Protein AF-0000000066044861 (afdb_homodimer)

Radius of gyration: 22.0 Å; Cα contacts (8 Å, |Δi|>4): 1003; chains: 2; bounding box: 50×65×49 Å

Organism: Mycolicibacterium smegmatis (strain ATCC 700084 / mc(2)155) (NCBI:txid246196)

pLDDT: mean 96.24, std 3.88, range [65.44, 98.94]

InterPro domains:
  IPR003697 Nucleoside triphosphate pyrophosphatase Maf-like protein [MF_00528] (3-200)
  IPR003697 Nucleoside triphosphate pyrophosphatase Maf-like protein [PF02545] (3-197)
  IPR003697 Nucleoside triphosphate pyrophosphatase Maf-like protein [PIRSF006305] (2-200)
  IPR003697 Nucleoside triphosphate pyr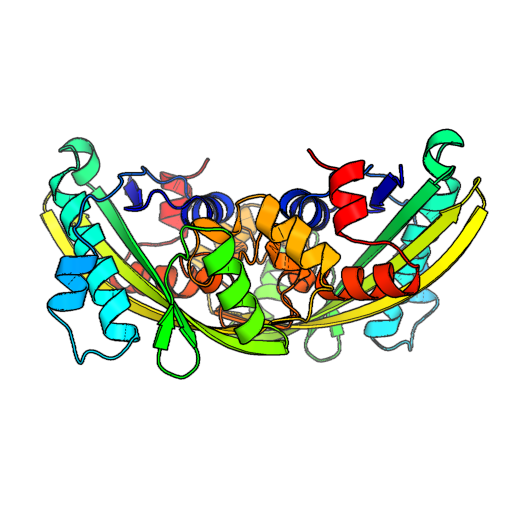ophosphatase Maf-like protein [PTHR43213] (3-198)
  IPR003697 Nucleoside triphosphate pyrophosphatase Maf-like protein [TIGR00172] (3-193)
  IPR003697 Nucleoside triphosphate pyrophosphatase Maf-like protein [cd00555] (4-194)
  IPR029001 Inosine triphosphate pyrophosphatase-like [G3DSA:3.90.950.10] (1-202)
  IPR029001 Inosine triphosphate pyrophosphatase-like [SSF52972] (2-196)

Secondary structure (DSSP, 8-state):
-PEEEE----HHHHHHHHHTT--PEE------HHHHHHT-TT--HHHHHHHHHHHHHHHHHTT--HHHHSEEEEEEEEEEEEETTEEE----SHHHHHHHHHHHTT-EEEEEEEEEEEEEETTEEEEEEEEEEEEEEEE----HHHHHHHHHTSGGGGSGGG--SSSGGGGGEEEEEE-HHHHHTS-HHHHHHHHHHTT--HHHHHHHH--/-PEEEE----HHHHHHHHHTT--PEE------HHHHHHT-TT--HHHHHHHHHHHHHHHHHTT--HHHHSEEEEEEEEEEEEETTEEE----SHHHHHHHHHHHTT-EEEEEEEEEEEEEETTEEEEEEEEEEEEEEEE----HHHHHHHHHTSGGGGSGGG--SSSGGGGGEEEEEE-HHHHHTS-HHHHHHHHHHTT--HHHHHHHH--

Structure (mmCIF, N/CA/C/O backbone):
data_AF-0000000066044861-model_v1
#
loop_
_entity.id
_entity.type
_entity.pdbx_description
1 polymer 'Nucleoside triphosphate pyrophosphatase'
#
loop_
_atom_site.group_PDB
_atom_site.id
_atom_site.type_symbol
_atom_site.label_atom_id
_atom_site.label_alt_id
_atom_site.label_comp_id
_atom_site.label_asym_id
_atom_site.label_entity_id
_atom_site.label_seq_id
_atom_site.pdbx_PDB_ins_code
_atom_site.Cartn_x
_atom_site.Cartn_y
_atom_site.Cartn_z
_atom_site.occupancy
_atom_site.B_iso_or_equiv
_atom_site.auth_seq_id
_atom_site.auth_comp_id
_atom_site.auth_asym_id
_atom_site.auth_atom_id
_atom_site.pdbx_PDB_model_num
ATOM 1 N N . MET A 1 1 ? 12.039 -11.648 -25.141 1 85.75 1 MET A N 1
ATOM 2 C CA . MET A 1 1 ? 11.891 -11.039 -23.828 1 85.75 1 MET A CA 1
ATOM 3 C C . MET A 1 1 ? 10.844 -11.773 -23 1 85.75 1 MET A C 1
ATOM 5 O O . MET A 1 1 ? 9.828 -12.219 -23.531 1 85.75 1 MET A O 1
ATOM 9 N N . THR A 1 2 ? 11.148 -12.047 -21.797 1 94.5 2 THR A N 1
ATOM 10 C CA . THR A 1 2 ? 10.289 -12.875 -20.938 1 94.5 2 THR A CA 1
ATOM 11 C C . THR A 1 2 ? 8.961 -12.172 -20.672 1 94.5 2 THR A C 1
ATOM 13 O O . THR A 1 2 ? 8.938 -11.062 -20.125 1 94.5 2 THR A O 1
ATOM 16 N N . ARG A 1 3 ? 7.875 -12.805 -21.047 1 95.75 3 ARG A N 1
ATOM 17 C CA . ARG A 1 3 ? 6.535 -12.266 -20.828 1 95.75 3 ARG A CA 1
ATOM 18 C C . ARG A 1 3 ? 6.027 -12.625 -19.438 1 95.75 3 ARG A C 1
ATOM 20 O O . ARG A 1 3 ? 6.18 -13.766 -18.984 1 95.75 3 ARG A O 1
ATOM 27 N N . VAL A 1 4 ? 5.543 -11.617 -18.75 1 98.19 4 VAL A N 1
ATOM 28 C CA . VAL A 1 4 ? 4.883 -11.883 -17.484 1 98.19 4 VAL A CA 1
ATOM 29 C C . VAL A 1 4 ? 3.379 -12.039 -17.703 1 98.19 4 VAL A C 1
ATOM 31 O O . VAL A 1 4 ? 2.742 -11.172 -18.312 1 98.19 4 VAL A O 1
ATOM 34 N N . VAL A 1 5 ? 2.824 -13.148 -17.281 1 98.62 5 VAL A N 1
ATOM 35 C CA . VAL A 1 5 ? 1.397 -13.43 -17.391 1 98.62 5 VAL A CA 1
ATOM 36 C C . VAL A 1 5 ? 0.778 -13.5 -15.992 1 98.62 5 VAL A C 1
ATOM 38 O O . VAL A 1 5 ? 1.268 -14.234 -15.133 1 98.62 5 VAL A O 1
ATOM 41 N N . LEU A 1 6 ? -0.212 -12.75 -15.75 1 98.75 6 LEU A N 1
ATOM 42 C CA . LEU A 1 6 ? -0.957 -12.773 -14.5 1 98.75 6 LEU A CA 1
ATOM 43 C C . LEU A 1 6 ? -2.26 -13.555 -14.656 1 98.75 6 LEU A C 1
ATOM 45 O O . LEU A 1 6 ? -3.137 -13.156 -15.422 1 98.75 6 LEU A O 1
ATOM 49 N N . GLY A 1 7 ? -2.418 -14.617 -13.945 1 98.25 7 GLY A N 1
ATOM 50 C CA . GLY A 1 7 ? -3.588 -15.477 -14.016 1 98.25 7 GLY A CA 1
ATOM 51 C C . GLY A 1 7 ? -4.723 -15.016 -13.117 1 98.25 7 GLY A C 1
ATOM 52 O O . GLY A 1 7 ? -5.297 -15.82 -12.375 1 98.25 7 GLY A O 1
ATOM 53 N N . SER A 1 8 ? -5.012 -13.773 -13.094 1 96.12 8 SER A N 1
ATOM 54 C CA . SER A 1 8 ? -6.004 -13.203 -12.188 1 96.12 8 SER A CA 1
ATOM 55 C C . SER A 1 8 ? -6.664 -11.969 -12.789 1 96.12 8 SER A C 1
ATOM 57 O O . SER A 1 8 ? -6.008 -11.18 -13.469 1 96.12 8 SER A O 1
ATOM 59 N N . ALA A 1 9 ? -7.938 -11.766 -12.508 1 93.12 9 ALA A N 1
ATOM 60 C CA . ALA A 1 9 ? -8.656 -10.547 -12.875 1 93.12 9 ALA A CA 1
ATOM 61 C C . ALA A 1 9 ? -8.609 -9.516 -11.75 1 93.12 9 ALA A C 1
ATOM 63 O O . ALA A 1 9 ? -9.188 -8.438 -11.867 1 93.12 9 ALA A O 1
ATOM 64 N N . SER A 1 10 ? -8 -9.891 -10.648 1 94.5 10 SER A N 1
ATOM 65 C CA . SER A 1 10 ? -7.969 -9.016 -9.484 1 94.5 10 SER A CA 1
ATOM 66 C C . SER A 1 10 ? -7.34 -7.668 -9.812 1 94.5 10 SER A C 1
ATOM 68 O O . SER A 1 10 ? -6.188 -7.605 -10.25 1 94.5 10 SER A O 1
ATOM 70 N N . SER A 1 11 ? -8.047 -6.594 -9.516 1 95.38 11 SER A N 1
ATOM 71 C CA . SER A 1 11 ? -7.516 -5.254 -9.734 1 95.38 11 SER A CA 1
ATOM 72 C C . SER A 1 11 ? -6.363 -4.957 -8.781 1 95.38 11 SER A C 1
ATOM 74 O O . SER A 1 11 ? -5.422 -4.246 -9.133 1 95.38 11 SER A O 1
ATOM 76 N N . GLY A 1 12 ? -6.426 -5.488 -7.582 1 96.69 12 GLY A N 1
ATOM 77 C CA . GLY A 1 12 ? -5.34 -5.32 -6.629 1 96.69 12 GLY A CA 1
ATOM 78 C C . GLY A 1 12 ? -4.035 -5.941 -7.09 1 96.69 12 GLY A C 1
ATOM 79 O O . GLY A 1 12 ? -2.984 -5.301 -7.039 1 96.69 12 GLY A O 1
ATOM 80 N N . ARG A 1 13 ? -4.109 -7.195 -7.562 1 98 13 ARG A N 1
ATOM 81 C CA . ARG A 1 13 ? -2.926 -7.887 -8.062 1 98 13 ARG A CA 1
ATOM 82 C C . ARG A 1 13 ? -2.318 -7.148 -9.25 1 98 13 ARG A C 1
ATOM 84 O O . ARG A 1 13 ? -1.101 -6.961 -9.312 1 98 13 ARG A O 1
ATOM 91 N N . LEU A 1 14 ? -3.172 -6.719 -10.109 1 97.81 14 LEU A N 1
ATOM 92 C CA . LEU A 1 14 ? -2.721 -5.98 -11.281 1 97.81 14 LEU A CA 1
ATOM 93 C C . LEU A 1 14 ? -2.055 -4.672 -10.883 1 97.81 14 LEU A C 1
ATOM 95 O O . LEU A 1 14 ? -0.977 -4.34 -11.383 1 97.81 14 LEU A O 1
ATOM 99 N N . SER A 1 15 ? -2.664 -3.891 -9.984 1 97.56 15 SER A N 1
ATOM 100 C CA . SER A 1 15 ? -2.137 -2.602 -9.555 1 97.56 15 SER A CA 1
ATOM 101 C C . SER A 1 15 ? -0.773 -2.758 -8.891 1 97.56 15 SER A C 1
ATOM 103 O O . SER A 1 15 ? 0.132 -1.954 -9.125 1 97.56 15 SER A O 1
ATOM 105 N N . VAL A 1 16 ? -0.612 -3.779 -8.07 1 98.31 16 VAL A N 1
ATOM 106 C CA . VAL A 1 16 ? 0.666 -4.027 -7.414 1 98.31 16 VAL A CA 1
ATOM 107 C C . VAL A 1 16 ? 1.756 -4.238 -8.461 1 98.31 16 VAL A C 1
ATOM 109 O O . VAL A 1 16 ? 2.812 -3.607 -8.398 1 98.31 16 VAL A O 1
ATOM 112 N N . LEU A 1 17 ? 1.523 -5.129 -9.445 1 98.5 17 LEU A N 1
ATOM 113 C CA . LEU A 1 17 ? 2.525 -5.449 -10.453 1 98.5 17 LEU A CA 1
ATOM 114 C C . LEU A 1 17 ? 2.844 -4.227 -11.312 1 98.5 17 LEU A C 1
ATOM 116 O O . LEU A 1 17 ? 4.012 -3.918 -11.547 1 98.5 17 LEU A O 1
ATOM 120 N N . ARG A 1 18 ? 1.817 -3.475 -11.703 1 97.81 18 ARG A N 1
ATOM 121 C CA . ARG A 1 18 ? 2.029 -2.297 -12.547 1 97.81 18 ARG A CA 1
ATOM 122 C C . ARG A 1 18 ? 2.822 -1.23 -11.797 1 97.81 18 ARG A C 1
ATOM 124 O O . ARG A 1 18 ? 3.777 -0.668 -12.336 1 97.81 18 ARG A O 1
ATOM 131 N N . ASN A 1 19 ? 2.424 -0.957 -10.586 1 97.19 19 ASN A N 1
ATOM 132 C CA . ASN A 1 19 ? 3.146 0.02 -9.781 1 97.19 19 ASN A CA 1
ATOM 133 C C . ASN A 1 19 ? 4.602 -0.394 -9.57 1 97.19 19 ASN A C 1
ATOM 135 O O . ASN A 1 19 ? 5.484 0.459 -9.461 1 97.19 19 ASN A O 1
ATOM 139 N N . ALA A 1 20 ? 4.773 -1.697 -9.586 1 97.81 20 ALA A N 1
ATOM 140 C CA . ALA A 1 20 ? 6.113 -2.225 -9.352 1 97.81 20 ALA A CA 1
ATOM 141 C C . ALA A 1 20 ? 6.879 -2.393 -10.656 1 97.81 20 ALA A C 1
ATOM 143 O O . ALA A 1 20 ? 7.926 -3.045 -10.695 1 97.81 20 ALA A O 1
ATOM 144 N N . GLY A 1 21 ? 6.312 -1.907 -11.773 1 97.5 21 GLY A N 1
ATOM 145 C CA . GLY A 1 21 ? 7.082 -1.763 -13 1 97.5 21 GLY A CA 1
ATOM 146 C C . GLY A 1 21 ? 6.852 -2.891 -13.984 1 97.5 21 GLY A C 1
ATOM 147 O O . GLY A 1 21 ? 7.605 -3.047 -14.945 1 97.5 21 GLY A O 1
ATOM 148 N N . ILE A 1 22 ? 5.852 -3.686 -13.727 1 97.56 22 ILE A N 1
ATOM 149 C CA . ILE A 1 22 ? 5.582 -4.82 -14.602 1 97.56 22 ILE A CA 1
ATOM 150 C C . ILE A 1 22 ? 4.184 -4.684 -15.203 1 97.56 22 ILE A C 1
ATOM 152 O O . ILE A 1 22 ? 3.193 -4.594 -14.477 1 97.56 22 ILE A O 1
ATOM 156 N N . GLU A 1 23 ? 4.082 -4.602 -16.453 1 97.75 23 GLU A N 1
ATOM 157 C CA . GLU A 1 23 ? 2.811 -4.719 -17.172 1 97.75 23 GLU A CA 1
ATOM 158 C C . GLU A 1 23 ? 2.555 -6.156 -17.609 1 97.75 23 GLU A C 1
ATOM 160 O O . GLU A 1 23 ? 3.102 -6.605 -18.625 1 97.75 23 GLU A O 1
ATOM 165 N N . PRO A 1 24 ? 1.688 -6.844 -16.969 1 98.06 24 PRO A N 1
ATOM 166 C CA . PRO A 1 24 ? 1.487 -8.25 -17.312 1 98.06 24 PRO A CA 1
ATOM 167 C C . PRO A 1 24 ? 0.411 -8.445 -18.375 1 98.06 24 PRO A C 1
ATOM 169 O O . PRO A 1 24 ? -0.425 -7.559 -18.594 1 98.06 24 PRO A O 1
ATOM 172 N N . LEU A 1 25 ? 0.537 -9.492 -19.141 1 97.88 25 LEU A N 1
ATOM 173 C CA . LEU A 1 25 ? -0.618 -10.023 -19.844 1 97.88 25 LEU A CA 1
ATOM 174 C C . LEU A 1 25 ? -1.602 -10.68 -18.875 1 97.88 25 LEU A C 1
ATOM 176 O O . LEU A 1 25 ? -1.244 -11.609 -18.156 1 97.88 25 LEU A O 1
ATOM 180 N N . VAL A 1 26 ? -2.801 -10.203 -18.812 1 98.31 26 VAL A N 1
ATOM 181 C CA . VAL A 1 26 ? -3.811 -10.758 -17.906 1 98.31 26 VAL A CA 1
ATOM 182 C C . VAL A 1 26 ? -4.586 -11.867 -18.609 1 98.31 26 VAL A C 1
ATOM 184 O O . VAL A 1 26 ? -5.148 -11.648 -19.688 1 98.31 26 VAL A O 1
ATOM 187 N N . VAL A 1 27 ? -4.551 -12.984 -18.094 1 98.25 27 VAL A N 1
ATOM 188 C CA . VAL A 1 27 ? -5.332 -14.133 -18.547 1 98.25 27 VAL A CA 1
ATOM 189 C C . VAL A 1 27 ? -6.102 -14.734 -17.375 1 98.25 27 VAL A C 1
ATOM 191 O O . VAL A 1 27 ? -5.512 -15.367 -16.5 1 98.25 27 VAL A O 1
ATOM 194 N N . VAL A 1 28 ? -7.371 -14.57 -17.328 1 96.69 28 VAL A N 1
ATOM 195 C CA . VAL A 1 28 ? -8.188 -14.977 -16.188 1 96.69 28 VAL A CA 1
ATOM 196 C C . VAL A 1 28 ? -8.438 -16.484 -16.234 1 96.69 28 VAL A C 1
ATOM 198 O O . VAL A 1 28 ? -8.875 -17.016 -17.266 1 96.69 28 VAL A O 1
ATOM 201 N N . SER A 1 29 ? -8.133 -17.109 -15.156 1 94.5 29 SER A N 1
ATOM 202 C CA . SER A 1 29 ? -8.32 -18.547 -15.023 1 94.5 29 SER A CA 1
ATOM 203 C C . SER A 1 29 ? -9.789 -18.891 -14.805 1 94.5 29 SER A C 1
ATOM 205 O O . SER A 1 29 ? -10.516 -18.141 -14.141 1 94.5 29 SER A O 1
ATOM 207 N N . ASP A 1 30 ? -10.211 -20.078 -15.266 1 91.19 30 ASP A N 1
ATOM 208 C CA . ASP A 1 30 ? -11.578 -20.562 -15.109 1 91.19 30 ASP A CA 1
ATOM 209 C C . ASP A 1 30 ? -11.625 -21.797 -14.227 1 91.19 30 ASP A C 1
ATOM 211 O O . ASP A 1 30 ? -12.422 -22.703 -14.461 1 91.19 30 ASP A O 1
ATOM 215 N N . VAL A 1 31 ? -10.836 -21.781 -13.281 1 94.31 31 VAL A N 1
ATOM 216 C CA . VAL A 1 31 ? -10.805 -22.969 -12.43 1 94.31 31 VAL A CA 1
ATOM 217 C C . VAL A 1 31 ? -12.016 -22.969 -11.5 1 94.31 31 VAL A C 1
ATOM 219 O O . VAL A 1 31 ? -12.539 -21.906 -11.148 1 94.31 31 VAL A O 1
ATOM 222 N N . ASP A 1 32 ? -12.516 -24.125 -11.133 1 94.62 32 ASP A N 1
ATOM 223 C CA . ASP A 1 32 ? -13.562 -24.281 -10.125 1 94.62 32 ASP A CA 1
ATOM 224 C C . ASP A 1 32 ? -12.977 -24.281 -8.719 1 94.62 32 ASP A C 1
ATOM 226 O O . ASP A 1 32 ? -12.602 -25.328 -8.195 1 94.62 32 ASP A O 1
ATOM 230 N N . GLU A 1 33 ? -12.992 -23.109 -8.117 1 91.75 33 GLU A N 1
ATOM 231 C CA . GLU A 1 33 ? -12.344 -22.938 -6.816 1 91.75 33 GLU A CA 1
ATOM 232 C C . GLU A 1 33 ? -12.984 -23.844 -5.758 1 91.75 33 GLU A C 1
ATOM 234 O O . GLU A 1 33 ? -12.289 -24.422 -4.926 1 91.75 33 GLU A O 1
ATOM 239 N N . ASP A 1 34 ? -14.258 -24.016 -5.828 1 90.81 34 ASP A N 1
ATOM 240 C CA . ASP A 1 34 ? -14.969 -24.828 -4.855 1 90.81 34 ASP A CA 1
ATOM 241 C C . ASP A 1 34 ? -14.547 -26.297 -4.957 1 90.81 34 ASP A C 1
ATOM 243 O O . ASP A 1 34 ? -14.367 -26.969 -3.941 1 90.81 34 ASP A O 1
ATOM 247 N N . ALA A 1 35 ? -14.438 -26.719 -6.152 1 94 35 ALA A N 1
ATOM 248 C CA . ALA A 1 35 ? -14.023 -28.094 -6.383 1 94 35 ALA A CA 1
ATOM 249 C C . ALA A 1 35 ? -12.617 -28.344 -5.844 1 94 35 ALA A C 1
ATOM 251 O O . ALA A 1 35 ? -12.344 -29.406 -5.277 1 94 35 ALA A O 1
ATOM 252 N N . ILE A 1 36 ? -11.742 -27.422 -6.012 1 92.56 36 ILE A N 1
ATOM 253 C CA . ILE A 1 36 ? -10.359 -27.547 -5.547 1 92.56 36 ILE A CA 1
ATOM 254 C C . ILE A 1 36 ? -10.336 -27.578 -4.02 1 92.56 36 ILE A C 1
ATOM 256 O O . ILE A 1 36 ? -9.648 -28.422 -3.426 1 92.56 36 ILE A O 1
ATOM 260 N N . ILE A 1 37 ? -11.086 -26.734 -3.395 1 89.88 37 ILE A N 1
ATOM 261 C CA . ILE A 1 37 ? -11.156 -26.672 -1.938 1 89.88 37 ILE A CA 1
ATOM 262 C C . ILE A 1 37 ? -11.727 -27.984 -1.399 1 89.88 37 ILE A C 1
ATOM 264 O O . ILE A 1 37 ? -11.195 -28.547 -0.438 1 89.88 37 ILE A O 1
ATOM 268 N N . ALA A 1 38 ? -12.742 -28.516 -2.041 1 91.5 38 ALA A N 1
ATOM 269 C CA . ALA A 1 38 ? -13.391 -29.766 -1.629 1 91.5 38 ALA A CA 1
ATOM 270 C C . ALA A 1 38 ? -12.422 -30.938 -1.713 1 91.5 38 ALA A C 1
ATOM 272 O O . ALA A 1 38 ? -12.539 -31.906 -0.95 1 91.5 38 ALA A O 1
ATOM 273 N N . ALA A 1 39 ? -11.508 -30.812 -2.547 1 91.06 39 ALA A N 1
ATOM 274 C CA . ALA A 1 39 ? -10.531 -31.875 -2.748 1 91.06 39 ALA A CA 1
ATOM 275 C C . ALA A 1 39 ? -9.477 -31.875 -1.642 1 91.06 39 ALA A C 1
ATOM 277 O O . ALA A 1 39 ? -8.727 -32.844 -1.485 1 91.06 39 ALA A O 1
ATOM 278 N N . HIS A 1 40 ? -9.391 -30.797 -0.827 1 87.94 40 HIS A N 1
ATOM 279 C CA . HIS A 1 40 ? -8.43 -30.656 0.26 1 87.94 40 HIS A CA 1
ATOM 280 C C . HIS A 1 40 ? -9.125 -30.312 1.57 1 87.94 40 HIS A C 1
ATOM 282 O O . HIS A 1 40 ? -8.805 -29.297 2.199 1 87.94 40 HIS A O 1
ATOM 288 N N . PRO A 1 41 ? -10.047 -31.141 2.115 1 83.62 41 PRO A N 1
ATOM 289 C CA . PRO A 1 41 ? -10.906 -30.781 3.252 1 83.62 41 PRO A CA 1
ATOM 290 C C . PRO A 1 41 ? -10.117 -30.562 4.539 1 83.62 41 PRO A C 1
ATOM 292 O O . PRO A 1 41 ? -10.523 -29.781 5.395 1 83.62 41 PRO A O 1
ATOM 295 N N . SER A 1 42 ? -8.977 -31.172 4.695 1 88.44 42 SER A N 1
ATOM 296 C CA . SER A 1 42 ? -8.242 -31.047 5.953 1 88.44 42 SER A CA 1
ATOM 297 C C . SER A 1 42 ? -6.934 -30.297 5.766 1 88.44 42 SER A C 1
ATOM 299 O O . SER A 1 42 ? -6.098 -30.25 6.668 1 88.44 42 SER A O 1
ATOM 301 N N . ALA A 1 43 ? -6.855 -29.641 4.656 1 91.94 43 ALA A N 1
ATOM 302 C CA . ALA A 1 43 ? -5.598 -28.953 4.375 1 91.94 43 ALA A CA 1
ATOM 303 C C . ALA A 1 43 ? -5.488 -27.656 5.18 1 91.94 43 ALA A C 1
ATOM 305 O O . ALA A 1 43 ? -6.473 -26.938 5.332 1 91.94 43 ALA A O 1
ATOM 306 N N . PRO A 1 44 ? -4.348 -27.438 5.766 1 94.81 44 PRO A N 1
ATOM 307 C CA . PRO A 1 44 ? -4.156 -26.141 6.41 1 94.81 44 PRO A CA 1
ATOM 308 C C . PRO A 1 44 ? -4.32 -24.969 5.438 1 94.81 44 PRO A C 1
ATOM 310 O O . PRO A 1 44 ? -4.203 -25.141 4.223 1 94.81 44 PRO A O 1
ATOM 313 N N . PRO A 1 45 ? -4.621 -23.781 5.941 1 93.62 45 PRO A N 1
ATOM 314 C CA . PRO A 1 45 ? -4.934 -22.594 5.129 1 93.62 45 PRO A CA 1
ATOM 315 C C . PRO A 1 45 ? -3.873 -22.312 4.07 1 93.62 45 PRO A C 1
ATOM 317 O O . PRO A 1 45 ? -4.207 -22 2.924 1 93.62 45 PRO A O 1
ATOM 320 N N . ASP A 1 46 ? -2.607 -22.391 4.402 1 95.69 46 ASP A N 1
ATOM 321 C CA . ASP A 1 46 ? -1.514 -22.109 3.479 1 95.69 46 ASP A CA 1
ATOM 322 C C . ASP A 1 46 ? -1.543 -23.062 2.285 1 95.69 46 ASP A C 1
ATOM 324 O O . ASP A 1 46 ? -1.262 -22.656 1.154 1 95.69 46 ASP A O 1
ATOM 328 N N . GLN A 1 47 ? -1.904 -24.312 2.488 1 96.25 47 GLN A N 1
ATOM 329 C CA . GLN A 1 47 ? -1.969 -25.297 1.413 1 96.25 47 GLN A CA 1
ATOM 330 C C . GLN A 1 47 ? -3.166 -25.031 0.502 1 96.25 47 GLN A C 1
ATOM 332 O O . GLN A 1 47 ? -3.084 -25.234 -0.711 1 96.25 47 GLN A O 1
ATOM 337 N N . VAL A 1 48 ? -4.258 -24.609 1.15 1 95.88 48 VAL A N 1
ATOM 338 C CA . VAL A 1 48 ? -5.465 -24.344 0.38 1 95.88 48 VAL A CA 1
ATOM 339 C C . VAL A 1 48 ? -5.195 -23.234 -0.628 1 95.88 48 VAL A C 1
ATOM 341 O O . VAL A 1 48 ? -5.426 -23.391 -1.827 1 95.88 48 VAL A O 1
ATOM 344 N N . VAL A 1 49 ? -4.648 -22.109 -0.173 1 97 49 VAL A N 1
ATOM 345 C CA . VAL A 1 49 ? -4.438 -20.969 -1.06 1 97 49 VAL A CA 1
ATOM 346 C C . VAL A 1 49 ? -3.361 -21.297 -2.09 1 97 49 VAL A C 1
ATOM 348 O O . VAL A 1 49 ? -3.434 -20.859 -3.238 1 97 49 VAL A O 1
ATOM 351 N N . THR A 1 50 ? -2.369 -22.094 -1.714 1 97.88 50 THR A N 1
ATOM 352 C CA . THR A 1 50 ? -1.313 -22.484 -2.641 1 97.88 50 THR A CA 1
ATOM 353 C C . THR A 1 50 ? -1.858 -23.422 -3.719 1 97.88 50 THR A C 1
ATOM 355 O O . THR A 1 50 ? -1.49 -23.312 -4.891 1 97.88 50 THR A O 1
ATOM 358 N N . ALA A 1 51 ? -2.701 -24.344 -3.283 1 97.5 51 ALA A N 1
ATOM 359 C CA . ALA A 1 51 ? -3.336 -25.234 -4.25 1 97.5 51 ALA A CA 1
ATOM 360 C C . ALA A 1 51 ? -4.168 -24.453 -5.258 1 97.5 51 ALA A C 1
ATOM 362 O O . ALA A 1 51 ? -4.125 -24.734 -6.457 1 97.5 51 ALA A O 1
ATOM 363 N N . LEU A 1 52 ? -4.902 -23.516 -4.777 1 97.12 52 LEU A N 1
ATOM 364 C CA . LEU A 1 52 ? -5.715 -22.672 -5.648 1 97.12 52 LEU A CA 1
ATOM 365 C C . LEU A 1 52 ? -4.836 -21.875 -6.605 1 97.12 52 LEU A C 1
ATOM 367 O O . LEU A 1 52 ? -5.113 -21.812 -7.805 1 97.12 52 LEU A O 1
ATOM 371 N N . ALA A 1 53 ? -3.764 -21.281 -6.125 1 98.44 53 ALA A N 1
ATOM 372 C CA . ALA A 1 53 ? -2.826 -20.531 -6.953 1 98.44 53 ALA A CA 1
ATOM 373 C C . ALA A 1 53 ? -2.24 -21.406 -8.055 1 98.44 53 ALA A C 1
ATOM 375 O O . ALA A 1 53 ? -2.164 -20.984 -9.211 1 98.44 53 ALA A O 1
ATOM 376 N N . SER A 1 54 ? -1.839 -22.594 -7.668 1 98.5 54 SER A N 1
ATOM 377 C CA . SER A 1 54 ? -1.25 -23.547 -8.609 1 98.5 54 SER A CA 1
ATOM 378 C C . SER A 1 54 ? -2.24 -23.922 -9.703 1 98.5 54 SER A C 1
ATOM 380 O O . SER A 1 54 ? -1.887 -23.969 -10.883 1 98.5 54 SER A O 1
ATOM 382 N N . ALA A 1 55 ? -3.453 -24.219 -9.258 1 98.25 55 ALA A N 1
ATOM 383 C CA . ALA A 1 55 ? -4.484 -24.594 -10.219 1 98.25 55 ALA A CA 1
ATOM 384 C C . ALA A 1 55 ? -4.734 -23.469 -11.227 1 98.25 55 ALA A C 1
ATOM 386 O O . ALA A 1 55 ? -4.859 -23.719 -12.422 1 98.25 55 ALA A O 1
ATOM 387 N N . LYS A 1 56 ? -4.789 -22.266 -10.758 1 98.31 56 LYS A N 1
ATOM 388 C CA . LYS A 1 56 ? -5.023 -21.109 -11.617 1 98.31 56 LYS A CA 1
ATOM 389 C C . LYS A 1 56 ? -3.879 -20.922 -12.609 1 98.31 56 LYS A C 1
ATOM 391 O O . LYS A 1 56 ? -4.113 -20.75 -13.805 1 98.31 56 LYS A O 1
ATOM 396 N N . ALA A 1 57 ? -2.648 -20.953 -12.148 1 98.69 57 ALA A N 1
ATOM 397 C CA . ALA A 1 57 ? -1.489 -20.812 -13.023 1 98.69 57 ALA A CA 1
ATOM 398 C C . ALA A 1 57 ? -1.461 -21.922 -14.078 1 98.69 57 ALA A C 1
ATOM 400 O O . ALA A 1 57 ? -1.222 -21.641 -15.258 1 98.69 57 ALA A O 1
ATOM 401 N N . GLY A 1 58 ? -1.683 -23.125 -13.609 1 98.38 58 GLY A N 1
ATOM 402 C CA . GLY A 1 58 ? -1.69 -24.25 -14.531 1 98.38 58 GLY A CA 1
ATOM 403 C C . GLY A 1 58 ? -2.713 -24.109 -15.641 1 98.38 58 GLY A C 1
ATOM 404 O O . GLY A 1 58 ? -2.412 -24.359 -16.812 1 98.38 58 GLY A O 1
ATOM 405 N N . GLU A 1 59 ? -3.92 -23.75 -15.211 1 98.31 59 GLU A N 1
ATOM 406 C CA . GLU A 1 59 ? -4.98 -23.562 -16.203 1 98.31 59 GLU A CA 1
ATOM 407 C C . GLU A 1 59 ? -4.617 -22.469 -17.203 1 98.31 59 GLU A C 1
ATOM 409 O O . GLU A 1 59 ? -4.863 -22.594 -18.391 1 98.31 59 GLU A O 1
ATOM 414 N N . VAL A 1 60 ? -4.062 -21.359 -16.797 1 98.44 60 VAL A N 1
ATOM 415 C CA . VAL A 1 60 ? -3.676 -20.234 -17.641 1 98.44 60 VAL A CA 1
ATOM 416 C C . VAL A 1 60 ? -2.65 -20.688 -18.672 1 98.44 60 VAL A C 1
ATOM 418 O O . VAL A 1 60 ? -2.709 -20.281 -19.828 1 98.44 60 VAL A O 1
ATOM 421 N N . VAL A 1 61 ? -1.673 -21.547 -18.266 1 98.31 61 VAL A N 1
ATOM 422 C CA . VAL A 1 61 ? -0.644 -22.047 -19.172 1 98.31 61 VAL A CA 1
ATOM 423 C C . VAL A 1 61 ? -1.297 -22.703 -20.391 1 98.31 61 VAL A C 1
ATOM 425 O O . VAL A 1 61 ? -0.841 -22.516 -21.516 1 98.31 61 VAL A O 1
ATOM 428 N N . THR A 1 62 ? -2.406 -23.422 -20.188 1 97.44 62 THR A N 1
ATOM 429 C CA . THR A 1 62 ? -3.07 -24.172 -21.25 1 97.44 62 THR A CA 1
ATOM 430 C C . THR A 1 62 ? -3.764 -23.219 -22.219 1 97.44 62 THR A C 1
ATOM 432 O O . THR A 1 62 ? -4.148 -23.609 -23.328 1 97.44 62 THR A O 1
ATOM 435 N N . ARG A 1 63 ? -3.852 -21.938 -21.875 1 97.19 63 ARG A N 1
ATOM 436 C CA . ARG A 1 63 ? -4.613 -20.969 -22.672 1 97.19 63 ARG A CA 1
ATOM 437 C C . ARG A 1 63 ? -3.682 -20.031 -23.422 1 97.19 63 ARG A C 1
ATOM 439 O O . ARG A 1 63 ? -4.133 -19.219 -24.234 1 97.19 63 ARG A O 1
ATOM 446 N N . LEU A 1 64 ? -2.441 -20.094 -23.156 1 97.5 64 LEU A N 1
ATOM 447 C CA . LEU A 1 64 ? -1.495 -19.156 -23.766 1 97.5 64 LEU A CA 1
ATOM 448 C C . LEU A 1 64 ? -1.281 -19.484 -25.234 1 97.5 64 LEU A C 1
ATOM 450 O O . LEU A 1 64 ? -1.216 -20.656 -25.609 1 97.5 64 LEU A O 1
ATOM 454 N N . SER A 1 65 ? -1.239 -18.469 -26.109 1 97.25 65 SER A N 1
ATOM 455 C CA . SER A 1 65 ? -0.795 -18.672 -27.5 1 97.25 65 SER A CA 1
ATOM 456 C C . SER A 1 65 ? 0.646 -19.172 -27.547 1 97.25 65 SER A C 1
ATOM 458 O O . SER A 1 65 ? 1.395 -19.016 -26.578 1 97.25 65 SER A O 1
ATOM 460 N N . HIS A 1 66 ? 1 -19.719 -28.672 1 95.69 66 HIS A N 1
ATOM 461 C CA . HIS A 1 66 ? 2.367 -20.188 -28.844 1 95.69 66 HIS A CA 1
ATOM 462 C C . HIS A 1 66 ? 3.369 -19.047 -28.672 1 95.69 66 HIS A C 1
ATOM 464 O O . HIS A 1 66 ? 4.434 -19.234 -28.078 1 95.69 66 HIS A O 1
ATOM 470 N N . SER A 1 67 ? 3.055 -17.922 -29.172 1 96.12 67 SER A N 1
ATOM 471 C CA . SER A 1 67 ? 3.936 -16.766 -29.078 1 96.12 67 SER A CA 1
ATOM 472 C C . SER A 1 67 ? 4.105 -16.312 -27.625 1 96.12 67 SER A C 1
ATOM 474 O O . SER A 1 67 ? 5.219 -16.016 -27.188 1 96.12 67 SER A O 1
ATOM 476 N N . ASP A 1 68 ? 2.99 -16.297 -26.859 1 95.75 68 ASP A N 1
ATOM 477 C CA . ASP A 1 68 ? 3.037 -15.859 -25.469 1 95.75 68 ASP A CA 1
ATOM 478 C C . ASP A 1 68 ? 3.775 -16.875 -24.609 1 95.75 68 ASP A C 1
ATOM 480 O O . ASP A 1 68 ? 4.398 -16.516 -23.609 1 95.75 68 ASP A O 1
ATOM 484 N N . ALA A 1 69 ? 3.77 -18.125 -25 1 96.69 69 ALA A N 1
ATOM 485 C CA . ALA A 1 69 ? 4.348 -19.203 -24.219 1 96.69 69 ALA A CA 1
ATOM 486 C C . ALA A 1 69 ? 5.82 -19.406 -24.547 1 96.69 69 ALA A C 1
ATOM 488 O O . ALA A 1 69 ? 6.516 -20.188 -23.891 1 96.69 69 ALA A O 1
ATOM 489 N N . ALA A 1 70 ? 6.324 -18.812 -25.578 1 97.06 70 ALA A N 1
ATOM 490 C CA . ALA A 1 70 ? 7.688 -19.016 -26.047 1 97.06 70 ALA A CA 1
ATOM 491 C C . ALA A 1 70 ? 8.703 -18.734 -24.953 1 97.06 70 ALA A C 1
ATOM 493 O O . ALA A 1 70 ? 9.672 -19.484 -24.781 1 97.06 70 ALA A O 1
ATOM 494 N N . ASP A 1 71 ? 8.602 -17.688 -24.203 1 97.31 71 ASP A N 1
ATOM 495 C CA . ASP A 1 71 ? 9.391 -17.281 -23.047 1 97.31 71 ASP A CA 1
ATOM 496 C C . ASP A 1 71 ? 8.555 -16.469 -22.062 1 97.31 71 ASP A C 1
ATOM 498 O O . ASP A 1 71 ? 8.367 -15.266 -22.25 1 97.31 71 ASP A O 1
ATOM 502 N N . ALA A 1 72 ? 8.094 -17.219 -20.969 1 97.94 72 ALA A N 1
ATOM 503 C CA . ALA A 1 72 ? 7.125 -16.547 -20.094 1 97.94 72 ALA A CA 1
ATOM 504 C C . ALA A 1 72 ? 7.258 -17.016 -18.656 1 97.94 72 ALA A C 1
ATOM 506 O O . ALA A 1 72 ? 7.832 -18.078 -18.391 1 97.94 72 ALA A O 1
ATOM 507 N N . VAL A 1 73 ? 6.84 -16.172 -17.781 1 98.38 73 VAL A N 1
ATOM 508 C CA . VAL A 1 73 ? 6.504 -16.562 -16.422 1 98.38 73 VAL A CA 1
ATOM 509 C C . VAL A 1 73 ? 5.016 -16.328 -16.172 1 98.38 73 VAL A C 1
ATOM 511 O O . VAL A 1 73 ? 4.48 -15.266 -16.484 1 98.38 73 VAL A O 1
ATOM 514 N N . VAL A 1 74 ? 4.328 -17.344 -15.703 1 98.81 74 VAL A N 1
ATOM 515 C CA . VAL A 1 74 ? 2.904 -17.297 -15.383 1 98.81 74 VAL A CA 1
ATOM 516 C C . VAL A 1 74 ? 2.715 -17.25 -13.867 1 98.81 74 VAL A C 1
ATOM 518 O O . VAL A 1 74 ? 3.227 -18.094 -13.141 1 98.81 74 VAL A O 1
ATOM 521 N N . ILE A 1 75 ? 1.974 -16.25 -13.414 1 98.88 75 ILE A N 1
ATOM 522 C CA . ILE A 1 75 ? 1.76 -16.047 -11.984 1 98.88 75 ILE A CA 1
ATOM 523 C C . ILE A 1 75 ? 0.31 -16.359 -11.625 1 98.88 75 ILE A C 1
ATOM 525 O O . ILE A 1 75 ? -0.618 -15.781 -12.195 1 98.88 75 ILE A O 1
ATOM 529 N N . GLY A 1 76 ? 0.11 -17.281 -10.773 1 98.81 76 GLY A N 1
ATOM 530 C CA . GLY A 1 76 ? -1.162 -17.531 -10.117 1 98.81 76 GLY A CA 1
ATOM 531 C C . GLY A 1 76 ? -1.146 -17.188 -8.633 1 98.81 76 GLY A C 1
ATOM 532 O O . GLY A 1 76 ? -0.17 -17.469 -7.938 1 98.81 76 GLY A O 1
ATOM 533 N N . CYS A 1 77 ? -2.195 -16.578 -8.148 1 98.31 77 CYS A N 1
ATOM 534 C CA . CYS A 1 77 ? -2.332 -16.234 -6.738 1 98.31 77 CYS A CA 1
ATOM 535 C C . CYS A 1 77 ? -3.75 -16.484 -6.242 1 98.31 77 CYS A C 1
ATOM 537 O O . CYS A 1 77 ? -4.691 -16.516 -7.035 1 98.31 77 CYS A O 1
ATOM 539 N N . ASP A 1 78 ? -3.857 -16.672 -5.004 1 97.5 78 ASP A N 1
ATOM 540 C CA . ASP A 1 78 ? -5.145 -16.75 -4.316 1 97.5 78 ASP A CA 1
ATOM 541 C C . ASP A 1 78 ? -5.012 -16.297 -2.861 1 97.5 78 ASP A C 1
ATOM 543 O O . ASP A 1 78 ? -4.031 -16.625 -2.191 1 97.5 78 ASP A O 1
ATOM 547 N N . SER A 1 79 ? -5.965 -15.539 -2.387 1 97.38 79 SER A N 1
ATOM 548 C CA . SER A 1 79 ? -5.91 -14.984 -1.039 1 97.38 79 SER A CA 1
ATOM 549 C C . SER A 1 79 ? -7.164 -15.336 -0.245 1 97.38 79 SER A C 1
ATOM 551 O O . SER A 1 79 ? -8.266 -15.367 -0.795 1 97.38 79 SER A O 1
ATOM 553 N N . MET A 1 80 ? -6.957 -15.57 1.034 1 96.62 80 MET A N 1
ATOM 554 C CA . MET A 1 80 ? -8.047 -15.742 1.989 1 96.62 80 MET A CA 1
ATOM 555 C C . MET A 1 80 ? -7.688 -15.133 3.34 1 96.62 80 MET A C 1
ATOM 557 O O . MET A 1 80 ? -6.512 -15.055 3.697 1 96.62 80 MET A O 1
ATOM 561 N N . LEU A 1 81 ? -8.68 -14.688 4.059 1 97.88 81 LEU A N 1
ATOM 562 C CA . LEU A 1 81 ? -8.484 -14.203 5.422 1 97.88 81 LEU A CA 1
ATOM 563 C C . LEU A 1 81 ? -8.711 -15.32 6.434 1 97.88 81 LEU A C 1
ATOM 565 O O . LEU A 1 81 ? -9.734 -16 6.387 1 97.88 81 LEU A O 1
ATOM 569 N N . LEU A 1 82 ? -7.723 -15.578 7.195 1 97.56 82 LEU A N 1
ATOM 570 C CA . LEU A 1 82 ? -7.832 -16.547 8.281 1 97.56 82 LEU A CA 1
ATOM 571 C C . LEU A 1 82 ? -8.234 -15.852 9.586 1 97.56 82 LEU A C 1
ATOM 573 O O . LEU A 1 82 ? -7.449 -15.102 10.164 1 97.56 82 LEU A O 1
ATOM 577 N N . LEU A 1 83 ? -9.438 -16.031 10.039 1 95.56 83 LEU A N 1
ATOM 578 C CA . LEU A 1 83 ? -10 -15.445 11.258 1 95.56 83 LEU A CA 1
ATOM 579 C C . LEU A 1 83 ? -10.539 -16.531 12.18 1 95.56 83 LEU A C 1
ATOM 581 O O . LEU A 1 83 ? -11.438 -17.297 11.797 1 95.56 83 LEU A O 1
ATOM 585 N N . ASP A 1 84 ? -9.961 -16.641 13.344 1 92.88 84 ASP A N 1
ATOM 586 C CA . ASP A 1 84 ? -10.375 -17.641 14.328 1 92.88 84 ASP A CA 1
ATOM 587 C C . ASP A 1 84 ? -10.336 -19.047 13.727 1 92.88 84 ASP A C 1
ATOM 589 O O . ASP A 1 84 ? -11.289 -19.812 13.867 1 92.88 84 ASP A O 1
ATOM 593 N N . GLY A 1 85 ? -9.32 -19.266 12.984 1 90.94 85 GLY A N 1
ATOM 594 C CA . GLY A 1 85 ? -9.102 -20.594 12.438 1 90.94 85 GLY A CA 1
ATOM 595 C C . GLY A 1 85 ? -9.945 -20.875 11.203 1 90.94 85 GLY A C 1
ATOM 596 O O . GLY A 1 85 ? -9.867 -21.953 10.633 1 90.94 85 GLY A O 1
ATOM 597 N N . LYS A 1 86 ? -10.719 -19.953 10.812 1 90.88 86 LYS A N 1
ATOM 598 C CA . LYS A 1 86 ? -11.586 -20.125 9.648 1 90.88 86 LYS A CA 1
ATOM 599 C C . LYS A 1 86 ? -11.141 -19.25 8.492 1 90.88 86 LYS A C 1
ATOM 601 O O . LYS A 1 86 ? -10.766 -18.094 8.695 1 90.88 86 LYS A O 1
ATOM 606 N N . LEU A 1 87 ? -11.18 -19.828 7.25 1 91.88 87 LEU A N 1
ATOM 607 C CA . LEU A 1 87 ? -10.852 -19.062 6.051 1 91.88 87 LEU A CA 1
ATOM 608 C C . LEU A 1 87 ? -12.07 -18.312 5.531 1 91.88 87 LEU A C 1
ATOM 610 O O . LEU A 1 87 ? -13.133 -18.891 5.336 1 91.88 87 LEU A O 1
ATOM 614 N N . CYS A 1 88 ? -11.922 -17.031 5.402 1 91.81 88 CYS A N 1
ATOM 615 C CA . CYS A 1 88 ? -12.961 -16.156 4.887 1 91.81 88 CYS A CA 1
ATOM 616 C C . CYS A 1 88 ? -12.609 -15.648 3.498 1 91.81 88 CYS A C 1
ATOM 618 O O . CYS A 1 88 ? -11.586 -14.984 3.316 1 91.81 88 CYS A O 1
ATOM 620 N N . GLY A 1 89 ? -13.445 -15.945 2.508 1 91.38 89 GLY A N 1
ATOM 621 C CA . GLY A 1 89 ? -13.281 -15.445 1.151 1 91.38 89 GLY A CA 1
ATOM 622 C C . GLY A 1 89 ? -14.031 -14.156 0.894 1 91.38 89 GLY A C 1
ATOM 623 O O . GLY A 1 89 ? -14 -13.242 1.72 1 91.38 89 GLY A O 1
ATOM 624 N N . LYS A 1 90 ? -14.578 -14.039 -0.221 1 93.75 90 LYS A N 1
ATOM 625 C CA . LYS A 1 90 ? -15.344 -12.867 -0.639 1 93.75 90 LYS A CA 1
ATOM 626 C C . LYS A 1 90 ? -16.781 -12.938 -0.139 1 93.75 90 LYS A C 1
ATOM 628 O O . LYS A 1 90 ? -17.469 -13.938 -0.352 1 93.75 90 LYS A O 1
ATOM 633 N N . PRO A 1 91 ? -17.266 -11.875 0.464 1 96.25 91 PRO A N 1
ATOM 634 C CA . PRO A 1 91 ? -18.609 -11.969 1.052 1 96.25 91 PRO A CA 1
ATOM 635 C C . PRO A 1 91 ? -19.703 -12.047 -0.001 1 96.25 91 PRO A C 1
ATOM 637 O O . PRO A 1 91 ? -20.703 -12.75 0.194 1 96.25 91 PRO A O 1
ATOM 640 N N . GLY A 1 92 ? -19.609 -11.273 -1.108 1 95.38 92 GLY A N 1
ATOM 641 C CA . GLY A 1 92 ? -20.531 -11.352 -2.23 1 95.38 92 GLY A CA 1
ATOM 642 C C . GLY A 1 92 ? -21.797 -10.555 -2.014 1 95.38 92 GLY A C 1
ATOM 643 O O . GLY A 1 92 ? -22.625 -10.445 -2.914 1 95.38 92 GLY A O 1
ATOM 644 N N . SER A 1 93 ? -22.016 -10.039 -0.756 1 97.38 93 SER A N 1
ATOM 645 C CA . SER A 1 93 ? -23.172 -9.203 -0.462 1 97.38 93 SER A CA 1
ATOM 646 C C . SER A 1 93 ? -22.875 -8.211 0.66 1 97.38 93 SER A C 1
ATOM 648 O O . SER A 1 93 ? -21.953 -8.43 1.452 1 97.38 93 SER A O 1
ATOM 650 N N . VAL A 1 94 ? -23.656 -7.203 0.641 1 97.81 94 VAL A N 1
ATOM 651 C CA . VAL A 1 94 ? -23.484 -6.164 1.65 1 97.81 94 VAL A CA 1
ATOM 652 C C . VAL A 1 94 ? -23.734 -6.742 3.039 1 97.81 94 VAL A C 1
ATOM 654 O O . VAL A 1 94 ? -22.984 -6.477 3.98 1 97.81 94 VAL A O 1
ATOM 657 N N . ASP A 1 95 ? -24.781 -7.559 3.205 1 97.56 95 ASP A N 1
ATOM 658 C CA . ASP A 1 95 ? -25.125 -8.156 4.492 1 97.56 95 ASP A CA 1
ATOM 659 C C . ASP A 1 95 ? -24 -9.055 5 1 97.56 95 ASP A C 1
ATOM 661 O O . ASP A 1 95 ? -23.641 -9.008 6.18 1 97.56 95 ASP A O 1
ATOM 665 N N . ALA A 1 96 ? -23.531 -9.875 4.121 1 97.06 96 ALA A N 1
ATOM 666 C CA . ALA A 1 96 ? -22.422 -10.758 4.492 1 97.06 96 ALA A CA 1
ATOM 667 C C . ALA A 1 96 ? -21.188 -9.953 4.895 1 97.06 96 ALA A C 1
ATOM 669 O O . ALA A 1 96 ? -20.516 -10.297 5.867 1 97.06 96 ALA A O 1
ATOM 670 N N . ALA A 1 97 ? -20.906 -8.906 4.152 1 97.94 97 ALA A N 1
ATOM 671 C CA . ALA A 1 97 ? -19.766 -8.039 4.465 1 97.94 97 ALA A CA 1
ATOM 672 C C . ALA A 1 97 ? -19.953 -7.367 5.824 1 97.94 97 ALA A C 1
ATOM 674 O O . ALA A 1 97 ? -19 -7.23 6.59 1 97.94 97 ALA A O 1
ATOM 675 N N . HIS A 1 98 ? -21.156 -6.957 6.113 1 97.75 98 HIS A N 1
ATOM 676 C CA . HIS A 1 98 ? -21.453 -6.328 7.391 1 97.75 98 HIS A CA 1
ATOM 677 C C . HIS A 1 98 ? -21.203 -7.285 8.555 1 97.75 98 HIS A C 1
ATOM 679 O O . HIS A 1 98 ? -20.578 -6.902 9.547 1 97.75 98 HIS A O 1
ATOM 685 N N . ARG A 1 99 ? -21.719 -8.5 8.398 1 96.5 99 ARG A N 1
ATOM 686 C CA . ARG A 1 99 ? -21.5 -9.508 9.43 1 96.5 99 ARG A CA 1
ATOM 687 C C . ARG A 1 99 ? -20 -9.773 9.617 1 96.5 99 ARG A C 1
ATOM 689 O O . ARG A 1 99 ? -19.531 -9.906 10.75 1 96.5 99 ARG A O 1
ATOM 696 N N . GLN A 1 100 ? -19.281 -9.836 8.547 1 96.62 100 GLN A N 1
ATOM 697 C CA . GLN A 1 100 ? -17.828 -10.031 8.617 1 96.62 100 GLN A CA 1
ATOM 698 C C . GLN A 1 100 ? -17.156 -8.906 9.398 1 96.62 100 GLN A C 1
ATOM 700 O O . GLN A 1 100 ? -16.328 -9.156 10.273 1 96.62 100 GLN A O 1
ATOM 705 N N . TRP A 1 101 ? -17.5 -7.641 9.117 1 97.44 101 TRP A N 1
ATOM 706 C CA . TRP A 1 101 ? -16.891 -6.488 9.773 1 97.44 101 TRP A CA 1
ATOM 707 C C . TRP A 1 101 ? -17.266 -6.434 11.25 1 97.44 101 TRP A C 1
ATOM 709 O O . TRP A 1 101 ? -16.469 -5.984 12.078 1 97.44 101 TRP A O 1
ATOM 719 N N . GLN A 1 102 ? -18.391 -6.895 11.609 1 95.69 102 GLN A N 1
ATOM 720 C CA . GLN A 1 102 ? -18.781 -6.973 13.016 1 95.69 102 GLN A CA 1
ATOM 721 C C . GLN A 1 102 ? -17.828 -7.898 13.789 1 95.69 102 GLN A C 1
ATOM 723 O O . GLN A 1 102 ? -17.516 -7.637 14.953 1 95.69 102 GLN A O 1
ATOM 728 N N . THR A 1 103 ? -17.438 -8.859 13.109 1 95.62 103 THR A N 1
ATOM 729 C CA . THR A 1 103 ? -16.531 -9.828 13.734 1 95.62 103 THR A CA 1
ATOM 730 C C . THR A 1 103 ? -15.102 -9.297 13.766 1 95.62 103 THR A C 1
ATOM 732 O O . THR A 1 103 ? -14.383 -9.5 14.742 1 95.62 103 THR A O 1
ATOM 735 N N . MET A 1 104 ? -14.68 -8.547 12.82 1 96.56 104 MET A N 1
ATOM 736 C CA . MET A 1 104 ? -13.289 -8.172 12.594 1 96.56 104 MET A CA 1
ATOM 737 C C . MET A 1 104 ? -12.945 -6.879 13.32 1 96.56 104 MET A C 1
ATOM 739 O O . MET A 1 104 ? -11.797 -6.664 13.703 1 96.56 104 MET A O 1
ATOM 743 N N . SER A 1 105 ? -13.945 -6.062 13.508 1 96.94 105 SER A N 1
ATOM 744 C CA . SER A 1 105 ? -13.688 -4.723 14.031 1 96.94 105 SER A CA 1
ATOM 745 C C . SER A 1 105 ? -12.969 -4.789 15.375 1 96.94 105 SER A C 1
ATOM 747 O O . SER A 1 105 ? -13.422 -5.465 16.297 1 96.94 105 SER A O 1
ATOM 749 N N . GLY A 1 106 ? -11.82 -4.059 15.438 1 97.88 106 GLY A N 1
ATOM 750 C CA . GLY A 1 106 ? -11.062 -3.992 16.672 1 97.88 106 GLY A CA 1
ATOM 751 C C . GLY A 1 106 ? -10.242 -5.238 16.938 1 97.88 106 GLY A C 1
ATOM 752 O O . GLY A 1 106 ? -9.609 -5.363 17.984 1 97.88 106 GLY A O 1
ATOM 753 N N . ARG A 1 107 ? -10.195 -6.125 16.016 1 98.25 107 ARG A N 1
ATOM 754 C CA . ARG A 1 107 ? -9.477 -7.383 16.156 1 98.25 107 ARG A CA 1
ATOM 755 C C . ARG A 1 107 ? -8.375 -7.508 15.109 1 98.25 107 ARG A C 1
ATOM 757 O O . ARG A 1 107 ? -8.039 -6.527 14.438 1 98.25 107 ARG A O 1
ATOM 764 N N . SER A 1 108 ? -7.691 -8.609 15.109 1 98.62 108 SER A N 1
ATOM 765 C CA . SER A 1 108 ? -6.691 -8.898 14.086 1 98.62 108 SER A CA 1
ATOM 766 C C . SER A 1 108 ? -6.949 -10.25 13.43 1 98.62 108 SER A C 1
ATOM 768 O O . SER A 1 108 ? -7.617 -11.109 14.008 1 98.62 108 SER A O 1
ATOM 770 N N . ALA A 1 109 ? -6.508 -10.406 12.273 1 98.5 109 ALA A N 1
ATOM 771 C CA . ALA A 1 109 ? -6.598 -11.641 11.5 1 98.5 109 ALA A CA 1
ATOM 772 C C . ALA A 1 109 ? -5.457 -11.742 10.5 1 98.5 109 ALA A C 1
ATOM 774 O O . ALA A 1 109 ? -4.758 -10.758 10.234 1 98.5 109 ALA A O 1
ATOM 775 N N . ASP A 1 110 ? -5.262 -12.914 9.945 1 98.5 110 ASP A N 1
ATOM 776 C CA . ASP A 1 110 ? -4.168 -13.117 9.008 1 98.5 110 ASP A CA 1
ATOM 777 C C . ASP A 1 110 ? -4.684 -13.242 7.578 1 98.5 110 ASP A C 1
ATOM 779 O O . ASP A 1 110 ? -5.527 -14.094 7.285 1 98.5 110 ASP A O 1
ATOM 783 N N . LEU A 1 111 ? -4.289 -12.359 6.719 1 98.69 111 LEU A N 1
ATOM 784 C CA . LEU A 1 111 ? -4.512 -12.562 5.293 1 98.69 111 LEU A CA 1
ATOM 785 C C . LEU A 1 111 ? -3.439 -13.469 4.699 1 98.69 111 LEU A C 1
ATOM 787 O O . LEU A 1 111 ? -2.25 -13.148 4.754 1 98.69 111 LEU A O 1
ATOM 791 N N . VAL A 1 112 ? -3.812 -14.594 4.184 1 98.38 112 VAL A N 1
ATOM 792 C CA . VAL A 1 112 ? -2.898 -15.578 3.615 1 98.38 112 VAL A CA 1
ATOM 793 C C . VAL A 1 112 ? -3.045 -15.609 2.096 1 98.38 112 VAL A C 1
ATOM 795 O O . VAL A 1 112 ? -4.156 -15.719 1.575 1 98.38 112 VAL A O 1
ATOM 798 N N . THR A 1 113 ? -1.963 -15.477 1.445 1 98.5 113 THR A N 1
ATOM 799 C CA . THR A 1 113 ? -1.958 -15.5 -0.013 1 98.5 113 THR A CA 1
ATOM 800 C C . THR A 1 113 ? -1.023 -16.594 -0.531 1 98.5 113 THR A C 1
ATOM 802 O O . THR A 1 113 ? 0.127 -16.688 -0.099 1 98.5 113 THR A O 1
ATOM 805 N N . GLY A 1 114 ? -1.565 -17.438 -1.372 1 98.62 114 GLY A N 1
ATOM 806 C CA . GLY A 1 114 ? -0.75 -18.406 -2.09 1 98.62 114 GLY A CA 1
ATOM 807 C C . GLY A 1 114 ? -0.242 -17.891 -3.422 1 98.62 114 GLY A C 1
ATOM 808 O O . GLY A 1 114 ? -0.925 -17.109 -4.09 1 98.62 114 GLY A O 1
ATOM 809 N N . HIS A 1 115 ? 0.937 -18.312 -3.787 1 98.88 115 HIS A N 1
ATOM 810 C CA . HIS A 1 115 ? 1.573 -17.938 -5.043 1 98.88 115 HIS A CA 1
ATOM 811 C C . HIS A 1 115 ? 2.082 -19.172 -5.793 1 98.88 115 HIS A C 1
ATOM 813 O O . HIS A 1 115 ? 2.609 -20.094 -5.18 1 98.88 115 HIS A O 1
ATOM 819 N N . CYS A 1 116 ? 1.926 -19.094 -7.043 1 98.94 116 CYS A N 1
ATOM 820 C CA . CYS A 1 116 ? 2.533 -20.062 -7.953 1 98.94 116 CYS A CA 1
ATOM 821 C C . CYS A 1 116 ? 3.145 -19.359 -9.164 1 98.94 116 CYS A C 1
ATOM 823 O O . CYS A 1 116 ? 2.516 -18.484 -9.766 1 98.94 116 CYS A O 1
ATOM 825 N N . VAL A 1 117 ? 4.387 -19.656 -9.469 1 98.94 117 VAL A N 1
ATOM 826 C CA . VAL A 1 117 ? 5.031 -19.156 -10.672 1 98.94 117 VAL A CA 1
ATOM 827 C C . VAL A 1 117 ? 5.465 -20.328 -11.555 1 98.94 117 VAL A C 1
ATOM 829 O O . VAL A 1 117 ? 6.168 -21.234 -11.094 1 98.94 117 VAL A O 1
ATOM 832 N N . ILE A 1 118 ? 5.043 -20.328 -12.766 1 98.88 118 ILE A N 1
ATOM 833 C CA . ILE A 1 118 ? 5.438 -21.328 -13.758 1 98.88 118 ILE A CA 1
ATOM 834 C C . ILE A 1 118 ? 6.312 -20.672 -14.828 1 98.88 118 ILE A C 1
ATOM 836 O O . ILE A 1 118 ? 5.93 -19.656 -15.414 1 98.88 118 ILE A O 1
ATOM 840 N N . ARG A 1 119 ? 7.453 -21.203 -15 1 98.75 119 ARG A N 1
ATOM 841 C CA . ARG 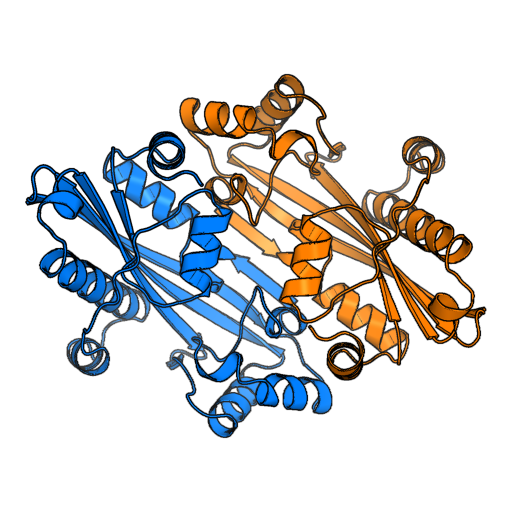A 1 119 ? 8.406 -20.719 -15.992 1 98.75 119 ARG A CA 1
ATOM 842 C C . ARG A 1 119 ? 8.297 -21.516 -17.297 1 98.75 119 ARG A C 1
ATOM 844 O O . ARG A 1 119 ? 8.32 -22.75 -17.281 1 98.75 119 ARG A O 1
ATOM 851 N N . LEU A 1 120 ? 8.086 -20.844 -18.391 1 98.5 120 LEU A N 1
ATOM 852 C CA . LEU A 1 120 ? 7.992 -21.469 -19.719 1 98.5 120 LEU A CA 1
ATOM 853 C C . LEU A 1 120 ? 9.164 -21.047 -20.594 1 98.5 120 LEU A C 1
ATOM 855 O O . LEU A 1 120 ? 9.531 -19.875 -20.625 1 98.5 120 LEU A O 1
ATOM 859 N N . HIS A 1 121 ? 9.75 -22 -21.203 1 97.31 121 HIS A N 1
ATOM 860 C CA . HIS A 1 121 ? 10.727 -21.828 -22.281 1 97.31 121 HIS A CA 1
ATOM 861 C C . HIS A 1 121 ? 10.391 -22.688 -23.484 1 97.31 121 HIS A C 1
ATOM 863 O O . HIS A 1 121 ? 10.156 -23.891 -23.344 1 97.31 121 HIS A O 1
ATOM 869 N N . ASP A 1 122 ? 10.305 -22.062 -24.688 1 95.88 122 ASP A N 1
ATOM 870 C CA . ASP A 1 122 ? 9.977 -22.734 -25.938 1 95.88 122 ASP A CA 1
ATOM 871 C C . ASP A 1 122 ? 8.672 -23.516 -25.828 1 95.88 122 ASP A C 1
ATOM 873 O O . ASP A 1 122 ? 8.594 -24.672 -26.266 1 95.88 122 ASP A O 1
ATOM 877 N N . GLY A 1 123 ? 7.781 -22.891 -25.062 1 94.25 123 GLY A N 1
ATOM 878 C CA . GLY A 1 123 ? 6.441 -23.453 -24.953 1 94.25 123 GLY A CA 1
ATOM 879 C C . GLY A 1 123 ? 6.344 -24.578 -23.953 1 94.25 123 GLY A C 1
ATOM 880 O O . GLY A 1 123 ? 5.273 -25.156 -23.75 1 94.25 123 GLY A O 1
ATOM 881 N N . GLU A 1 124 ? 7.453 -24.844 -23.281 1 97.38 124 GLU A N 1
ATOM 882 C CA . GLU A 1 124 ? 7.484 -25.938 -22.312 1 97.38 124 GLU A CA 1
ATOM 883 C C . GLU A 1 124 ? 7.691 -25.406 -20.906 1 97.38 124 GLU A C 1
ATOM 885 O O . GLU A 1 124 ? 8.414 -24.438 -20.688 1 97.38 124 GLU A O 1
ATOM 890 N N . ILE A 1 125 ? 7.082 -26.109 -19.969 1 98.44 125 ILE A N 1
ATOM 891 C CA . ILE A 1 125 ? 7.289 -25.766 -18.562 1 98.44 125 ILE A CA 1
ATOM 892 C C . ILE A 1 125 ? 8.68 -26.219 -18.125 1 98.44 125 ILE A C 1
ATOM 894 O O . ILE A 1 125 ? 9 -27.406 -18.172 1 98.44 125 ILE A O 1
ATOM 898 N N . VAL A 1 126 ? 9.523 -25.328 -17.672 1 98.44 126 VAL A N 1
ATOM 899 C CA . VAL A 1 126 ? 10.875 -25.672 -17.25 1 98.44 126 VAL A CA 1
ATOM 900 C C . VAL A 1 126 ? 11.031 -25.438 -15.758 1 98.44 126 VAL A C 1
ATOM 902 O O . VAL A 1 126 ? 12.078 -25.75 -15.172 1 98.44 126 VAL A O 1
ATOM 905 N N . GLY A 1 127 ? 10.016 -24.859 -15.094 1 98.56 127 GLY A N 1
ATOM 906 C CA . GLY A 1 127 ? 10 -24.609 -13.664 1 98.56 127 GLY A CA 1
ATOM 907 C C . GLY A 1 127 ? 8.602 -24.344 -13.125 1 98.56 127 GLY A C 1
ATOM 908 O O . GLY A 1 127 ? 7.766 -23.766 -13.82 1 98.56 127 GLY A O 1
ATOM 909 N N . ASN A 1 128 ? 8.305 -24.734 -11.977 1 98.75 128 ASN A N 1
ATOM 910 C CA . ASN A 1 128 ? 7.051 -24.562 -11.25 1 98.75 128 ASN A CA 1
ATOM 911 C C . ASN A 1 128 ? 7.285 -24.5 -9.742 1 98.75 128 ASN A C 1
ATOM 913 O O . ASN A 1 128 ? 7.621 -25.516 -9.125 1 98.75 128 ASN A O 1
ATOM 917 N N . VAL A 1 129 ? 7.133 -23.328 -9.156 1 98.81 129 VAL A N 1
ATOM 918 C CA . VAL A 1 129 ? 7.434 -23.125 -7.742 1 98.81 129 VAL A CA 1
ATOM 919 C C . VAL A 1 129 ? 6.254 -22.453 -7.055 1 98.81 129 VAL A C 1
ATOM 921 O O . VAL A 1 129 ? 5.504 -21.703 -7.688 1 98.81 129 VAL A O 1
ATOM 924 N N . THR A 1 130 ? 6.059 -22.766 -5.777 1 98.75 130 THR A N 1
ATOM 925 C CA . THR A 1 130 ? 4.953 -22.219 -4.992 1 98.75 130 THR A CA 1
ATOM 926 C C . THR A 1 130 ? 5.445 -21.75 -3.631 1 98.75 130 THR A C 1
ATOM 928 O O . THR A 1 130 ? 6.484 -22.203 -3.143 1 98.75 130 THR A O 1
ATOM 931 N N . GLU A 1 131 ? 4.812 -20.797 -3.104 1 98.69 131 GLU A N 1
ATOM 932 C CA . GLU A 1 131 ? 5.035 -20.297 -1.751 1 98.69 131 GLU A CA 1
ATOM 933 C C . GLU A 1 131 ? 3.822 -19.516 -1.243 1 98.69 131 GLU A C 1
ATOM 935 O O . GLU A 1 131 ? 3.107 -18.891 -2.029 1 98.69 131 GLU A O 1
ATOM 940 N N . SER A 1 132 ? 3.484 -19.625 -0.023 1 98.5 132 SER A N 1
ATOM 941 C CA . SER A 1 132 ? 2.449 -18.797 0.589 1 98.5 132 SER A CA 1
ATOM 942 C C . SER A 1 132 ? 3.051 -17.781 1.558 1 98.5 132 SER A C 1
ATOM 944 O O . SER A 1 132 ? 4.211 -17.906 1.957 1 98.5 132 SER A O 1
ATOM 946 N N . SER A 1 133 ? 2.371 -16.75 1.801 1 98.38 133 SER A N 1
ATOM 947 C CA . SER A 1 133 ? 2.752 -15.727 2.775 1 98.38 133 SER A CA 1
ATOM 948 C C . SER A 1 133 ? 1.547 -15.25 3.58 1 98.38 133 SER A C 1
ATOM 950 O O . SER A 1 133 ? 0.434 -15.172 3.053 1 98.38 133 SER A O 1
ATOM 952 N N . GLY A 1 134 ? 1.792 -14.992 4.82 1 98.5 134 GLY A N 1
ATOM 953 C CA . GLY A 1 134 ? 0.774 -14.453 5.707 1 98.5 134 GLY A CA 1
ATOM 954 C C . GLY A 1 134 ? 1.124 -13.078 6.246 1 98.5 134 GLY A C 1
ATOM 955 O O . GLY A 1 134 ? 2.289 -12.797 6.539 1 98.5 134 GLY A O 1
ATOM 956 N N . THR A 1 135 ? 0.163 -12.219 6.352 1 98.81 135 THR A N 1
ATOM 957 C CA . THR A 1 135 ? 0.293 -10.906 6.961 1 98.81 135 THR A CA 1
ATOM 958 C C . THR A 1 135 ? -0.804 -10.672 7.996 1 98.81 135 THR A C 1
ATOM 960 O O . THR A 1 135 ? -1.985 -10.883 7.715 1 98.81 135 THR A O 1
ATOM 963 N N . THR A 1 136 ? -0.457 -10.312 9.188 1 98.88 136 THR A N 1
ATOM 964 C CA . THR A 1 136 ? -1.442 -9.977 10.211 1 98.88 136 THR A CA 1
ATOM 965 C C . THR A 1 136 ? -1.999 -8.578 9.984 1 98.88 136 THR A C 1
ATOM 967 O O . THR A 1 136 ? -1.238 -7.613 9.852 1 98.88 136 THR A O 1
ATOM 970 N N . VAL A 1 137 ? -3.285 -8.484 9.93 1 98.88 137 VAL A N 1
ATOM 971 C CA . VAL A 1 137 ? -3.979 -7.215 9.742 1 98.88 137 VAL A CA 1
ATOM 972 C C . VAL A 1 137 ? -4.703 -6.828 11.031 1 98.88 137 VAL A C 1
ATOM 974 O O . VAL A 1 137 ? -5.434 -7.637 11.609 1 98.88 137 VAL A O 1
ATOM 977 N N . HIS A 1 138 ? -4.445 -5.676 11.5 1 98.88 138 HIS A N 1
ATOM 978 C CA . HIS A 1 138 ? -5.156 -5.125 12.648 1 98.88 138 HIS A CA 1
ATOM 979 C C . HIS A 1 138 ? -6.223 -4.129 12.211 1 98.88 138 HIS A C 1
ATOM 981 O O . HIS A 1 138 ? -5.902 -3.047 11.719 1 98.88 138 HIS A O 1
ATOM 987 N N . PHE A 1 139 ? -7.434 -4.527 12.43 1 98.75 139 PHE A N 1
ATOM 988 C CA . PHE A 1 139 ? -8.57 -3.742 11.969 1 98.75 139 PHE A CA 1
ATOM 989 C C . PHE A 1 139 ? -8.938 -2.668 12.984 1 98.75 139 PHE A C 1
ATOM 991 O O . PHE A 1 139 ? -8.906 -2.914 14.188 1 98.75 139 PHE A O 1
ATOM 998 N N . GLY A 1 140 ? -9.219 -1.499 12.477 1 98.06 140 GLY A N 1
ATOM 999 C CA . GLY A 1 140 ? -9.781 -0.461 13.328 1 98.06 140 GLY A CA 1
ATOM 1000 C C . GLY A 1 140 ? -11.242 -0.69 13.656 1 98.06 140 GLY A C 1
ATOM 1001 O O . GLY A 1 140 ? -11.781 -1.774 13.414 1 98.06 140 GLY A O 1
ATOM 1002 N N . THR A 1 141 ? -11.805 0.32 14.328 1 96.88 141 THR A N 1
ATOM 1003 C CA . THR A 1 141 ? -13.219 0.304 14.688 1 96.88 141 THR A CA 1
ATOM 1004 C C . THR A 1 141 ? -13.961 1.467 14.031 1 96.88 141 THR A C 1
ATOM 1006 O O . THR A 1 141 ? -14.172 2.506 14.656 1 96.88 141 THR A O 1
ATOM 1009 N N . PRO A 1 142 ? -14.344 1.246 12.75 1 95.31 142 PRO A N 1
ATOM 1010 C CA . PRO A 1 142 ? -15.086 2.332 12.109 1 95.31 142 PRO A CA 1
ATOM 1011 C C . PRO A 1 142 ? -16.391 2.666 12.828 1 95.31 142 PRO A C 1
ATOM 1013 O O . PRO A 1 142 ? -17.016 1.782 13.422 1 95.31 142 PRO A O 1
ATOM 1016 N N . SER A 1 143 ? -16.766 3.93 12.812 1 94.56 143 SER A N 1
ATOM 1017 C CA . SER A 1 143 ? -18.125 4.266 13.258 1 94.56 143 SER A CA 1
ATOM 1018 C C . SER A 1 143 ? -19.172 3.559 12.422 1 94.56 143 SER A C 1
ATOM 1020 O O . SER A 1 143 ? -18.922 3.18 11.273 1 94.56 143 SER A O 1
ATOM 1022 N N . PRO A 1 144 ? -20.359 3.385 12.961 1 94.12 144 PRO A N 1
ATOM 1023 C CA . PRO A 1 144 ? -21.422 2.756 12.18 1 94.12 144 PRO A CA 1
ATOM 1024 C C . PRO A 1 144 ? -21.703 3.479 10.867 1 94.12 144 PRO A C 1
ATOM 1026 O O . PRO A 1 144 ? -21.906 2.834 9.836 1 94.12 144 PRO A O 1
ATOM 1029 N N . ASP A 1 145 ? -21.625 4.785 10.867 1 94.56 145 ASP A N 1
ATOM 1030 C CA . ASP A 1 145 ? -21.875 5.566 9.664 1 94.56 145 ASP A CA 1
ATOM 1031 C C . ASP A 1 145 ? -20.781 5.352 8.625 1 94.56 145 ASP A C 1
ATOM 1033 O O . ASP A 1 145 ? -21.078 5.164 7.441 1 94.56 145 ASP A O 1
ATOM 1037 N N . ASP A 1 146 ? -19.562 5.41 9.055 1 95.56 146 ASP A N 1
ATOM 1038 C CA . ASP A 1 146 ? -18.453 5.199 8.141 1 95.56 146 ASP A CA 1
ATOM 1039 C C . ASP A 1 146 ? -18.484 3.793 7.547 1 95.56 146 ASP A C 1
ATOM 1041 O O . ASP A 1 146 ? -18.25 3.613 6.348 1 95.56 146 ASP A O 1
ATOM 1045 N N . LEU A 1 147 ? -18.781 2.828 8.414 1 96.38 147 LEU A N 1
ATOM 1046 C CA . LEU A 1 147 ? -18.844 1.449 7.941 1 96.38 147 LEU A CA 1
ATOM 1047 C C . LEU A 1 147 ? -19.969 1.263 6.941 1 96.38 147 LEU A C 1
ATOM 1049 O O . LEU A 1 147 ? -19.797 0.63 5.898 1 96.38 147 LEU A O 1
ATOM 1053 N N . SER A 1 148 ? -21.125 1.847 7.285 1 96.5 148 SER A N 1
ATOM 1054 C CA . SER A 1 148 ? -22.266 1.758 6.375 1 96.5 148 SER A CA 1
ATOM 1055 C C . SER A 1 148 ? -21.938 2.373 5.02 1 96.5 148 SER A C 1
ATOM 1057 O O . SER A 1 148 ? -22.266 1.802 3.977 1 96.5 148 SER A O 1
ATOM 1059 N N . ALA A 1 149 ? -21.312 3.508 5.008 1 96.44 149 ALA A N 1
ATOM 1060 C CA . ALA A 1 149 ? -20.922 4.172 3.768 1 96.44 149 ALA A CA 1
ATOM 1061 C C . ALA A 1 149 ? -19.938 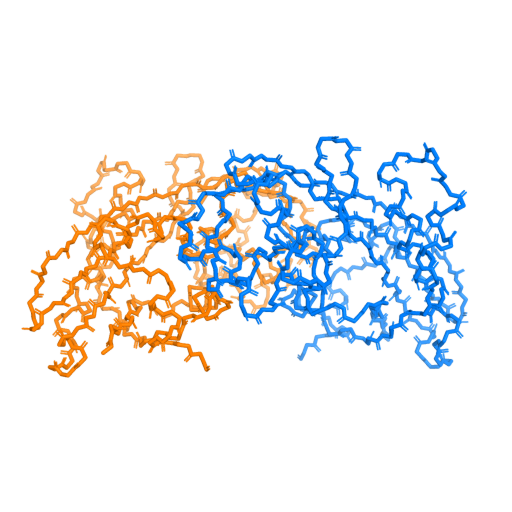3.312 2.979 1 96.44 149 ALA A C 1
ATOM 1063 O O . ALA A 1 149 ? -20.062 3.189 1.757 1 96.44 149 ALA A O 1
ATOM 1064 N N . TYR A 1 150 ? -19.016 2.721 3.693 1 97.5 150 TYR A N 1
ATOM 1065 C CA . TYR A 1 150 ? -18.016 1.857 3.072 1 97.5 150 TYR A CA 1
ATOM 1066 C C . TYR A 1 150 ? -18.672 0.648 2.416 1 97.5 150 TYR A C 1
ATOM 1068 O O . TYR A 1 150 ? -18.422 0.355 1.246 1 97.5 150 TYR A O 1
ATOM 1076 N N . LEU A 1 151 ? -19.531 -0.007 3.1 1 97.69 151 LEU A N 1
ATOM 1077 C CA . LEU A 1 151 ? -20.203 -1.201 2.596 1 97.69 151 LEU A CA 1
ATOM 1078 C C . LEU A 1 151 ? -21.078 -0.867 1.387 1 97.69 151 LEU A C 1
ATOM 1080 O O . LEU A 1 151 ? -21.156 -1.655 0.443 1 97.69 151 LEU A O 1
ATOM 1084 N N . ALA A 1 152 ? -21.609 0.299 1.396 1 96.44 152 ALA A N 1
ATOM 1085 C CA . ALA A 1 152 ? -22.5 0.74 0.331 1 96.44 152 ALA A CA 1
ATOM 1086 C C . ALA A 1 152 ? -21.75 0.956 -0.974 1 96.44 152 ALA A C 1
ATOM 1088 O O . ALA A 1 152 ? -22.328 0.942 -2.055 1 96.44 152 ALA A O 1
ATOM 1089 N N . THR A 1 153 ? -20.453 1.156 -0.932 1 96.19 153 THR A N 1
ATOM 1090 C CA . THR A 1 153 ? -19.656 1.396 -2.129 1 96.19 153 THR A CA 1
ATOM 1091 C C . THR A 1 153 ? -19.547 0.125 -2.967 1 96.19 153 THR A C 1
ATOM 1093 O O . THR A 1 153 ? -19.203 0.185 -4.152 1 96.19 153 THR A O 1
ATOM 1096 N N . GLY A 1 154 ? -19.656 -1.049 -2.332 1 97.12 154 GLY A N 1
ATOM 1097 C CA . GLY A 1 154 ? -19.5 -2.324 -3.014 1 97.12 154 GLY A CA 1
ATOM 1098 C C . GLY A 1 154 ? -18.062 -2.812 -3.037 1 97.12 154 GLY A C 1
ATOM 1099 O O . GLY A 1 154 ? -17.797 -3.971 -3.363 1 97.12 154 GLY A O 1
ATOM 1100 N N . GLU A 1 155 ? -17.109 -2.025 -2.684 1 96.12 155 GLU A N 1
ATOM 1101 C CA . GLU A 1 155 ? -15.695 -2.365 -2.727 1 96.12 155 GLU A CA 1
ATOM 1102 C C . GLU A 1 155 ? -15.406 -3.617 -1.904 1 96.12 155 GLU A C 1
ATOM 1104 O O . GLU A 1 155 ? -14.703 -4.52 -2.367 1 96.12 155 GLU A O 1
ATOM 1109 N N . PRO A 1 156 ? -15.992 -3.797 -0.75 1 96.88 156 PRO A N 1
ATOM 1110 C CA . PRO A 1 156 ? -15.625 -4.934 0.094 1 96.88 156 PRO A CA 1
ATOM 1111 C C . PRO A 1 156 ? -16.25 -6.246 -0.379 1 96.88 156 PRO A C 1
ATOM 1113 O O . PRO A 1 156 ? -15.867 -7.32 0.096 1 96.88 156 PRO A O 1
ATOM 1116 N N . LEU A 1 157 ? -17.141 -6.219 -1.356 1 96.19 157 LEU A N 1
ATOM 1117 C CA . LEU A 1 157 ? -17.969 -7.383 -1.668 1 96.19 157 LEU A CA 1
ATOM 1118 C C . LEU A 1 157 ? -17.172 -8.422 -2.453 1 96.19 157 LEU A C 1
ATOM 1120 O O . LEU A 1 157 ? -17.484 -9.609 -2.418 1 96.19 157 LEU A O 1
ATOM 1124 N N . TRP A 1 158 ? -16.062 -7.973 -3.145 1 92 158 TRP A N 1
ATOM 1125 C CA . TRP A 1 158 ? -15.422 -8.859 -4.105 1 92 158 TRP A CA 1
ATOM 1126 C C . TRP A 1 158 ? -13.938 -9.008 -3.809 1 92 158 TRP A C 1
ATOM 1128 O O . TRP A 1 158 ? -13.133 -9.258 -4.715 1 92 158 TRP A O 1
ATOM 1138 N N . VAL A 1 159 ? -13.633 -8.797 -2.502 1 95 159 VAL A N 1
ATOM 1139 C CA . VAL A 1 159 ? -12.266 -8.992 -2.041 1 95 159 VAL A CA 1
ATOM 1140 C C . VAL A 1 159 ? -12.25 -9.906 -0.816 1 95 159 VAL A C 1
ATOM 1142 O O . VAL A 1 159 ? -13.203 -9.906 -0.03 1 95 159 VAL A O 1
ATOM 1145 N N . ALA A 1 160 ? -11.18 -10.672 -0.678 1 94 160 ALA A N 1
ATOM 1146 C CA . ALA A 1 160 ? -11.016 -11.562 0.465 1 94 160 ALA A CA 1
ATOM 1147 C C . ALA A 1 160 ? -11.086 -10.797 1.78 1 94 160 ALA A C 1
ATOM 1149 O O . ALA A 1 160 ? -10.453 -9.75 1.925 1 94 160 ALA A O 1
ATOM 1150 N N . GLY A 1 161 ? -11.883 -11.219 2.697 1 95.94 161 GLY A N 1
ATOM 1151 C CA . GLY A 1 161 ? -11.945 -10.648 4.035 1 95.94 161 GLY A CA 1
ATOM 1152 C C . GLY A 1 161 ? -12.781 -9.383 4.105 1 95.94 161 GLY A C 1
ATOM 1153 O O . GLY A 1 161 ? -12.859 -8.742 5.156 1 95.94 161 GLY A O 1
ATOM 1154 N N . ALA A 1 162 ? -13.32 -8.891 2.955 1 97.44 162 ALA A N 1
ATOM 1155 C CA . ALA A 1 162 ? -14.242 -7.762 2.883 1 97.44 162 ALA A CA 1
ATOM 1156 C C . ALA A 1 162 ? -13.531 -6.445 3.174 1 97.44 162 ALA A C 1
ATOM 1158 O O . ALA A 1 162 ? -14.109 -5.539 3.781 1 97.44 162 ALA A O 1
ATOM 1159 N N . PHE A 1 163 ? -12.328 -6.332 2.773 1 97.94 163 PHE A N 1
ATOM 1160 C CA . PHE A 1 163 ? -11.625 -5.066 2.949 1 97.94 163 PHE A CA 1
ATOM 1161 C C . PHE A 1 163 ? -10.523 -4.91 1.901 1 97.94 163 PHE A C 1
ATOM 1163 O O . PHE A 1 163 ? -10.047 -5.898 1.34 1 97.94 163 PHE A O 1
ATOM 1170 N N . THR A 1 164 ? -10.18 -3.697 1.617 1 97.62 164 THR A N 1
ATOM 1171 C CA . THR A 1 164 ? -8.984 -3.357 0.844 1 97.62 164 THR A CA 1
ATOM 1172 C C . THR A 1 164 ? -7.988 -2.58 1.698 1 97.62 164 THR A C 1
ATOM 1174 O O . THR A 1 164 ? -8.383 -1.789 2.559 1 97.62 164 THR A O 1
ATOM 1177 N N . LEU A 1 165 ? -6.762 -2.863 1.471 1 98.19 165 LEU A N 1
ATOM 1178 C CA . LEU A 1 165 ? -5.711 -2.121 2.16 1 98.19 165 LEU A CA 1
ATOM 1179 C C . LEU A 1 165 ? -5.355 -0.85 1.396 1 98.19 165 LEU A C 1
ATOM 1181 O O . LEU A 1 165 ? -5.035 0.175 2.004 1 98.19 165 LEU A O 1
ATOM 1185 N N . ASP A 1 166 ? -5.402 -0.925 0.077 1 96.88 166 ASP A N 1
ATOM 1186 C CA . ASP A 1 166 ? -4.941 0.149 -0.797 1 96.88 166 ASP A CA 1
ATOM 1187 C C . ASP A 1 166 ? -6.117 0.923 -1.386 1 96.88 166 ASP A C 1
ATOM 1189 O O . ASP A 1 166 ? -5.992 1.538 -2.447 1 96.88 166 ASP A O 1
ATOM 1193 N N . GLY A 1 167 ? -7.289 0.832 -0.864 1 97.25 167 GLY A N 1
ATOM 1194 C CA . GLY A 1 167 ? -8.492 1.521 -1.292 1 97.25 167 GLY A CA 1
ATOM 1195 C C . GLY A 1 167 ? -9.234 2.197 -0.152 1 97.25 167 GLY A C 1
ATOM 1196 O O . GLY A 1 167 ? -8.609 2.75 0.756 1 97.25 167 GLY A O 1
ATOM 1197 N N . LEU A 1 168 ? -10.609 2.186 -0.231 1 97.62 168 LEU A N 1
ATOM 1198 C CA . LEU A 1 168 ? -11.438 2.83 0.785 1 97.62 168 LEU A CA 1
ATOM 1199 C C . LEU A 1 168 ? -11.266 2.143 2.137 1 97.62 168 LEU A C 1
ATOM 1201 O O . LEU A 1 168 ? -11.305 2.801 3.18 1 97.62 168 LEU A O 1
ATOM 1205 N N . GLY A 1 169 ? -11.078 0.857 2.072 1 97.81 169 GLY A N 1
ATOM 1206 C CA . GLY A 1 169 ? -10.93 0.099 3.303 1 97.81 169 GLY A CA 1
ATOM 1207 C C . GLY A 1 169 ? -9.711 0.505 4.109 1 97.81 169 GLY A C 1
ATOM 1208 O O . GLY A 1 169 ? -9.633 0.233 5.309 1 97.81 169 GLY A O 1
ATOM 1209 N N . GLY A 1 170 ? -8.703 1.087 3.4 1 98.44 170 GLY A N 1
ATOM 1210 C CA . GLY A 1 170 ? -7.484 1.502 4.066 1 98.44 170 GLY A CA 1
ATOM 1211 C C . GLY A 1 170 ? -7.73 2.416 5.254 1 98.44 170 GLY A C 1
ATOM 1212 O O . GLY A 1 170 ? -6.934 2.455 6.191 1 98.44 170 GLY A O 1
ATOM 1213 N N . TRP A 1 171 ? -8.852 3.16 5.301 1 98.44 171 TRP A N 1
ATOM 1214 C CA . TRP A 1 171 ? -9.211 4.062 6.387 1 98.44 171 TRP A CA 1
ATOM 1215 C C . TRP A 1 171 ? -9.422 3.295 7.688 1 98.44 171 TRP A C 1
ATOM 1217 O O . TRP A 1 171 ? -9.336 3.867 8.773 1 98.44 171 TRP A O 1
ATOM 1227 N N . PHE A 1 172 ? -9.711 1.998 7.531 1 98.38 172 PHE A N 1
ATOM 1228 C CA . PHE A 1 172 ? -10.195 1.264 8.695 1 98.38 172 PHE A CA 1
ATOM 1229 C C . PHE A 1 172 ? -9.219 0.161 9.086 1 98.38 172 PHE A C 1
ATOM 1231 O O . PHE A 1 172 ? -9.586 -0.787 9.781 1 98.38 172 PHE A O 1
ATOM 1238 N N . ILE A 1 173 ? -8.008 0.229 8.578 1 98.75 173 ILE A N 1
ATOM 1239 C CA . ILE A 1 173 ? -6.918 -0.655 8.977 1 98.75 173 ILE A CA 1
ATOM 1240 C C . ILE A 1 173 ? -5.922 0.11 9.844 1 98.75 173 ILE A C 1
ATOM 1242 O O . ILE A 1 173 ? -5.371 1.128 9.422 1 98.75 173 ILE A O 1
ATOM 1246 N N . ASP A 1 174 ? -5.664 -0.337 11.016 1 98.62 174 ASP A N 1
ATOM 1247 C CA . ASP A 1 174 ? -4.785 0.366 11.938 1 98.62 174 ASP A CA 1
ATOM 1248 C C . ASP A 1 174 ? -3.316 0.106 11.609 1 98.62 174 ASP A C 1
ATOM 1250 O O . ASP A 1 174 ? -2.5 1.03 11.617 1 98.62 174 ASP A O 1
ATOM 1254 N N . ARG A 1 175 ? -3.025 -1.075 11.328 1 98.69 175 ARG A N 1
ATOM 1255 C CA . ARG A 1 175 ? -1.654 -1.46 11.016 1 98.69 175 ARG A CA 1
ATOM 1256 C C . ARG A 1 175 ? -1.591 -2.896 10.508 1 98.69 175 ARG A C 1
ATOM 1258 O O . ARG A 1 175 ? -2.57 -3.637 10.602 1 98.69 175 ARG A O 1
ATOM 1265 N N . ILE A 1 176 ? -0.455 -3.23 9.977 1 98.88 176 ILE A N 1
ATOM 1266 C CA . ILE A 1 176 ? -0.202 -4.617 9.602 1 98.88 176 ILE A CA 1
ATOM 1267 C C . ILE A 1 176 ? 1.159 -5.055 10.141 1 98.88 176 ILE A C 1
ATOM 1269 O O . ILE A 1 176 ? 1.976 -4.219 10.531 1 98.88 176 ILE A O 1
ATOM 1273 N N . GLU A 1 177 ? 1.381 -6.305 10.258 1 98.88 177 GLU A N 1
ATOM 1274 C CA . GLU A 1 177 ? 2.664 -6.969 10.461 1 98.88 177 GLU A CA 1
ATOM 1275 C C . GLU A 1 177 ? 2.947 -7.969 9.344 1 98.88 177 GLU A C 1
ATOM 1277 O O . GLU A 1 177 ? 2.422 -9.086 9.359 1 98.88 177 GLU A O 1
ATOM 1282 N N . GLY A 1 178 ? 3.758 -7.621 8.438 1 98.81 178 GLY A N 1
ATOM 1283 C CA . GLY A 1 178 ? 4.035 -8.414 7.258 1 98.81 178 GLY A CA 1
ATOM 1284 C C . GLY A 1 178 ? 4.168 -7.586 5.996 1 98.81 178 GLY A C 1
ATOM 1285 O O . GLY A 1 178 ? 4.711 -6.477 6.031 1 98.81 178 GLY A O 1
ATOM 1286 N N . ASP A 1 179 ? 3.762 -8.156 4.938 1 98.62 179 ASP A N 1
ATOM 1287 C CA . ASP A 1 179 ? 3.959 -7.586 3.607 1 98.62 179 ASP A CA 1
ATOM 1288 C C . ASP A 1 179 ? 2.662 -6.98 3.072 1 98.62 179 ASP A C 1
ATOM 1290 O O . ASP A 1 179 ? 1.7 -7.703 2.803 1 98.62 179 ASP A O 1
ATOM 1294 N N . PRO A 1 180 ? 2.66 -5.656 2.834 1 98.81 180 PRO A N 1
ATOM 1295 C CA . PRO A 1 180 ? 1.417 -5.035 2.367 1 98.81 180 PRO A CA 1
ATOM 1296 C C . PRO A 1 180 ? 0.985 -5.543 0.992 1 98.81 180 PRO A C 1
ATOM 1298 O O . PRO A 1 180 ? -0.213 -5.656 0.721 1 98.81 180 PRO A O 1
ATOM 1301 N N . SER A 1 181 ? 1.938 -5.816 0.089 1 98.75 181 SER A N 1
ATOM 1302 C CA . SER A 1 181 ? 1.55 -6.316 -1.227 1 98.75 181 SER A CA 1
ATOM 1303 C C . SER A 1 181 ? 0.878 -7.68 -1.123 1 98.75 181 SER A C 1
ATOM 1305 O O . SER A 1 181 ? -0.001 -8.008 -1.924 1 98.75 181 SER A O 1
ATOM 1307 N N . ASN A 1 182 ? 1.244 -8.469 -0.118 1 98.69 182 ASN A N 1
ATOM 1308 C CA . ASN A 1 182 ? 0.553 -9.719 0.167 1 98.69 182 ASN A CA 1
ATOM 1309 C C . ASN A 1 182 ? -0.918 -9.484 0.498 1 98.69 182 ASN A C 1
ATOM 1311 O O . ASN A 1 182 ? -1.787 -10.234 0.05 1 98.69 182 ASN A O 1
ATOM 1315 N N . VAL A 1 183 ? -1.19 -8.477 1.281 1 98.69 183 VAL A N 1
ATOM 1316 C CA . VAL A 1 183 ? -2.553 -8.148 1.691 1 98.69 183 VAL A CA 1
ATOM 1317 C C . VAL A 1 183 ? -3.359 -7.684 0.482 1 98.69 183 VAL A C 1
ATOM 1319 O O . VAL A 1 183 ? -4.535 -8.023 0.346 1 98.69 183 VAL A O 1
ATOM 1322 N N . ILE A 1 184 ? -2.701 -6.926 -0.381 1 98.25 184 ILE A N 1
ATOM 1323 C CA . ILE A 1 184 ? -3.391 -6.418 -1.562 1 98.25 184 ILE A CA 1
ATOM 1324 C C . ILE A 1 184 ? -3.689 -7.57 -2.52 1 98.25 184 ILE A C 1
ATOM 1326 O O . ILE A 1 184 ? -4.746 -7.605 -3.152 1 98.25 184 ILE A O 1
ATOM 1330 N N . GLY A 1 185 ? -2.686 -8.586 -2.592 1 97.56 185 GLY A N 1
ATOM 1331 C CA . GLY A 1 185 ? -3.123 -9.75 -3.34 1 97.56 185 GLY A CA 1
ATOM 1332 C C . GLY A 1 185 ? -1.978 -10.516 -3.982 1 97.56 185 GLY A C 1
ATOM 1333 O O . GLY A 1 185 ? -2.166 -11.625 -4.48 1 97.56 185 GLY A O 1
ATOM 1334 N N . VAL A 1 186 ? -0.825 -9.945 -4.098 1 98.69 186 VAL A N 1
ATOM 1335 C CA . VAL A 1 186 ? 0.358 -10.609 -4.641 1 98.69 186 VAL A CA 1
ATOM 1336 C C . VAL A 1 186 ? 1.611 -10.062 -3.959 1 98.69 186 VAL A C 1
ATOM 1338 O O . VAL A 1 186 ? 1.932 -8.883 -4.086 1 98.69 186 VAL A O 1
ATOM 1341 N N . SER A 1 187 ? 2.301 -10.906 -3.244 1 98.81 187 SER A N 1
ATOM 1342 C CA . SER A 1 187 ? 3.459 -10.508 -2.455 1 98.81 187 SER A CA 1
ATOM 1343 C C . SER A 1 187 ? 4.68 -10.273 -3.342 1 98.81 187 SER A C 1
ATOM 1345 O O . SER A 1 187 ? 5.191 -11.211 -3.957 1 98.81 187 SER A O 1
ATOM 1347 N N . LEU A 1 188 ? 5.203 -9.086 -3.338 1 98.75 188 LEU A N 1
ATOM 1348 C CA . LEU A 1 188 ? 6.383 -8.766 -4.137 1 98.75 188 LEU A CA 1
ATOM 1349 C C . LEU A 1 188 ? 7.617 -9.477 -3.592 1 98.75 188 LEU A C 1
ATOM 1351 O O . LEU A 1 188 ? 8.383 -10.078 -4.355 1 98.75 188 LEU A O 1
ATOM 1355 N N . PRO A 1 189 ? 7.82 -9.492 -2.275 1 98.44 189 PRO A N 1
ATOM 1356 C CA . PRO A 1 189 ? 9 -10.219 -1.791 1 98.44 189 PRO A CA 1
ATOM 1357 C C . PRO A 1 189 ? 8.922 -11.719 -2.064 1 98.44 189 PRO A C 1
ATOM 1359 O O . PRO A 1 189 ? 9.945 -12.352 -2.348 1 98.44 189 PRO A O 1
ATOM 1362 N N . VAL A 1 190 ? 7.727 -12.312 -1.965 1 98.69 190 VAL A N 1
ATOM 1363 C CA . VAL A 1 190 ? 7.586 -13.734 -2.279 1 98.69 190 VAL A CA 1
ATOM 1364 C C . VAL A 1 190 ? 7.863 -13.961 -3.764 1 98.69 190 VAL A C 1
ATOM 1366 O O . VAL A 1 190 ? 8.609 -14.875 -4.129 1 98.69 190 VAL A O 1
ATOM 1369 N N . LEU A 1 191 ? 7.277 -13.141 -4.637 1 98.62 191 LEU A N 1
ATOM 1370 C CA . LEU A 1 191 ? 7.512 -13.273 -6.07 1 98.62 191 LEU A CA 1
ATOM 1371 C C . LEU A 1 191 ? 8.992 -13.125 -6.395 1 98.62 191 LEU A C 1
ATOM 1373 O O . LEU A 1 191 ? 9.523 -13.859 -7.23 1 98.62 191 LEU A O 1
ATOM 1377 N N . ARG A 1 192 ? 9.633 -12.125 -5.785 1 97.94 192 ARG A N 1
ATOM 1378 C CA . ARG A 1 192 ? 11.062 -11.938 -6.012 1 97.94 192 ARG A CA 1
ATOM 1379 C C . ARG A 1 192 ? 11.836 -13.211 -5.691 1 97.94 192 ARG A C 1
ATOM 1381 O O . ARG A 1 192 ? 12.703 -13.625 -6.465 1 97.94 192 ARG A O 1
ATOM 1388 N N . ALA A 1 193 ? 11.523 -13.812 -4.555 1 98 193 ALA A N 1
ATOM 1389 C CA . ALA A 1 193 ? 12.188 -15.055 -4.16 1 98 193 ALA A CA 1
ATOM 1390 C C . ALA A 1 193 ? 11.914 -16.172 -5.164 1 98 193 ALA A C 1
ATOM 1392 O O . ALA A 1 193 ? 12.82 -16.922 -5.535 1 98 193 ALA A O 1
ATOM 1393 N N . LEU A 1 194 ? 10.641 -16.297 -5.586 1 98.5 194 LEU A N 1
ATOM 1394 C CA . LEU A 1 194 ? 10.266 -17.328 -6.547 1 98.5 194 LEU A CA 1
ATOM 1395 C C . LEU A 1 194 ? 10.945 -17.094 -7.891 1 98.5 194 LEU A C 1
ATOM 1397 O O . LEU A 1 194 ? 11.414 -18.031 -8.531 1 98.5 194 LEU A O 1
ATOM 1401 N N . PHE A 1 195 ? 11 -15.812 -8.352 1 97.56 195 PHE A N 1
ATOM 1402 C CA . PHE A 1 195 ? 11.703 -15.461 -9.578 1 97.56 195 PHE A CA 1
ATOM 1403 C C . PHE A 1 195 ? 13.172 -15.859 -9.492 1 97.56 195 PHE A C 1
ATOM 1405 O O . PHE A 1 195 ? 13.727 -16.406 -10.445 1 97.56 195 PHE A O 1
ATOM 1412 N N . GLU A 1 196 ? 13.789 -15.586 -8.391 1 96.19 196 GLU A N 1
ATOM 1413 C CA . GLU A 1 196 ? 15.188 -15.945 -8.195 1 96.19 196 GLU A CA 1
ATOM 1414 C C . GLU A 1 196 ? 15.398 -17.453 -8.344 1 96.19 196 GLU A C 1
ATOM 1416 O O . GLU A 1 196 ? 16.359 -17.891 -8.977 1 96.19 196 GLU A O 1
ATOM 1421 N N . ARG A 1 197 ? 14.508 -18.266 -7.773 1 97.5 197 ARG A N 1
ATOM 1422 C CA . ARG A 1 197 ? 14.586 -19.719 -7.867 1 97.5 197 ARG A CA 1
ATOM 1423 C C . ARG A 1 197 ? 14.484 -20.172 -9.32 1 97.5 197 ARG A C 1
ATOM 1425 O O . ARG A 1 197 ? 15.023 -21.219 -9.68 1 97.5 197 ARG A O 1
ATOM 1432 N N . LEU A 1 198 ? 13.812 -19.391 -10.117 1 97.56 198 LEU A N 1
ATOM 1433 C CA . LEU A 1 198 ? 13.602 -19.734 -11.523 1 97.56 198 LEU A CA 1
ATOM 1434 C C . LEU A 1 198 ? 14.578 -18.984 -12.422 1 97.56 198 LEU A C 1
ATOM 1436 O O . LEU A 1 198 ? 14.43 -18.984 -13.641 1 97.56 198 LEU A O 1
ATOM 1440 N N . GLU A 1 199 ? 15.516 -18.25 -11.789 1 95.06 199 GLU A N 1
ATOM 1441 C CA . GLU A 1 199 ? 16.578 -17.531 -12.469 1 95.06 199 GLU A CA 1
ATOM 1442 C C . GLU A 1 199 ? 16.031 -16.406 -13.344 1 95.06 199 GLU A C 1
ATOM 1444 O O . GLU A 1 199 ? 16.453 -16.234 -14.492 1 95.06 199 GLU A O 1
ATOM 1449 N N . VAL A 1 200 ? 15.047 -15.773 -12.883 1 94.44 200 VAL A N 1
ATOM 1450 C CA . VAL A 1 200 ? 14.461 -14.586 -13.5 1 94.44 200 VAL A CA 1
ATOM 1451 C C . VAL A 1 200 ? 14.789 -13.352 -12.664 1 94.44 200 VAL A C 1
ATOM 1453 O O . VAL A 1 200 ? 14.586 -13.344 -11.445 1 94.44 200 VAL A O 1
ATOM 1456 N N . SER A 1 201 ? 15.359 -12.344 -13.266 1 93.06 201 SER A N 1
ATOM 1457 C CA . SER A 1 201 ? 15.719 -11.117 -12.562 1 93.06 201 SER A CA 1
ATOM 1458 C C . SER A 1 201 ? 14.617 -10.07 -12.68 1 93.06 201 SER A C 1
ATOM 1460 O O . SER A 1 201 ? 14.016 -9.914 -13.75 1 93.06 201 SER A O 1
ATOM 1462 N N . VAL A 1 202 ? 14.367 -9.383 -11.562 1 95 202 VAL A N 1
ATOM 1463 C CA . VAL A 1 202 ? 13.383 -8.312 -11.578 1 95 202 VAL A CA 1
ATOM 1464 C C . VAL A 1 202 ? 13.805 -7.23 -12.57 1 95 202 VAL A C 1
ATOM 1466 O O . VAL A 1 202 ? 12.977 -6.73 -13.344 1 95 202 VAL A O 1
ATOM 1469 N N . ALA A 1 203 ? 15.055 -6.922 -12.648 1 94.25 203 ALA A N 1
ATOM 1470 C CA . ALA A 1 203 ? 15.594 -5.93 -13.578 1 94.25 203 ALA A CA 1
ATOM 1471 C C . ALA A 1 203 ? 15.32 -6.332 -15.031 1 94.25 203 ALA A C 1
ATOM 1473 O O . ALA A 1 203 ? 14.969 -5.488 -15.859 1 94.25 203 ALA A O 1
ATOM 1474 N N . ASP A 1 204 ? 15.516 -7.617 -15.281 1 93.38 204 ASP A N 1
ATOM 1475 C CA . ASP A 1 204 ? 15.234 -8.109 -16.625 1 93.38 204 ASP A CA 1
ATOM 1476 C C . ASP A 1 204 ? 13.758 -7.961 -16.969 1 93.38 204 ASP A C 1
ATOM 1478 O O . ASP A 1 204 ? 13.414 -7.641 -18.109 1 93.38 204 ASP A O 1
ATOM 1482 N N . LEU A 1 205 ? 12.914 -8.188 -15.969 1 94.88 205 LEU A N 1
ATOM 1483 C CA . LEU A 1 205 ? 11.477 -8.07 -16.203 1 94.88 205 LEU A CA 1
ATOM 1484 C C . LEU A 1 205 ? 11.078 -6.621 -16.453 1 94.88 205 LEU A C 1
ATOM 1486 O O . LEU A 1 205 ? 10.164 -6.348 -17.234 1 94.88 205 LEU A O 1
ATOM 1490 N N . TRP A 1 206 ? 11.727 -5.609 -15.727 1 93.25 206 TRP A N 1
ATOM 1491 C CA . TRP A 1 206 ? 11.477 -4.195 -15.984 1 93.25 206 TRP A CA 1
ATOM 1492 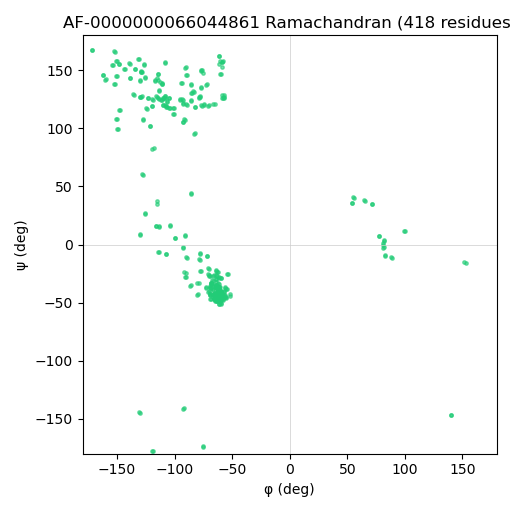C C . TRP A 1 206 ? 11.758 -3.846 -17.438 1 93.25 206 TRP A C 1
ATOM 1494 O O . TRP A 1 206 ? 10.977 -3.137 -18.078 1 93.25 206 TRP A O 1
ATOM 1504 N N . SER A 1 207 ? 12.828 -4.352 -17.938 1 88.25 207 SER A N 1
ATOM 1505 C CA . SER A 1 207 ? 13.242 -4.066 -19.312 1 88.25 207 SER A CA 1
ATOM 1506 C C . SER A 1 207 ? 12.281 -4.699 -20.312 1 88.25 207 SER A C 1
ATOM 1508 O O . SER A 1 207 ? 11.992 -4.113 -21.359 1 88.25 207 SER A O 1
ATOM 1510 N N . ALA A 1 208 ? 11.773 -5.793 -19.953 1 84.56 208 ALA A N 1
ATOM 1511 C CA . ALA A 1 208 ? 10.984 -6.582 -20.906 1 84.56 208 ALA A CA 1
ATOM 1512 C C . ALA A 1 208 ? 9.5 -6.215 -20.812 1 84.56 208 ALA A C 1
ATOM 1514 O O . ALA A 1 208 ? 8.75 -6.418 -21.781 1 84.56 208 ALA A O 1
ATOM 1515 N N . ASN A 1 209 ? 9.117 -5.695 -19.672 1 83.69 209 ASN A N 1
ATOM 1516 C CA . ASN A 1 209 ? 7.695 -5.527 -19.422 1 83.69 209 ASN A CA 1
ATOM 1517 C C . ASN A 1 209 ? 7.371 -4.113 -18.953 1 83.69 209 ASN A C 1
ATOM 1519 O O . ASN A 1 209 ? 6.301 -3.871 -18.391 1 83.69 209 ASN A O 1
ATOM 1523 N N . GLY A 1 210 ? 8.352 -3.242 -19 1 72 210 GLY A N 1
ATOM 1524 C CA . GLY A 1 210 ? 8.133 -1.873 -18.562 1 72 210 GLY A CA 1
ATOM 1525 C C . GLY A 1 210 ? 7.031 -1.168 -19.328 1 72 210 GLY A C 1
ATOM 1526 O O . GLY A 1 210 ? 6.688 -1.564 -20.438 1 72 210 GLY A O 1
ATOM 1527 N N . ARG A 1 211 ? 6.445 -0.196 -18.578 1 65.44 211 ARG A N 1
ATOM 1528 C CA . ARG A 1 211 ? 5.438 0.61 -19.266 1 65.44 211 ARG A CA 1
ATOM 1529 C C . ARG A 1 211 ? 6.086 1.593 -20.234 1 65.44 211 ARG A C 1
ATOM 1531 O O . ARG A 1 211 ? 7.227 2.014 -20.031 1 65.44 211 ARG A O 1
ATOM 1538 N N . MET B 1 1 ? -19.75 22.016 1.105 1 86.06 1 MET B N 1
ATOM 1539 C CA . MET B 1 1 ? -19.078 20.734 1.279 1 86.06 1 MET B CA 1
ATOM 1540 C C . MET B 1 1 ? -17.625 20.922 1.664 1 86.06 1 MET B C 1
ATOM 1542 O O . MET B 1 1 ? -16.969 21.844 1.19 1 86.06 1 MET B O 1
ATOM 1546 N N . THR B 1 2 ? -17.172 20.203 2.621 1 94.62 2 THR B N 1
ATOM 1547 C CA . THR B 1 2 ? -15.828 20.391 3.176 1 94.62 2 THR B CA 1
ATOM 1548 C C . THR B 1 2 ? -14.758 20.031 2.146 1 94.62 2 THR B C 1
ATOM 1550 O O . THR B 1 2 ? -14.727 18.906 1.647 1 94.62 2 THR B O 1
ATOM 1553 N N . ARG B 1 3 ? -13.914 20.984 1.82 1 95.94 3 ARG B N 1
ATOM 1554 C CA . ARG B 1 3 ? -12.828 20.781 0.871 1 95.94 3 ARG B CA 1
ATOM 1555 C C . ARG B 1 3 ? -11.602 20.188 1.563 1 95.94 3 ARG B C 1
ATOM 1557 O O . ARG B 1 3 ? -11.227 20.625 2.654 1 95.94 3 ARG B O 1
ATOM 1564 N N . VAL B 1 4 ? -11.086 19.141 0.96 1 98.25 4 VAL B N 1
ATOM 1565 C CA . VAL B 1 4 ? -9.82 18.609 1.447 1 98.25 4 VAL B CA 1
ATOM 1566 C C . VAL B 1 4 ? -8.664 19.219 0.656 1 98.25 4 VAL B C 1
ATOM 1568 O O . VAL B 1 4 ? -8.664 19.188 -0.577 1 98.25 4 VAL B O 1
ATOM 1571 N N . VAL B 1 5 ? -7.723 19.812 1.344 1 98.62 5 VAL B N 1
ATOM 1572 C CA . VAL B 1 5 ? -6.539 20.422 0.739 1 98.62 5 VAL B CA 1
ATOM 1573 C C . VAL B 1 5 ? -5.289 19.656 1.18 1 98.62 5 VAL B C 1
ATOM 1575 O O . VAL B 1 5 ? -5.074 19.453 2.375 1 98.62 5 VAL B O 1
ATOM 1578 N N . LEU B 1 6 ? -4.527 19.219 0.274 1 98.75 6 LEU B N 1
ATOM 1579 C CA . LEU B 1 6 ? -3.258 18.547 0.544 1 98.75 6 LEU B CA 1
ATOM 1580 C C . LEU B 1 6 ? -2.086 19.5 0.321 1 98.75 6 LEU B C 1
ATOM 1582 O O . LEU B 1 6 ? -1.863 19.969 -0.799 1 98.75 6 LEU B O 1
ATOM 1586 N N . GLY B 1 7 ? -1.332 19.781 1.338 1 98.25 7 GLY B N 1
ATOM 1587 C CA . GLY B 1 7 ? -0.205 20.703 1.286 1 98.25 7 GLY B CA 1
ATOM 1588 C C . GLY B 1 7 ? 1.084 20.031 0.837 1 98.25 7 GLY B C 1
ATOM 1589 O O . GLY B 1 7 ? 2.133 20.219 1.456 1 98.25 7 GLY B O 1
ATOM 1590 N N . SER B 1 8 ? 1.028 19.219 -0.152 1 96.06 8 SER B N 1
ATOM 1591 C CA . SER B 1 8 ? 2.182 18.438 -0.594 1 96.06 8 SER B CA 1
ATOM 1592 C C . SER B 1 8 ? 2.121 18.156 -2.092 1 96.06 8 SER B C 1
ATOM 1594 O O . SER B 1 8 ? 1.043 17.922 -2.641 1 96.06 8 SER B O 1
ATOM 1596 N N . ALA B 1 9 ? 3.275 18.125 -2.75 1 93 9 ALA B N 1
ATOM 1597 C CA . ALA B 1 9 ? 3.387 17.719 -4.148 1 93 9 ALA B CA 1
ATOM 1598 C C . ALA B 1 9 ? 3.693 16.219 -4.258 1 93 9 ALA B C 1
ATOM 1600 O O . ALA B 1 9 ? 3.846 15.695 -5.363 1 93 9 ALA B O 1
ATOM 1601 N N . SER B 1 10 ? 3.838 15.578 -3.135 1 94.38 10 SER B N 1
ATOM 1602 C CA . SER B 1 10 ? 4.219 14.172 -3.123 1 94.38 10 SER B CA 1
ATOM 1603 C C . SER B 1 10 ? 3.209 13.32 -3.893 1 94.38 10 SER B C 1
ATOM 1605 O O . SER B 1 10 ? 2.023 13.305 -3.557 1 94.38 10 SER B O 1
ATOM 1607 N N . SER B 1 11 ? 3.703 12.555 -4.855 1 95.38 11 SER B N 1
ATOM 1608 C CA . SER B 1 11 ? 2.838 11.648 -5.609 1 95.38 11 SER B CA 1
ATOM 1609 C C . SER B 1 11 ? 2.314 10.523 -4.727 1 95.38 11 SER B C 1
ATOM 1611 O O . SER B 1 11 ? 1.189 10.055 -4.91 1 95.38 11 SER B O 1
ATOM 1613 N N . GLY B 1 12 ? 3.102 10.07 -3.779 1 96.75 12 GLY B N 1
ATOM 1614 C CA . GLY B 1 12 ? 2.666 9.047 -2.846 1 96.75 12 GLY B CA 1
ATOM 1615 C C . GLY B 1 12 ? 1.501 9.484 -1.979 1 96.75 12 GLY B C 1
ATOM 1616 O O . GLY B 1 12 ? 0.512 8.758 -1.847 1 96.75 12 GLY B O 1
ATOM 1617 N N . ARG B 1 13 ? 1.619 10.688 -1.391 1 98.06 13 ARG B N 1
ATOM 1618 C CA . ARG B 1 13 ? 0.551 11.227 -0.554 1 98.06 13 ARG B CA 1
ATOM 1619 C C . ARG B 1 13 ? -0.74 11.391 -1.351 1 98.06 13 ARG B C 1
ATOM 1621 O O . ARG B 1 13 ? -1.816 11.016 -0.881 1 98.06 13 ARG B O 1
ATOM 1628 N N . LEU B 1 14 ? -0.58 11.891 -2.535 1 97.81 14 LEU B N 1
ATOM 1629 C CA . LEU B 1 14 ? -1.735 12.086 -3.404 1 97.81 14 LEU B CA 1
ATOM 1630 C C . LEU B 1 14 ? -2.385 10.75 -3.756 1 97.81 14 LEU B C 1
ATOM 1632 O O . LEU B 1 14 ? -3.607 10.609 -3.678 1 97.81 14 LEU B O 1
ATOM 1636 N N . SER B 1 15 ? -1.603 9.742 -4.145 1 97.56 15 SER B N 1
ATOM 1637 C CA . SER B 1 15 ? -2.117 8.438 -4.535 1 97.56 15 SER B CA 1
ATOM 1638 C C . SER B 1 15 ? -2.855 7.766 -3.383 1 97.56 15 SER B C 1
ATOM 1640 O O . SER B 1 15 ? -3.91 7.16 -3.584 1 97.56 15 SER B O 1
ATOM 1642 N N . VAL B 1 16 ? -2.328 7.867 -2.182 1 98.31 16 VAL B N 1
ATOM 1643 C CA . VAL B 1 16 ? -2.979 7.285 -1.012 1 98.31 16 VAL B CA 1
ATOM 1644 C C . VAL B 1 16 ? -4.367 7.895 -0.837 1 98.31 16 VAL B C 1
ATOM 1646 O O . VAL B 1 16 ? -5.355 7.172 -0.699 1 98.31 16 VAL B O 1
ATOM 1649 N N . LEU B 1 17 ? -4.473 9.242 -0.845 1 98.5 17 LEU B N 1
ATOM 1650 C CA . LEU B 1 17 ? -5.746 9.914 -0.622 1 98.5 17 LEU B CA 1
ATOM 1651 C C . LEU B 1 17 ? -6.738 9.586 -1.733 1 98.5 17 LEU B C 1
ATOM 1653 O O . LEU B 1 17 ? -7.895 9.258 -1.463 1 98.5 17 LEU B O 1
ATOM 1657 N N . ARG B 1 18 ? -6.277 9.578 -2.984 1 97.88 18 ARG B N 1
ATOM 1658 C CA . ARG B 1 18 ? -7.16 9.289 -4.109 1 97.88 18 ARG B CA 1
ATOM 1659 C C . ARG B 1 18 ? -7.676 7.859 -4.051 1 97.88 18 ARG B C 1
ATOM 1661 O O . ARG B 1 18 ? -8.875 7.617 -4.219 1 97.88 18 ARG B O 1
ATOM 1668 N N . ASN B 1 19 ? -6.785 6.934 -3.828 1 97.25 19 ASN B N 1
ATOM 1669 C CA . ASN B 1 19 ? -7.191 5.535 -3.711 1 97.25 19 ASN B CA 1
ATOM 1670 C C . ASN B 1 19 ? -8.18 5.336 -2.566 1 97.25 19 ASN B C 1
ATOM 1672 O O . ASN B 1 19 ? -9.055 4.473 -2.643 1 97.25 19 ASN B O 1
ATOM 1676 N N . ALA B 1 20 ? -8.023 6.207 -1.59 1 97.81 20 ALA B N 1
ATOM 1677 C CA . ALA B 1 20 ? -8.875 6.09 -0.412 1 97.81 20 ALA B CA 1
ATOM 1678 C C . ALA B 1 20 ? -10.141 6.926 -0.569 1 97.81 20 ALA B C 1
ATOM 1680 O O . ALA B 1 20 ? -10.867 7.16 0.403 1 97.81 20 ALA B O 1
ATOM 1681 N N . GLY B 1 21 ? -10.375 7.484 -1.759 1 97.56 21 GLY B N 1
ATOM 1682 C CA . GLY B 1 21 ? -11.68 8.047 -2.084 1 97.56 21 GLY B CA 1
ATOM 1683 C C . GLY B 1 21 ? -11.734 9.555 -1.937 1 97.56 21 GLY B C 1
ATOM 1684 O O . GLY B 1 21 ? -12.812 10.141 -1.937 1 97.56 21 GLY B O 1
ATOM 1685 N N . ILE B 1 22 ? -10.586 10.156 -1.781 1 97.56 22 ILE B N 1
ATOM 1686 C CA . ILE B 1 22 ? -10.555 11.602 -1.587 1 97.56 22 ILE B CA 1
ATOM 1687 C C . ILE B 1 22 ? -9.75 12.25 -2.707 1 97.56 22 ILE B C 1
ATOM 1689 O O . ILE B 1 22 ? -8.578 11.93 -2.908 1 97.56 22 ILE B O 1
ATOM 1693 N N . GLU B 1 23 ? -10.336 13.078 -3.463 1 97.81 23 GLU B N 1
ATOM 1694 C CA . GLU B 1 23 ? -9.633 13.945 -4.402 1 97.81 23 GLU B CA 1
ATOM 1695 C C . GLU B 1 23 ? -9.312 15.297 -3.771 1 97.81 23 GLU B C 1
ATOM 1697 O O . GLU B 1 23 ? -10.18 16.172 -3.689 1 97.81 23 GLU B O 1
ATOM 1702 N N . PRO B 1 24 ? -8.102 15.531 -3.416 1 98.12 24 PRO B N 1
ATOM 1703 C CA . PRO B 1 24 ? -7.789 16.797 -2.732 1 98.12 24 PRO B CA 1
ATOM 1704 C C . PRO B 1 24 ? -7.414 17.906 -3.701 1 98.12 24 PRO B C 1
ATOM 1706 O O . PRO B 1 24 ? -7.039 17.641 -4.844 1 98.12 24 PRO B O 1
ATOM 1709 N N . LEU B 1 25 ? -7.66 19.109 -3.297 1 97.94 25 LEU B N 1
ATOM 1710 C CA . LEU B 1 25 ? -6.957 20.25 -3.893 1 97.94 25 LEU B CA 1
ATOM 1711 C C . LEU B 1 25 ? -5.496 20.266 -3.463 1 97.94 25 LEU B C 1
ATOM 1713 O O . LEU B 1 25 ? -5.195 20.328 -2.27 1 97.94 25 LEU B O 1
ATOM 1717 N N . VAL B 1 26 ? -4.594 20.172 -4.367 1 98.31 26 VAL B N 1
ATOM 1718 C CA . VAL B 1 26 ? -3.168 20.172 -4.059 1 98.31 26 VAL B CA 1
ATOM 1719 C C . VAL B 1 26 ? -2.639 21.594 -4.059 1 98.31 26 VAL B C 1
ATOM 1721 O O . VAL B 1 26 ? -2.779 22.328 -5.047 1 98.31 26 VAL B O 1
ATOM 1724 N N . VAL B 1 27 ? -2.127 22.016 -3.002 1 98.25 27 VAL B N 1
ATOM 1725 C CA . VAL B 1 27 ? -1.454 23.297 -2.854 1 98.25 27 VAL B CA 1
ATOM 1726 C C . VAL B 1 27 ? -0.072 23.094 -2.24 1 98.25 27 VAL B C 1
ATOM 1728 O O . VAL B 1 27 ? 0.047 22.797 -1.05 1 98.25 27 VAL B O 1
ATOM 1731 N N . VAL B 1 28 ? 0.954 23.234 -2.99 1 96.69 28 VAL B N 1
ATOM 1732 C CA . VAL B 1 28 ? 2.309 22.922 -2.555 1 96.69 28 VAL B CA 1
ATOM 1733 C C . VAL B 1 28 ? 2.846 24.047 -1.673 1 96.69 28 VAL B C 1
ATOM 1735 O O . VAL B 1 28 ? 2.803 25.219 -2.055 1 96.69 28 VAL B O 1
ATOM 1738 N N . SER B 1 29 ? 3.312 23.656 -0.536 1 94.44 29 SER B N 1
ATOM 1739 C CA . SER B 1 29 ? 3.877 24.609 0.422 1 94.44 29 SER B CA 1
ATOM 1740 C C . SER B 1 29 ? 5.277 25.047 0.009 1 94.44 29 SER B C 1
ATOM 1742 O O . SER B 1 29 ? 6.043 24.25 -0.541 1 94.44 29 SER B O 1
ATOM 1744 N N . ASP B 1 30 ? 5.668 26.266 0.367 1 91.25 30 ASP B N 1
ATOM 1745 C CA . ASP B 1 30 ? 6.984 26.828 0.06 1 91.25 30 ASP B CA 1
ATOM 1746 C C . ASP B 1 30 ? 7.785 27.078 1.336 1 91.25 30 ASP B C 1
ATOM 1748 O O . ASP B 1 30 ? 8.547 28.031 1.414 1 91.25 30 ASP B O 1
ATOM 1752 N N . VAL B 1 31 ? 7.605 26.25 2.223 1 94.44 31 VAL B N 1
ATOM 1753 C CA . VAL B 1 31 ? 8.305 26.453 3.484 1 94.44 31 VAL B CA 1
ATOM 1754 C C . VAL B 1 31 ? 9.781 26.094 3.326 1 94.44 31 VAL B C 1
ATOM 1756 O O . VAL B 1 31 ? 10.133 25.234 2.516 1 94.44 31 VAL B O 1
ATOM 1759 N N . ASP B 1 32 ? 10.648 26.766 4.035 1 94.75 32 ASP B N 1
ATOM 1760 C CA . ASP B 1 32 ? 12.062 26.422 4.109 1 94.75 32 ASP B CA 1
ATOM 1761 C C . ASP B 1 32 ? 12.312 25.312 5.133 1 94.75 32 ASP B C 1
ATOM 1763 O O . ASP B 1 32 ? 12.531 25.594 6.312 1 94.75 32 ASP B O 1
ATOM 1767 N N . GLU B 1 33 ? 12.367 24.109 4.637 1 91.88 33 GLU B N 1
ATOM 1768 C CA . GLU B 1 33 ? 12.477 22.938 5.516 1 91.88 33 GLU B CA 1
ATOM 1769 C C . GLU B 1 33 ? 13.766 22.984 6.336 1 91.88 33 GLU B C 1
ATOM 1771 O O . GLU B 1 33 ? 13.766 22.641 7.52 1 91.88 33 GLU B O 1
A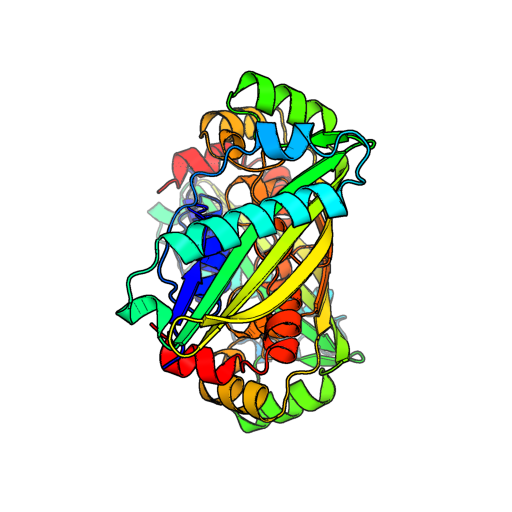TOM 1776 N N . ASP B 1 34 ? 14.812 23.453 5.766 1 90.94 34 ASP B N 1
ATOM 1777 C CA . ASP B 1 34 ? 16.094 23.516 6.453 1 90.94 34 ASP B CA 1
ATOM 1778 C C . ASP B 1 34 ? 16.047 24.484 7.629 1 90.94 34 ASP B C 1
ATOM 1780 O O . ASP B 1 34 ? 16.594 24.203 8.695 1 90.94 34 ASP B O 1
ATOM 1784 N N . ALA B 1 35 ? 15.438 25.578 7.371 1 94.12 35 ALA B N 1
ATOM 1785 C CA . ALA B 1 35 ? 15.305 26.578 8.422 1 94.12 35 ALA B CA 1
ATOM 1786 C C . ALA B 1 35 ? 14.492 26.047 9.594 1 94.12 35 ALA B C 1
ATOM 1788 O O . ALA B 1 35 ? 14.805 26.312 10.758 1 94.12 35 ALA B O 1
ATOM 1789 N N . ILE B 1 36 ? 13.469 25.312 9.32 1 92.75 36 ILE B N 1
ATOM 1790 C CA . ILE B 1 36 ? 12.609 24.75 10.359 1 92.75 36 ILE B CA 1
ATOM 1791 C C . ILE B 1 36 ? 13.391 23.719 11.172 1 92.75 36 ILE B C 1
ATOM 1793 O O . ILE B 1 36 ? 13.344 23.719 12.398 1 92.75 36 ILE B O 1
ATOM 1797 N N . ILE B 1 37 ? 14.117 22.875 10.508 1 90 37 ILE B N 1
ATOM 1798 C CA . ILE B 1 37 ? 14.922 21.859 11.172 1 90 37 ILE B CA 1
ATOM 1799 C C . ILE B 1 37 ? 15.977 22.516 12.055 1 90 37 ILE B C 1
ATOM 1801 O O . ILE B 1 37 ? 16.172 22.125 13.203 1 90 37 ILE B O 1
ATOM 1805 N N . ALA B 1 38 ? 16.609 23.578 11.578 1 91.62 38 ALA B N 1
ATOM 1806 C CA . ALA B 1 38 ? 17.656 24.297 12.305 1 91.62 38 ALA B CA 1
ATOM 1807 C C . ALA B 1 38 ? 17.094 24.938 13.578 1 91.62 38 ALA B C 1
ATOM 1809 O O . ALA B 1 38 ? 17.812 25.094 14.57 1 91.62 38 ALA B O 1
ATOM 1810 N N . ALA B 1 39 ? 15.859 25.203 13.539 1 91.25 39 ALA B N 1
ATOM 1811 C CA . ALA B 1 39 ? 15.203 25.828 14.68 1 91.25 39 ALA B CA 1
ATOM 1812 C C . ALA B 1 39 ? 14.906 24.812 15.773 1 91.25 39 ALA B C 1
ATOM 1814 O O . ALA B 1 39 ? 14.594 25.188 16.906 1 91.25 39 ALA B O 1
ATOM 1815 N N . HIS B 1 40 ? 15.023 23.516 15.484 1 88.31 40 HIS B N 1
ATOM 1816 C CA . HIS B 1 40 ? 14.758 22.438 16.438 1 88.31 40 HIS B CA 1
ATOM 1817 C C . HIS B 1 40 ? 15.938 21.469 16.5 1 88.31 40 HIS B C 1
ATOM 1819 O O . HIS B 1 40 ? 15.766 20.25 16.328 1 88.31 40 HIS B O 1
ATOM 1825 N N . PRO B 1 41 ? 17.156 21.875 16.875 1 83.62 41 PRO B N 1
ATOM 1826 C CA . PRO B 1 41 ? 18.375 21.062 16.766 1 83.62 41 PRO B CA 1
ATOM 1827 C C . PRO B 1 41 ? 18.344 19.844 17.688 1 83.62 41 PRO B C 1
ATOM 1829 O O . PRO B 1 41 ? 18.938 18.812 17.375 1 83.62 41 PRO B O 1
ATOM 1832 N N . SER B 1 42 ? 17.641 19.891 18.781 1 88.44 42 SER B N 1
ATOM 1833 C CA . SER B 1 42 ? 17.672 18.781 19.719 1 88.44 42 SER B CA 1
ATOM 1834 C C . SER B 1 42 ? 16.312 18.078 19.797 1 88.44 42 SER B C 1
ATOM 1836 O O . SER B 1 42 ? 16.078 17.25 20.688 1 88.44 42 SER B O 1
ATOM 1838 N N . ALA B 1 43 ? 15.508 18.375 18.828 1 92 43 ALA B N 1
ATOM 1839 C CA . ALA B 1 43 ? 14.172 17.797 18.875 1 92 43 ALA B CA 1
ATOM 1840 C C . ALA B 1 43 ? 14.188 16.328 18.453 1 92 43 ALA B C 1
ATOM 1842 O O . ALA B 1 43 ? 14.906 15.953 17.516 1 92 43 ALA B O 1
ATOM 1843 N N . PRO B 1 44 ? 13.492 15.5 19.188 1 94.75 44 PRO B N 1
ATOM 1844 C CA . PRO B 1 44 ? 13.359 14.117 18.7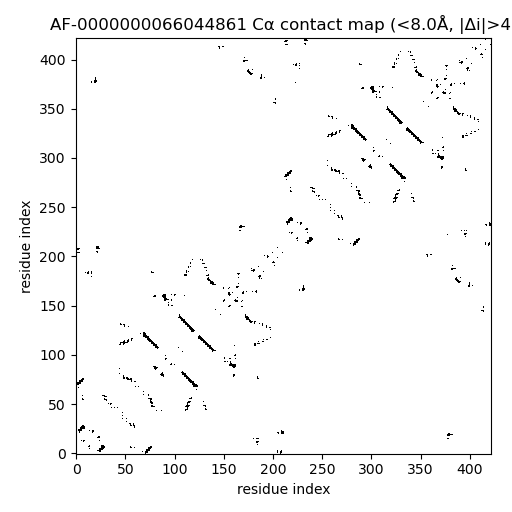19 1 94.75 44 PRO B CA 1
ATOM 1845 C C . PRO B 1 44 ? 12.719 14.023 17.344 1 94.75 44 PRO B C 1
ATOM 1847 O O . PRO B 1 44 ? 12.039 14.953 16.906 1 94.75 44 PRO B O 1
ATOM 1850 N N . PRO B 1 45 ? 12.953 12.938 16.609 1 93.69 45 PRO B N 1
ATOM 1851 C CA . PRO B 1 45 ? 12.516 12.766 15.227 1 93.69 45 PRO B CA 1
ATOM 1852 C C . PRO B 1 45 ? 11.023 13.039 15.039 1 93.69 45 PRO B C 1
ATOM 1854 O O . PRO B 1 45 ? 10.633 13.695 14.07 1 93.69 45 PRO B O 1
ATOM 1857 N N . ASP B 1 46 ? 10.172 12.57 15.93 1 95.75 46 ASP B N 1
ATOM 1858 C CA . ASP B 1 46 ? 8.727 12.75 15.836 1 95.75 46 ASP B CA 1
ATOM 1859 C C . ASP B 1 46 ? 8.359 14.234 15.859 1 95.75 46 ASP B C 1
ATOM 1861 O O . ASP B 1 46 ? 7.445 14.664 15.156 1 95.75 46 ASP B O 1
ATOM 1865 N N . GLN B 1 47 ? 9.055 15.039 16.641 1 96.31 47 GLN B N 1
ATOM 1866 C CA . GLN B 1 47 ? 8.781 16.469 16.734 1 96.31 47 GLN B CA 1
ATOM 1867 C C . GLN B 1 47 ? 9.227 17.203 15.469 1 96.31 47 GLN B C 1
ATOM 1869 O O . GLN B 1 47 ? 8.578 18.156 15.031 1 96.31 47 GLN B O 1
ATOM 1874 N N . VAL B 1 48 ? 10.359 16.719 14.93 1 96 48 VAL B N 1
ATOM 1875 C CA . VAL B 1 48 ? 10.891 17.344 13.727 1 96 48 VAL B CA 1
ATOM 1876 C C . VAL B 1 48 ? 9.883 17.219 12.586 1 96 48 VAL B C 1
ATOM 1878 O O . VAL B 1 48 ? 9.492 18.203 11.977 1 96 48 VAL B O 1
ATOM 1881 N N . VAL B 1 49 ? 9.406 15.992 12.336 1 97.06 49 VAL B N 1
ATOM 1882 C CA . VAL B 1 49 ? 8.5 15.773 11.211 1 97.06 49 VAL B CA 1
ATOM 1883 C C . VAL B 1 49 ? 7.164 16.453 11.477 1 97.06 49 VAL B C 1
ATOM 1885 O O . VAL B 1 49 ? 6.52 16.953 10.547 1 97.06 49 VAL B O 1
ATOM 1888 N N . THR B 1 50 ? 6.73 16.516 12.719 1 97.88 50 THR B N 1
ATOM 1889 C CA . THR B 1 50 ? 5.473 17.172 13.07 1 97.88 50 THR B CA 1
ATOM 1890 C C . THR B 1 50 ? 5.582 18.672 12.875 1 97.88 50 THR B C 1
ATOM 1892 O O . THR B 1 50 ? 4.645 19.312 12.391 1 97.88 50 THR B O 1
ATOM 1895 N N . ALA B 1 51 ? 6.715 19.219 13.289 1 97.56 51 ALA B N 1
ATOM 1896 C CA . ALA B 1 51 ? 6.949 20.641 13.086 1 97.56 51 ALA B CA 1
ATOM 1897 C C . ALA B 1 51 ? 6.926 20.984 11.602 1 97.56 51 ALA B C 1
ATOM 1899 O O . ALA B 1 51 ? 6.332 22 11.203 1 97.56 51 ALA B O 1
ATOM 1900 N N . LEU B 1 52 ? 7.559 20.188 10.828 1 97.19 52 LEU B N 1
ATOM 1901 C CA . LEU B 1 52 ? 7.578 20.406 9.383 1 97.19 52 LEU B CA 1
ATOM 1902 C C . LEU B 1 52 ? 6.172 20.297 8.805 1 97.19 52 LEU B C 1
ATOM 1904 O O . LEU B 1 52 ? 5.766 21.141 8 1 97.19 52 LEU B O 1
ATOM 1908 N N . ALA B 1 53 ? 5.395 19.297 9.195 1 98.44 53 ALA B N 1
ATOM 1909 C CA . ALA B 1 53 ? 4.016 19.141 8.742 1 98.44 53 ALA B CA 1
ATOM 1910 C C . ALA B 1 53 ? 3.174 20.359 9.086 1 98.44 53 ALA B C 1
ATOM 1912 O O . ALA B 1 53 ? 2.414 20.859 8.25 1 98.44 53 ALA B O 1
ATOM 1913 N N . SER B 1 54 ? 3.322 20.828 10.305 1 98.56 54 SER B N 1
ATOM 1914 C CA . SER B 1 54 ? 2.576 21.984 10.789 1 98.56 54 SER B CA 1
ATOM 1915 C C . SER B 1 54 ? 2.916 23.234 9.977 1 98.56 54 SER B C 1
ATOM 1917 O O . SER B 1 54 ? 2.021 23.984 9.586 1 98.56 54 SER B O 1
ATOM 1919 N N . ALA B 1 55 ? 4.211 23.406 9.766 1 98.25 55 ALA B N 1
ATOM 1920 C CA . ALA B 1 55 ? 4.648 24.562 9 1 98.25 55 ALA B CA 1
ATOM 1921 C C . ALA B 1 55 ? 4.07 24.547 7.586 1 98.25 55 ALA B C 1
ATOM 1923 O O . ALA B 1 55 ? 3.605 25.562 7.082 1 98.25 55 ALA B O 1
ATOM 1924 N N . LYS B 1 56 ? 4.07 23.406 6.973 1 98.31 56 LYS B N 1
ATOM 1925 C CA . LYS B 1 56 ? 3.545 23.25 5.617 1 98.31 56 LYS B CA 1
ATOM 1926 C C . LYS B 1 56 ? 2.045 23.531 5.578 1 98.31 56 LYS B C 1
ATOM 1928 O O . LYS B 1 56 ? 1.575 24.297 4.734 1 98.31 56 LYS B O 1
ATOM 1933 N N . ALA B 1 57 ? 1.282 22.953 6.48 1 98.69 57 ALA B N 1
ATOM 1934 C CA . ALA B 1 57 ? -0.159 23.188 6.539 1 98.69 57 ALA B CA 1
ATOM 1935 C C . ALA B 1 57 ? -0.469 24.656 6.773 1 98.69 57 ALA B C 1
ATOM 1937 O O . ALA B 1 57 ? -1.344 25.234 6.113 1 98.69 57 ALA B O 1
ATOM 1938 N N . GLY B 1 58 ? 0.239 25.234 7.727 1 98.44 58 GLY B N 1
ATOM 1939 C CA . GLY B 1 58 ? 0.032 26.641 8.023 1 98.44 58 GLY B CA 1
ATOM 1940 C C . GLY B 1 58 ? 0.262 27.547 6.828 1 98.44 58 GLY B C 1
ATOM 1941 O O . GLY B 1 58 ? -0.528 28.453 6.57 1 98.44 58 GLY B O 1
ATOM 1942 N N . GLU B 1 59 ? 1.387 27.281 6.172 1 98.31 59 GLU B N 1
ATOM 1943 C CA . GLU B 1 59 ? 1.702 28.078 4.988 1 98.31 59 GLU B CA 1
ATOM 1944 C C . GLU B 1 59 ? 0.628 27.922 3.914 1 98.31 59 GLU B C 1
ATOM 1946 O O . GLU B 1 59 ? 0.24 28.906 3.271 1 98.31 59 GLU B O 1
ATOM 1951 N N . VAL B 1 60 ? 0.124 26.766 3.664 1 98.44 60 VAL B N 1
ATOM 1952 C CA . VAL B 1 60 ? -0.896 26.469 2.662 1 98.44 60 VAL B CA 1
ATOM 1953 C C . VAL B 1 60 ? -2.168 27.25 2.979 1 98.44 60 VAL B C 1
ATOM 1955 O O . VAL B 1 60 ? -2.818 27.781 2.074 1 98.44 60 VAL B O 1
ATOM 1958 N N . VAL B 1 61 ? -2.557 27.328 4.277 1 98.31 61 VAL B N 1
ATOM 1959 C CA . VAL B 1 61 ? -3.756 28.062 4.688 1 98.31 61 VAL B CA 1
ATOM 1960 C C . VAL B 1 61 ? -3.693 29.5 4.18 1 98.31 61 VAL B C 1
ATOM 1962 O O . VAL B 1 61 ? -4.699 30.047 3.719 1 98.31 61 VAL B O 1
ATOM 1965 N N . THR B 1 62 ? -2.508 30.125 4.203 1 97.44 62 THR B N 1
ATOM 1966 C CA . THR B 1 62 ? -2.344 31.516 3.822 1 97.44 62 THR B CA 1
ATOM 1967 C C . THR B 1 62 ? -2.5 31.688 2.314 1 97.44 62 THR B C 1
ATOM 1969 O O . THR B 1 62 ? -2.658 32.812 1.824 1 97.44 62 THR B O 1
ATOM 1972 N N . ARG B 1 63 ? -2.549 30.594 1.565 1 97.19 63 ARG B N 1
ATOM 1973 C CA . ARG B 1 63 ? -2.561 30.656 0.108 1 97.19 63 ARG B CA 1
ATOM 1974 C C . ARG B 1 63 ? -3.938 30.297 -0.444 1 97.19 63 ARG B C 1
ATOM 1976 O O . ARG B 1 63 ? -4.18 30.406 -1.646 1 97.19 63 ARG B O 1
ATOM 1983 N N . LEU B 1 64 ? -4.805 29.859 0.373 1 97.5 64 LEU B N 1
ATOM 1984 C CA . LEU B 1 64 ? -6.113 29.422 -0.085 1 97.5 64 LEU B CA 1
ATOM 1985 C C . LEU B 1 64 ? -6.977 30.609 -0.503 1 97.5 64 LEU B C 1
ATOM 1987 O O . LEU B 1 64 ? -6.949 31.656 0.14 1 97.5 64 LEU B O 1
ATOM 1991 N N . SER B 1 65 ? -7.711 30.5 -1.614 1 97.25 65 SER B N 1
ATOM 1992 C CA . SER B 1 65 ? -8.742 31.469 -1.951 1 97.25 65 SER B CA 1
ATOM 1993 C C . SER B 1 65 ? -9.836 31.5 -0.886 1 97.25 65 SER B C 1
ATOM 1995 O O . SER B 1 65 ? -9.977 30.562 -0.104 1 97.25 65 SER B O 1
ATOM 1997 N N . HIS B 1 66 ? -10.578 32.562 -0.914 1 95.75 66 HIS B N 1
ATOM 1998 C CA . HIS B 1 66 ? -11.688 32.688 0.027 1 95.75 66 HIS B CA 1
ATOM 1999 C C . HIS B 1 66 ? -12.688 31.547 -0.133 1 95.75 66 HIS B C 1
ATOM 2001 O O . HIS B 1 66 ? -13.203 31.031 0.857 1 95.75 66 HIS B O 1
ATOM 2007 N N . SER B 1 67 ? -12.945 31.203 -1.314 1 96.25 67 SER B N 1
ATOM 2008 C CA . SER B 1 67 ? -13.891 30.125 -1.598 1 96.25 67 SER B CA 1
ATOM 2009 C C . SER B 1 67 ? -13.383 28.781 -1.076 1 96.25 67 SER B C 1
ATOM 2011 O O . SER B 1 67 ? -14.141 28.016 -0.473 1 96.25 67 SER B O 1
ATOM 2013 N N . ASP B 1 68 ? -12.094 28.516 -1.289 1 95.88 68 ASP B N 1
ATOM 2014 C CA . ASP B 1 68 ? -11.508 27.25 -0.85 1 95.88 68 ASP B CA 1
ATOM 2015 C C . ASP B 1 68 ? -11.422 27.188 0.674 1 95.88 68 ASP B C 1
ATOM 2017 O O . ASP B 1 68 ? -11.492 26.094 1.259 1 95.88 68 ASP B O 1
ATOM 2021 N N . ALA B 1 69 ? -11.328 28.312 1.32 1 96.75 69 ALA B N 1
ATOM 2022 C CA . ALA B 1 69 ? -11.133 28.375 2.766 1 96.75 69 ALA B CA 1
ATOM 2023 C C . ALA B 1 69 ? -12.469 28.406 3.5 1 96.75 69 ALA B C 1
ATOM 2025 O O . ALA B 1 69 ? -12.516 28.312 4.73 1 96.75 69 ALA B O 1
ATOM 2026 N N . ALA B 1 70 ? -13.555 28.578 2.83 1 97.06 70 ALA B N 1
ATOM 2027 C CA . ALA B 1 70 ? -14.875 28.734 3.445 1 97.06 70 ALA B CA 1
ATOM 2028 C C . ALA B 1 70 ? -15.203 27.531 4.34 1 97.06 70 ALA B C 1
ATOM 2030 O O . ALA B 1 70 ? -15.727 27.703 5.441 1 97.06 70 ALA B O 1
ATOM 2031 N N . ASP B 1 71 ? -14.984 26.328 3.939 1 97.31 71 ASP B N 1
ATOM 2032 C CA . ASP B 1 71 ? -15.133 25.062 4.664 1 97.31 71 ASP B CA 1
ATOM 2033 C C . ASP B 1 71 ? -14.125 24.031 4.176 1 97.31 71 ASP B C 1
ATOM 2035 O O . ASP B 1 71 ? -14.352 23.375 3.158 1 97.31 71 ASP B O 1
ATOM 2039 N N . ALA B 1 72 ? -12.992 23.906 5.008 1 98 72 ALA B N 1
ATOM 2040 C CA . ALA B 1 72 ? -11.914 23.078 4.48 1 98 72 ALA B CA 1
ATOM 2041 C C . ALA B 1 72 ? -11.156 22.375 5.609 1 98 72 ALA B C 1
ATOM 2043 O O . ALA B 1 72 ? -11.234 22.781 6.766 1 98 72 ALA B O 1
ATOM 2044 N N . VAL B 1 73 ? -10.562 21.297 5.262 1 98.44 73 VAL B N 1
ATOM 2045 C CA . VAL B 1 73 ? -9.484 20.703 6.047 1 98.44 73 VAL B CA 1
ATOM 2046 C C . VAL B 1 73 ? -8.188 20.734 5.242 1 98.44 73 VAL B C 1
ATOM 2048 O O . VAL B 1 73 ? -8.172 20.344 4.074 1 98.44 73 VAL B O 1
ATOM 2051 N N . VAL B 1 74 ? -7.141 21.281 5.82 1 98.81 74 VAL B N 1
ATOM 2052 C CA . VAL B 1 74 ? -5.82 21.359 5.203 1 98.81 74 VAL B CA 1
ATOM 2053 C C . VAL B 1 74 ? -4.891 20.328 5.844 1 98.81 74 VAL B C 1
ATOM 2055 O O . VAL B 1 74 ? -4.73 20.297 7.066 1 98.81 74 VAL B O 1
ATOM 2058 N N . ILE B 1 75 ? -4.285 19.5 5.008 1 98.88 75 ILE B N 1
ATOM 2059 C CA . ILE B 1 75 ? -3.42 18.422 5.477 1 98.88 75 ILE B CA 1
ATOM 2060 C C . ILE B 1 75 ? -1.968 18.734 5.125 1 98.88 75 ILE B C 1
ATOM 2062 O O . ILE B 1 75 ? -1.638 18.938 3.953 1 98.88 75 ILE B O 1
ATOM 2066 N N . GLY B 1 76 ? -1.146 18.828 6.086 1 98.81 76 GLY B N 1
ATOM 2067 C CA . GLY B 1 76 ? 0.3 18.859 5.93 1 98.81 76 GLY B CA 1
ATOM 2068 C C . GLY B 1 76 ? 0.974 17.609 6.461 1 98.81 76 GLY B C 1
ATOM 2069 O O . GLY B 1 76 ? 0.599 17.094 7.516 1 98.81 76 GLY B O 1
ATOM 2070 N N . CYS B 1 77 ? 1.952 17.094 5.746 1 98.38 77 CYS B N 1
ATOM 2071 C CA . CYS B 1 77 ? 2.713 15.914 6.148 1 98.38 77 CYS B CA 1
ATOM 2072 C C . CYS B 1 77 ? 4.195 16.094 5.844 1 98.38 77 CYS B C 1
ATOM 2074 O O . CYS B 1 77 ? 4.562 16.875 4.969 1 98.38 77 CYS B O 1
ATOM 2076 N N . ASP B 1 78 ? 4.973 15.398 6.547 1 97.56 78 ASP B N 1
ATOM 2077 C CA . ASP B 1 78 ? 6.402 15.281 6.281 1 97.56 78 ASP B CA 1
ATOM 2078 C C . ASP B 1 78 ? 6.949 13.945 6.785 1 97.56 78 ASP B C 1
ATOM 2080 O O . ASP B 1 78 ? 6.566 13.484 7.859 1 97.56 78 ASP B O 1
ATOM 2084 N N . SER B 1 79 ? 7.797 13.312 6.012 1 97.44 79 SER B N 1
ATOM 2085 C CA . SER B 1 79 ? 8.32 11.992 6.344 1 97.44 79 SER B CA 1
ATOM 2086 C C . SER B 1 79 ? 9.844 11.984 6.336 1 97.44 79 SER B C 1
ATOM 2088 O O . SER B 1 79 ? 10.469 12.648 5.504 1 97.44 79 SER B O 1
ATOM 2090 N N . MET B 1 80 ? 10.391 11.234 7.258 1 96.69 80 MET B N 1
ATOM 2091 C CA . MET B 1 80 ? 11.828 10.945 7.293 1 96.69 80 MET B CA 1
ATOM 2092 C C . MET B 1 80 ? 12.086 9.516 7.75 1 96.69 80 MET B C 1
ATOM 2094 O O . MET B 1 80 ? 11.281 8.938 8.484 1 96.69 80 MET B O 1
ATOM 2098 N N . LEU B 1 81 ? 13.172 8.938 7.301 1 97.88 81 LEU B N 1
ATOM 2099 C CA . LEU B 1 81 ? 13.602 7.625 7.762 1 97.88 81 LEU B CA 1
ATOM 2100 C C . LEU B 1 81 ? 14.578 7.75 8.93 1 97.88 81 LEU B C 1
ATOM 2102 O O . LEU B 1 81 ? 15.555 8.492 8.844 1 97.88 81 LEU B O 1
ATOM 2106 N N . LEU B 1 82 ? 14.219 7.18 10.008 1 97.62 82 LEU B N 1
ATOM 2107 C CA . LEU B 1 82 ? 15.102 7.121 11.172 1 97.62 82 LEU B CA 1
ATOM 2108 C C . LEU B 1 82 ? 15.945 5.852 11.148 1 97.62 82 LEU B C 1
ATOM 2110 O O . LEU B 1 82 ? 15.43 4.75 11.336 1 97.62 82 LEU B O 1
ATOM 2114 N N . LEU B 1 83 ? 17.203 5.949 10.875 1 95.56 83 LEU B N 1
ATOM 2115 C CA . LEU B 1 83 ? 18.172 4.852 10.805 1 95.56 83 LEU B CA 1
ATOM 2116 C C . LEU B 1 83 ? 19.344 5.094 11.734 1 95.56 83 LEU B C 1
ATOM 2118 O O . LEU B 1 83 ? 20.062 6.09 11.602 1 95.56 83 LEU B O 1
ATOM 2122 N N . ASP B 1 84 ? 19.5 4.234 12.711 1 92.94 84 ASP B N 1
ATOM 2123 C CA . ASP B 1 84 ? 20.594 4.344 13.68 1 92.94 84 ASP B CA 1
ATOM 2124 C C . ASP B 1 84 ? 20.578 5.711 14.367 1 92.94 84 ASP B C 1
ATOM 2126 O O . ASP B 1 84 ? 21.625 6.371 14.461 1 92.94 84 ASP B O 1
ATOM 2130 N N . GLY B 1 85 ? 19.422 6.117 14.648 1 91 85 GLY B N 1
ATOM 2131 C CA . GLY B 1 85 ? 19.266 7.352 15.406 1 91 85 GLY B CA 1
ATOM 2132 C C . GLY B 1 85 ? 19.391 8.594 14.539 1 91 85 GLY B C 1
ATOM 2133 O O . GLY B 1 85 ? 19.281 9.719 15.039 1 91 85 GLY B O 1
ATOM 2134 N N . LYS B 1 86 ? 19.578 8.43 13.305 1 90.94 86 LYS B N 1
ATOM 2135 C CA . LYS B 1 86 ? 19.734 9.555 12.391 1 90.94 86 LYS B CA 1
ATOM 2136 C C . LYS B 1 86 ? 18.547 9.633 11.422 1 90.94 86 LYS B C 1
ATOM 2138 O O . LYS B 1 86 ? 18.078 8.602 10.93 1 90.94 86 LYS B O 1
ATOM 2143 N N . LEU B 1 87 ? 18.078 10.883 11.156 1 92 87 LEU B N 1
ATOM 2144 C CA . LEU B 1 87 ? 17.016 11.109 10.195 1 92 87 LEU B CA 1
ATOM 2145 C C . LEU B 1 87 ? 17.562 11.234 8.781 1 92 87 LEU B C 1
ATOM 2147 O O . LEU B 1 87 ? 18.469 12.023 8.531 1 92 87 LEU B O 1
ATOM 2151 N N . CYS B 1 88 ? 17.078 10.406 7.93 1 91.88 88 CYS B N 1
ATOM 2152 C CA . CYS B 1 88 ? 17.453 10.398 6.523 1 91.88 88 CYS B CA 1
ATOM 2153 C C . CYS B 1 88 ? 16.328 10.922 5.648 1 91.88 88 CYS B C 1
ATOM 2155 O O . CYS B 1 88 ? 15.234 10.344 5.629 1 91.88 88 CYS B O 1
ATOM 2157 N N . GLY B 1 89 ? 16.562 12.008 4.914 1 91.5 89 GLY B N 1
ATOM 2158 C CA . GLY B 1 89 ? 15.609 12.555 3.967 1 91.5 89 GLY B CA 1
ATOM 2159 C C . GLY B 1 89 ? 15.781 12.016 2.559 1 91.5 89 GLY B C 1
ATOM 2160 O O . GLY B 1 89 ? 15.977 10.812 2.367 1 91.5 89 GLY B O 1
ATOM 2161 N N . LYS B 1 90 ? 15.633 12.836 1.626 1 93.88 90 LYS B N 1
ATOM 2162 C CA . LYS B 1 90 ? 15.758 12.492 0.212 1 93.88 90 LYS B CA 1
ATOM 2163 C C . LYS B 1 90 ? 17.219 12.539 -0.232 1 93.88 90 LYS B C 1
ATOM 2165 O O . LYS B 1 90 ? 17.906 13.539 -0.011 1 93.88 90 LYS B O 1
ATOM 2170 N N . PRO B 1 91 ? 17.672 11.516 -0.914 1 96.31 91 PRO B N 1
ATOM 2171 C CA . PRO B 1 91 ? 19.094 11.492 -1.245 1 96.31 91 PRO B CA 1
ATOM 2172 C C . PRO B 1 91 ? 19.469 12.539 -2.297 1 96.31 91 PRO B C 1
ATOM 2174 O O . PRO B 1 91 ? 20.562 13.125 -2.232 1 96.31 91 PRO B O 1
ATOM 2177 N N . GLY B 1 92 ? 18.641 12.742 -3.334 1 95.5 92 GLY B N 1
ATOM 2178 C CA . GLY B 1 92 ? 18.828 13.781 -4.328 1 95.5 92 GLY B CA 1
ATOM 2179 C C . GLY B 1 92 ? 19.812 13.383 -5.426 1 95.5 92 GLY B C 1
ATOM 2180 O O . GLY B 1 92 ? 20 14.133 -6.391 1 95.5 92 GLY B O 1
ATOM 2181 N N . SER B 1 93 ? 20.531 12.211 -5.25 1 97.38 93 SER B N 1
ATOM 2182 C CA . SER B 1 93 ? 21.438 11.711 -6.277 1 97.38 93 SER B CA 1
ATOM 2183 C C . SER B 1 93 ? 21.531 10.188 -6.227 1 97.38 93 SER B C 1
ATOM 2185 O O . SER B 1 93 ? 21.234 9.578 -5.199 1 97.38 93 SER B O 1
ATOM 2187 N N . VAL B 1 94 ? 21.922 9.695 -7.336 1 97.88 94 VAL B N 1
ATOM 2188 C CA . VAL B 1 94 ? 22.062 8.25 -7.445 1 97.88 94 VAL B CA 1
ATOM 2189 C C . VAL B 1 94 ? 23.125 7.754 -6.473 1 97.88 94 VAL B C 1
ATOM 2191 O O . VAL B 1 94 ? 22.938 6.746 -5.789 1 97.88 94 VAL B O 1
ATOM 2194 N N . ASP B 1 95 ? 24.266 8.453 -6.363 1 97.62 95 ASP B N 1
ATOM 2195 C CA . ASP B 1 95 ? 25.359 8.062 -5.477 1 97.62 95 ASP B CA 1
ATOM 2196 C C . ASP B 1 95 ? 24.906 8.07 -4.02 1 97.62 95 ASP B C 1
ATOM 2198 O O . ASP B 1 95 ? 25.219 7.141 -3.266 1 97.62 95 ASP B O 1
ATOM 2202 N N . ALA B 1 96 ? 24.25 9.125 -3.658 1 97.12 96 ALA B N 1
ATOM 2203 C CA . ALA B 1 96 ? 23.734 9.211 -2.293 1 97.12 96 ALA B CA 1
ATOM 2204 C C . ALA B 1 96 ? 22.75 8.094 -2 1 97.12 96 ALA B C 1
ATOM 2206 O O . ALA B 1 96 ? 22.766 7.496 -0.922 1 97.12 96 ALA B O 1
ATOM 2207 N N . ALA B 1 97 ? 21.875 7.809 -2.945 1 97.94 97 ALA B N 1
ATOM 2208 C CA . ALA B 1 97 ? 20.906 6.727 -2.795 1 97.94 97 ALA B CA 1
ATOM 2209 C C . ALA B 1 97 ? 21.609 5.379 -2.66 1 97.94 97 ALA B C 1
ATOM 2211 O O . ALA B 1 97 ? 21.188 4.531 -1.868 1 97.94 97 ALA B O 1
ATOM 2212 N N . HIS B 1 98 ? 22.641 5.184 -3.424 1 97.75 98 HIS B N 1
ATOM 2213 C CA . HIS B 1 98 ? 23.422 3.947 -3.365 1 97.75 98 HIS B CA 1
ATOM 2214 C C . HIS B 1 98 ? 24.031 3.746 -1.983 1 97.75 98 HIS B C 1
ATOM 2216 O O . HIS B 1 98 ? 23.938 2.656 -1.415 1 97.75 98 HIS B O 1
ATOM 2222 N N . ARG B 1 99 ? 24.656 4.805 -1.489 1 96.5 99 ARG B N 1
ATOM 2223 C CA . ARG B 1 99 ? 25.25 4.738 -0.156 1 96.5 99 ARG B CA 1
ATOM 2224 C C . ARG B 1 99 ? 24.188 4.441 0.897 1 96.5 99 ARG B C 1
ATOM 2226 O O . ARG B 1 99 ? 24.422 3.643 1.809 1 96.5 99 ARG B O 1
ATOM 2233 N N . GLN B 1 100 ? 23.047 5.047 0.769 1 96.69 100 GLN B N 1
ATOM 2234 C CA . GLN B 1 100 ? 21.938 4.789 1.686 1 96.69 100 GLN B CA 1
ATOM 2235 C C . GLN B 1 100 ? 21.531 3.32 1.654 1 96.69 100 GLN B C 1
ATOM 2237 O O . GLN B 1 100 ? 21.359 2.693 2.703 1 96.69 100 GLN B O 1
ATOM 2242 N N . TRP B 1 101 ? 21.359 2.729 0.476 1 97.5 101 TRP B N 1
ATOM 2243 C CA . TRP B 1 101 ? 20.938 1.342 0.332 1 97.5 101 TRP B CA 1
ATOM 2244 C C . TRP B 1 101 ? 22 0.381 0.847 1 97.5 101 TRP B C 1
ATOM 2246 O O . TRP B 1 101 ? 21.672 -0.689 1.369 1 97.5 101 TRP B O 1
ATOM 2256 N N . GLN B 1 102 ? 23.219 0.714 0.759 1 95.75 102 GLN B N 1
ATOM 2257 C CA . GLN B 1 102 ? 24.281 -0.109 1.33 1 95.75 102 GLN B CA 1
ATOM 2258 C C . GLN B 1 102 ? 24.125 -0.231 2.844 1 95.75 102 GLN B C 1
ATOM 2260 O O . GLN B 1 102 ? 24.406 -1.283 3.418 1 95.75 102 GLN B O 1
ATOM 2265 N N . THR B 1 103 ? 23.656 0.803 3.377 1 95.62 103 THR B N 1
ATOM 2266 C CA . THR B 1 103 ? 23.484 0.82 4.824 1 95.62 103 THR B CA 1
ATOM 2267 C C . THR B 1 103 ? 22.203 0.095 5.219 1 95.62 103 THR B C 1
ATOM 2269 O O . THR B 1 103 ? 22.156 -0.607 6.234 1 95.62 103 THR B O 1
ATOM 2272 N N . MET B 1 104 ? 21.172 0.141 4.434 1 96.62 104 MET B N 1
ATOM 2273 C CA . MET B 1 104 ? 19.828 -0.29 4.789 1 96.62 104 MET B CA 1
ATOM 2274 C C . MET B 1 104 ? 19.625 -1.761 4.445 1 96.62 104 MET B C 1
ATOM 2276 O O . MET B 1 104 ? 18.828 -2.447 5.094 1 96.62 104 MET B O 1
ATOM 2280 N N . SER B 1 105 ? 20.344 -2.213 3.459 1 97 105 SER B N 1
ATOM 2281 C CA . SER B 1 105 ? 20.094 -3.555 2.941 1 97 105 SER B CA 1
ATOM 2282 C C . SER B 1 105 ? 20.219 -4.605 4.043 1 97 105 SER B C 1
ATOM 2284 O O . SER B 1 105 ? 21.234 -4.66 4.742 1 97 105 SER B O 1
ATOM 2286 N N . GLY B 1 106 ? 19.141 -5.422 4.172 1 97.88 106 GLY B N 1
ATOM 2287 C CA . GLY B 1 106 ? 19.141 -6.496 5.152 1 97.88 106 GLY B CA 1
ATOM 2288 C C . GLY B 1 106 ? 18.891 -6.012 6.566 1 97.88 106 GLY B C 1
ATOM 2289 O O . GLY B 1 106 ? 18.953 -6.801 7.516 1 97.88 106 GLY B O 1
ATOM 2290 N N . ARG B 1 107 ? 18.578 -4.785 6.73 1 98.25 107 ARG B N 1
ATOM 2291 C CA . ARG B 1 107 ? 18.359 -4.191 8.039 1 98.25 107 ARG B CA 1
ATOM 2292 C C . ARG B 1 107 ? 16.938 -3.646 8.164 1 98.25 107 ARG B C 1
ATOM 2294 O O . ARG B 1 107 ? 16.094 -3.936 7.328 1 98.25 107 ARG B O 1
ATOM 2301 N N . SER B 1 108 ? 16.641 -3.051 9.281 1 98.62 108 SER B N 1
ATOM 2302 C CA . SER B 1 108 ? 15.352 -2.385 9.484 1 98.62 108 SER B CA 1
ATOM 2303 C C . SER B 1 108 ? 15.547 -0.943 9.945 1 98.62 108 SER B C 1
ATOM 2305 O O . SER B 1 108 ? 16.594 -0.591 10.477 1 98.62 108 SER B O 1
ATOM 2307 N N . ALA B 1 109 ? 14.625 -0.148 9.68 1 98.5 109 ALA B N 1
ATOM 2308 C CA . ALA B 1 109 ? 14.594 1.254 10.086 1 98.5 109 ALA B CA 1
ATOM 2309 C C . ALA B 1 109 ? 13.156 1.745 10.234 1 98.5 109 ALA B C 1
ATOM 2311 O O . ALA B 1 109 ? 12.219 1.087 9.781 1 98.5 109 ALA B O 1
ATOM 2312 N N . ASP B 1 110 ? 12.984 2.875 10.859 1 98.5 110 ASP B N 1
ATOM 2313 C CA . ASP B 1 110 ? 11.641 3.404 11.086 1 98.5 110 ASP B CA 1
ATOM 2314 C C . ASP B 1 110 ? 11.359 4.594 10.172 1 98.5 110 ASP B C 1
ATOM 2316 O O . ASP B 1 110 ? 12.102 5.574 10.172 1 98.5 110 ASP B O 1
ATOM 2320 N N . LEU B 1 111 ? 10.383 4.484 9.336 1 98.69 111 LEU B N 1
ATOM 2321 C CA . LEU B 1 111 ? 9.875 5.656 8.633 1 98.69 111 LEU B CA 1
ATOM 2322 C C . LEU B 1 111 ? 8.898 6.434 9.508 1 98.69 111 LEU B C 1
ATOM 2324 O O . LEU B 1 111 ? 7.871 5.895 9.93 1 98.69 111 LEU B O 1
ATOM 2328 N N . VAL B 1 112 ? 9.211 7.648 9.82 1 98.38 112 VAL B N 1
ATOM 2329 C CA . VAL B 1 112 ? 8.398 8.5 10.68 1 98.38 112 VAL B CA 1
ATOM 2330 C C . VAL B 1 112 ? 7.734 9.594 9.852 1 98.38 112 VAL B C 1
ATOM 2332 O O . VAL B 1 112 ? 8.406 10.297 9.086 1 98.38 112 VAL B O 1
ATOM 2335 N N . THR B 1 113 ? 6.469 9.695 9.992 1 98.5 113 THR B N 1
ATOM 2336 C CA . THR B 1 113 ? 5.715 10.719 9.273 1 98.5 113 THR B CA 1
ATOM 2337 C C . THR B 1 113 ? 4.938 11.602 10.242 1 98.5 113 THR B C 1
ATOM 2339 O O . THR B 1 113 ? 4.238 11.094 11.125 1 98.5 113 THR B O 1
ATOM 2342 N N . GLY B 1 114 ? 5.152 12.891 10.117 1 98.62 114 GLY B N 1
ATOM 2343 C CA . GLY B 1 114 ? 4.34 13.859 10.836 1 98.62 114 GLY B CA 1
ATOM 2344 C C . GLY B 1 114 ? 3.105 14.289 10.07 1 98.62 114 GLY B C 1
ATOM 2345 O O . GLY B 1 114 ? 3.135 14.375 8.836 1 98.62 114 GLY B O 1
ATOM 2346 N N . HIS B 1 115 ? 2.047 14.547 10.789 1 98.88 115 HIS B N 1
ATOM 2347 C CA . HIS B 1 115 ? 0.781 15 10.219 1 98.88 115 HIS B CA 1
ATOM 2348 C C . HIS B 1 115 ? 0.262 16.234 10.945 1 98.88 115 HIS B C 1
ATOM 2350 O O . HIS B 1 115 ? 0.365 16.328 12.172 1 98.88 115 HIS B O 1
ATOM 2356 N N . CYS B 1 116 ? -0.267 17.094 10.18 1 98.94 116 CYS B N 1
ATOM 2357 C CA . CYS B 1 116 ? -1.011 18.25 10.695 1 98.94 116 CYS B CA 1
ATOM 2358 C C . CYS B 1 116 ? -2.305 18.453 9.914 1 98.94 116 CYS B C 1
ATOM 2360 O O . CYS B 1 116 ? -2.307 18.406 8.688 1 98.94 116 CYS B O 1
ATOM 2362 N N . VAL B 1 117 ? -3.422 18.562 10.602 1 98.94 117 VAL B N 1
ATOM 2363 C CA . VAL B 1 117 ? -4.699 18.891 9.977 1 98.94 117 VAL B CA 1
ATOM 2364 C C . VAL B 1 117 ? -5.23 20.203 10.562 1 98.94 117 VAL B C 1
ATOM 2366 O O . VAL B 1 117 ? -5.359 20.344 11.781 1 98.94 117 VAL B O 1
ATOM 2369 N N . ILE B 1 118 ? -5.504 21.141 9.719 1 98.88 118 ILE B N 1
ATOM 2370 C CA . ILE B 1 118 ? -6.109 22.422 10.102 1 98.88 118 ILE B CA 1
ATOM 2371 C C . ILE B 1 118 ? -7.535 22.5 9.562 1 98.88 118 ILE B C 1
ATOM 2373 O O . ILE B 1 118 ? -7.77 22.281 8.375 1 98.88 118 ILE B O 1
ATOM 2377 N N . ARG B 1 119 ? -8.438 22.719 10.445 1 98.75 119 ARG B N 1
ATOM 2378 C CA . ARG B 1 119 ? -9.852 22.844 10.102 1 98.75 119 ARG B CA 1
ATOM 2379 C C . ARG B 1 119 ? -10.242 24.297 9.922 1 98.75 119 ARG B C 1
ATOM 2381 O O . ARG B 1 119 ? -9.969 25.141 10.789 1 98.75 119 ARG B O 1
ATOM 2388 N N . LEU B 1 120 ? -10.805 24.641 8.797 1 98.5 120 LEU B N 1
ATOM 2389 C CA . LEU B 1 120 ? -11.266 26 8.508 1 98.5 120 LEU B CA 1
ATOM 2390 C C . LEU B 1 120 ? -12.789 26.031 8.375 1 98.5 120 LEU B C 1
ATOM 2392 O O . LEU B 1 120 ? -13.383 25.172 7.738 1 98.5 120 LEU B O 1
ATOM 2396 N N . HIS B 1 121 ? -13.367 26.969 9.023 1 97.38 121 HIS B N 1
ATOM 2397 C CA . HIS B 1 121 ? -14.766 27.359 8.867 1 97.38 121 HIS B CA 1
ATOM 2398 C C . HIS B 1 121 ? -14.906 28.859 8.664 1 97.38 121 HIS B C 1
ATOM 2400 O O . HIS B 1 121 ? -14.367 29.641 9.445 1 97.38 121 HIS B O 1
ATOM 2406 N N . ASP B 1 122 ? -15.609 29.281 7.574 1 95.88 122 ASP B N 1
ATOM 2407 C CA . ASP B 1 122 ? -15.836 30.688 7.234 1 95.88 122 ASP B CA 1
ATOM 2408 C C . ASP B 1 122 ? -14.516 31.438 7.156 1 95.88 122 ASP B C 1
ATOM 2410 O O . ASP B 1 122 ? -14.398 32.562 7.68 1 95.88 122 ASP B O 1
ATOM 2414 N N . GLY B 1 123 ? -13.531 30.703 6.66 1 94.19 123 GLY B N 1
ATOM 2415 C CA . GLY B 1 123 ? -12.242 31.328 6.402 1 94.19 123 GLY B CA 1
ATOM 2416 C C . GLY B 1 123 ? -11.375 31.438 7.641 1 94.19 123 GLY B C 1
ATOM 2417 O O . GLY B 1 123 ? -10.258 31.953 7.582 1 94.19 123 GLY B O 1
ATOM 2418 N N . GLU B 1 124 ? -11.875 30.891 8.734 1 97.38 124 GLU B N 1
ATOM 2419 C CA . GLU B 1 124 ? -11.141 30.969 9.992 1 97.38 124 GLU B CA 1
ATOM 2420 C C . GLU B 1 124 ? -10.695 29.594 10.461 1 97.38 124 GLU B C 1
ATOM 2422 O O . GLU B 1 124 ? -11.414 28.609 10.273 1 97.38 124 GLU B O 1
ATOM 2427 N N . ILE B 1 125 ? -9.547 29.562 11.109 1 98.44 125 ILE B N 1
ATOM 2428 C CA . ILE B 1 125 ? -9.07 28.312 11.688 1 98.44 125 ILE B CA 1
ATOM 2429 C C . ILE B 1 125 ? -9.875 27.984 12.945 1 98.44 125 ILE B C 1
ATOM 2431 O O . ILE B 1 125 ? -9.883 28.766 13.906 1 98.44 125 ILE B O 1
ATOM 2435 N N . VAL B 1 126 ? -10.539 26.891 12.992 1 98.5 126 VAL B N 1
ATOM 2436 C CA . VAL B 1 126 ? -11.352 26.516 14.148 1 98.5 126 VAL B CA 1
ATOM 2437 C C . VAL B 1 126 ? -10.766 25.297 14.828 1 98.5 126 VAL B C 1
ATOM 2439 O O . VAL B 1 126 ? -11.25 24.859 15.875 1 98.5 126 VAL B O 1
ATOM 2442 N N . GLY B 1 127 ? -9.727 24.688 14.242 1 98.62 127 GLY B N 1
ATOM 2443 C CA . GLY B 1 127 ? -9.023 23.531 14.789 1 98.62 127 GLY B CA 1
ATOM 2444 C C . GLY B 1 127 ? -7.66 23.312 14.156 1 98.62 127 GLY B C 1
ATOM 2445 O O . GLY B 1 127 ? -7.469 23.594 12.977 1 98.62 127 GLY B O 1
ATOM 2446 N N . ASN B 1 128 ? -6.734 22.859 14.844 1 98.75 128 ASN B N 1
ATOM 2447 C CA . ASN B 1 128 ? -5.367 22.531 14.453 1 98.75 128 ASN B CA 1
ATOM 2448 C C . ASN B 1 128 ? -4.793 21.406 15.297 1 98.75 128 ASN B C 1
ATOM 2450 O O . ASN B 1 128 ? -4.512 21.594 16.484 1 98.75 128 ASN B O 1
ATOM 2454 N N . VAL B 1 129 ? -4.637 20.234 14.719 1 98.81 129 VAL B N 1
ATOM 2455 C CA . VAL B 1 129 ? -4.203 19.047 15.461 1 98.81 129 VAL B CA 1
ATOM 2456 C C . VAL B 1 129 ? -3.037 18.391 14.727 1 98.81 129 VAL B C 1
ATOM 2458 O O . VAL B 1 129 ? -2.924 18.484 13.508 1 98.81 129 VAL B O 1
ATOM 2461 N N . THR B 1 130 ? -2.143 17.766 15.492 1 98.75 130 THR B N 1
ATOM 2462 C CA . THR B 1 130 ? -0.955 17.125 14.945 1 98.75 130 THR B CA 1
ATOM 2463 C C . THR B 1 130 ? -0.767 15.734 15.562 1 98.75 130 THR B C 1
ATOM 2465 O O . THR B 1 130 ? -1.264 15.461 16.656 1 98.75 130 THR B O 1
ATOM 2468 N N . GLU B 1 131 ? -0.184 14.875 14.836 1 98.69 131 GLU B N 1
ATOM 2469 C CA . GLU B 1 131 ? 0.218 13.547 15.297 1 98.69 131 GLU B CA 1
ATOM 2470 C C . GLU B 1 131 ? 1.292 12.953 14.391 1 98.69 131 GLU B C 1
ATOM 2472 O O . GLU B 1 131 ? 1.316 13.219 13.188 1 98.69 131 GLU B O 1
ATOM 2477 N N . SER B 1 132 ? 2.23 12.281 14.922 1 98.5 132 SER B N 1
ATOM 2478 C CA . SER B 1 132 ? 3.203 11.531 14.133 1 98.5 132 SER B CA 1
ATOM 2479 C C . SER B 1 132 ? 2.973 10.031 14.242 1 98.5 132 SER B C 1
ATOM 2481 O O . SER B 1 132 ? 2.262 9.57 15.141 1 98.5 132 SER B O 1
ATOM 2483 N N . SER B 1 133 ? 3.408 9.312 13.297 1 98.38 133 SER B N 1
ATOM 2484 C CA . SER B 1 133 ? 3.359 7.852 13.297 1 98.38 133 SER B CA 1
ATOM 2485 C C . SER B 1 133 ? 4.648 7.258 12.75 1 98.38 133 SER B C 1
ATOM 2487 O O . SER B 1 133 ? 5.266 7.824 11.844 1 98.38 133 SER B O 1
ATOM 2489 N N . GLY B 1 134 ? 5.039 6.168 13.344 1 98.5 134 GLY B N 1
ATOM 2490 C CA . GLY B 1 134 ? 6.207 5.426 12.891 1 98.5 134 GLY B CA 1
ATOM 2491 C C . GLY B 1 134 ? 5.871 4.027 12.406 1 98.5 134 GLY B C 1
ATOM 2492 O O . GLY B 1 134 ? 5 3.361 12.969 1 98.5 134 GLY B O 1
ATOM 2493 N N . THR B 1 135 ? 6.508 3.6 11.359 1 98.81 135 THR B N 1
ATOM 2494 C CA . THR B 1 135 ? 6.406 2.242 10.836 1 98.81 135 THR B CA 1
ATOM 2495 C C . THR B 1 135 ? 7.789 1.633 10.641 1 98.81 135 THR B C 1
ATOM 2497 O O . THR B 1 135 ? 8.664 2.25 10.023 1 98.81 135 THR B O 1
ATOM 2500 N N . THR B 1 136 ? 8.031 0.477 11.172 1 98.88 136 THR B N 1
ATOM 2501 C CA . THR B 1 136 ? 9.289 -0.222 10.961 1 98.88 136 THR B CA 1
ATOM 2502 C C . THR B 1 136 ? 9.305 -0.906 9.594 1 98.88 136 THR B C 1
ATOM 2504 O O . THR B 1 136 ? 8.383 -1.65 9.258 1 98.88 136 THR B O 1
ATOM 2507 N N . VAL B 1 137 ? 10.305 -0.622 8.836 1 98.88 137 VAL B N 1
ATOM 2508 C CA . VAL B 1 137 ? 10.477 -1.208 7.508 1 98.88 137 VAL B CA 1
ATOM 2509 C C . VAL B 1 137 ? 11.648 -2.186 7.523 1 98.88 137 VAL B C 1
ATOM 2511 O O . VAL B 1 137 ? 12.734 -1.849 7.988 1 98.88 137 VAL B O 1
ATOM 2514 N N . HIS B 1 138 ? 11.414 -3.359 7.105 1 98.88 138 HIS B N 1
ATOM 2515 C CA . HIS B 1 138 ? 12.461 -4.359 6.938 1 98.88 138 HIS B CA 1
ATOM 2516 C C . HIS B 1 138 ? 12.875 -4.488 5.477 1 98.88 138 HIS B C 1
ATOM 2518 O O . HIS B 1 138 ? 12.094 -4.965 4.648 1 98.88 138 HIS B O 1
ATOM 2524 N N . PHE B 1 139 ? 14.07 -4.082 5.246 1 98.75 139 PHE B N 1
ATOM 2525 C CA . PHE B 1 139 ? 14.578 -4.035 3.879 1 98.75 139 PHE B CA 1
ATOM 2526 C C . PHE B 1 139 ? 15.156 -5.383 3.467 1 98.75 139 PHE B C 1
ATOM 2528 O O . PHE B 1 139 ? 15.82 -6.051 4.266 1 98.75 139 PHE B O 1
ATOM 2535 N N . GLY B 1 140 ? 14.859 -5.773 2.258 1 98.06 140 GLY B N 1
ATOM 2536 C CA . GLY B 1 140 ? 15.523 -6.934 1.685 1 98.06 140 GLY B CA 1
ATOM 2537 C C . GLY B 1 140 ? 16.953 -6.656 1.257 1 98.06 140 GLY B C 1
ATOM 2538 O O . GLY B 1 140 ? 17.516 -5.625 1.616 1 98.06 140 GLY B O 1
ATOM 2539 N N . THR B 1 141 ? 17.516 -7.668 0.604 1 96.88 141 THR B N 1
ATOM 2540 C CA . THR B 1 141 ? 18.875 -7.566 0.069 1 96.88 141 THR B CA 1
ATOM 2541 C C . THR B 1 141 ? 18.875 -7.742 -1.446 1 96.88 141 THR B C 1
ATOM 2543 O O . THR B 1 141 ? 19.141 -8.836 -1.95 1 96.88 141 THR B O 1
ATOM 2546 N N . PRO B 1 142 ? 18.562 -6.629 -2.145 1 95.25 142 PRO B N 1
ATOM 2547 C CA . PRO B 1 142 ? 18.594 -6.762 -3.604 1 95.25 142 PRO B CA 1
ATOM 2548 C C . PRO B 1 142 ? 19.969 -7.176 -4.133 1 95.25 142 PRO B C 1
ATOM 2550 O O . PRO B 1 142 ? 20.984 -6.816 -3.549 1 95.25 142 PRO B O 1
ATOM 2553 N N . SER B 1 143 ? 19.984 -7.934 -5.207 1 94.56 143 SER B N 1
ATOM 2554 C CA . SER B 1 143 ? 21.25 -8.156 -5.902 1 94.56 143 SER B CA 1
ATOM 2555 C C . SER B 1 143 ? 21.844 -6.84 -6.395 1 94.56 143 SER B C 1
ATOM 2557 O O . SER B 1 143 ? 21.125 -5.855 -6.582 1 94.56 143 SER B O 1
ATOM 2559 N N . PRO B 1 144 ? 23.125 -6.82 -6.617 1 94.12 144 PRO B N 1
ATOM 2560 C CA . PRO B 1 144 ? 23.75 -5.598 -7.137 1 94.12 144 PRO B CA 1
ATOM 2561 C C . PRO B 1 144 ? 23.125 -5.129 -8.445 1 94.12 144 PRO B C 1
ATOM 2563 O O . PRO B 1 144 ? 22.906 -3.93 -8.641 1 94.12 144 PRO B O 1
ATOM 2566 N N . ASP B 1 145 ? 22.75 -6.047 -9.297 1 94.56 145 ASP B N 1
ATOM 2567 C CA . ASP B 1 145 ? 22.156 -5.699 -10.586 1 94.56 145 ASP B CA 1
ATOM 2568 C C . ASP B 1 145 ? 20.766 -5.098 -10.398 1 94.56 145 ASP B C 1
ATOM 2570 O O . ASP B 1 145 ? 20.438 -4.086 -11.023 1 94.56 145 ASP B O 1
ATOM 2574 N N . ASP B 1 146 ? 19.969 -5.723 -9.586 1 95.5 146 ASP B N 1
ATOM 2575 C CA . ASP B 1 1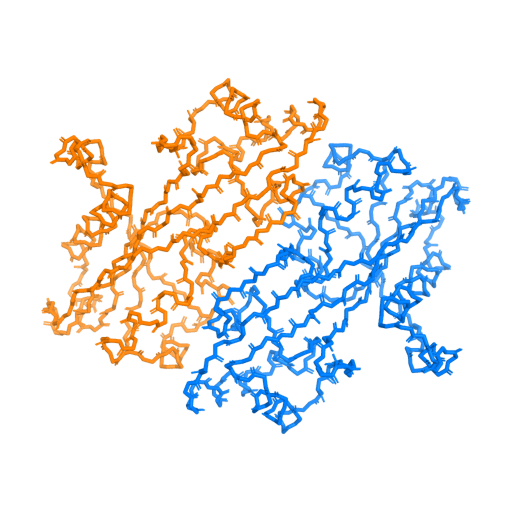46 ? 18.625 -5.219 -9.328 1 95.5 146 ASP B CA 1
ATOM 2576 C C . ASP B 1 146 ? 18.672 -3.836 -8.688 1 95.5 146 ASP B C 1
ATOM 2578 O O . ASP B 1 146 ? 17.906 -2.945 -9.047 1 95.5 146 ASP B O 1
ATOM 2582 N N . LEU B 1 147 ? 19.609 -3.693 -7.73 1 96.38 147 LEU B N 1
ATOM 2583 C CA . LEU B 1 147 ? 19.719 -2.406 -7.055 1 96.38 147 LEU B CA 1
ATOM 2584 C C . LEU B 1 147 ? 20.188 -1.322 -8.023 1 96.38 147 LEU B C 1
ATOM 2586 O O . LEU B 1 147 ? 19.641 -0.216 -8.031 1 96.38 147 LEU B O 1
ATOM 2590 N N . SER B 1 148 ? 21.172 -1.682 -8.852 1 96.5 148 SER B N 1
ATOM 2591 C CA . SER B 1 148 ? 21.656 -0.728 -9.844 1 96.5 148 SER B CA 1
ATOM 2592 C C . SER B 1 148 ? 20.531 -0.3 -10.789 1 96.5 148 SER B C 1
ATOM 2594 O O . SER B 1 148 ? 20.406 0.885 -11.102 1 96.5 148 SER B O 1
ATOM 2596 N N . ALA B 1 149 ? 19.766 -1.223 -11.258 1 96.5 149 ALA B N 1
ATOM 2597 C CA . ALA B 1 149 ? 18.641 -0.925 -12.141 1 96.5 149 ALA B CA 1
ATOM 2598 C C . ALA B 1 149 ? 17.609 -0.026 -11.445 1 96.5 149 ALA B C 1
ATOM 2600 O O . ALA B 1 149 ? 17.109 0.925 -12.047 1 96.5 149 ALA B O 1
ATOM 2601 N N . TYR B 1 150 ? 17.375 -0.331 -10.188 1 97.5 150 TYR B N 1
ATOM 2602 C CA . TYR B 1 150 ? 16.438 0.453 -9.398 1 97.5 150 TYR B CA 1
ATOM 2603 C C . TYR B 1 150 ? 16.922 1.891 -9.242 1 97.5 150 TYR B C 1
ATOM 2605 O O . TYR B 1 150 ? 16.172 2.834 -9.508 1 97.5 150 TYR B O 1
ATOM 2613 N N . LEU B 1 151 ? 18.125 2.08 -8.883 1 97.69 151 LEU B N 1
ATOM 2614 C CA . LEU B 1 151 ? 18.703 3.406 -8.672 1 97.69 151 LEU B CA 1
ATOM 2615 C C . LEU B 1 151 ? 18.703 4.211 -9.969 1 97.69 151 LEU B C 1
ATOM 2617 O O . LEU B 1 151 ? 18.469 5.422 -9.953 1 97.69 151 LEU B O 1
ATOM 2621 N N . ALA B 1 152 ? 18.859 3.525 -11.055 1 96.44 152 ALA B N 1
ATOM 2622 C CA . ALA B 1 152 ? 18.953 4.164 -12.359 1 96.44 152 ALA B CA 1
ATOM 2623 C C . ALA B 1 152 ? 17.594 4.727 -12.781 1 96.44 152 ALA B C 1
ATOM 2625 O O . ALA B 1 152 ? 17.516 5.617 -13.633 1 96.44 152 ALA B O 1
ATOM 2626 N N . THR B 1 153 ? 16.5 4.262 -12.219 1 96.19 153 THR B N 1
ATOM 2627 C CA . THR B 1 153 ? 15.172 4.727 -12.578 1 96.19 153 THR B CA 1
ATOM 2628 C C . THR B 1 153 ? 14.938 6.148 -12.078 1 96.19 153 THR B C 1
ATOM 2630 O O . THR B 1 153 ? 14.031 6.84 -12.555 1 96.19 153 THR B O 1
ATOM 2633 N N . GLY B 1 154 ? 15.641 6.555 -11.016 1 97.19 154 GLY B N 1
ATOM 2634 C CA . GLY B 1 154 ? 15.453 7.863 -10.406 1 97.19 154 GLY B CA 1
ATOM 2635 C C . GLY B 1 154 ? 14.375 7.875 -9.336 1 97.19 154 GLY B C 1
ATOM 2636 O O . GLY B 1 154 ? 14.266 8.836 -8.57 1 97.19 154 GLY B O 1
ATOM 2637 N N . GLU B 1 155 ? 13.602 6.867 -9.195 1 96.19 155 GLU B N 1
ATOM 2638 C CA . GLU B 1 155 ? 12.492 6.793 -8.25 1 96.19 155 GLU B CA 1
ATOM 2639 C C . GLU B 1 155 ? 12.977 7.023 -6.82 1 96.19 155 GLU B C 1
ATOM 2641 O O . GLU B 1 155 ? 12.367 7.793 -6.074 1 96.19 155 GLU B O 1
ATOM 2646 N N . PRO B 1 156 ? 14.109 6.496 -6.422 1 96.88 156 PRO B N 1
ATOM 2647 C CA . PRO B 1 156 ? 14.516 6.613 -5.02 1 96.88 156 PRO B CA 1
ATOM 2648 C C . PRO B 1 156 ? 15.086 7.988 -4.684 1 96.88 156 PRO B C 1
ATOM 2650 O O . PRO B 1 156 ? 15.273 8.312 -3.508 1 96.88 156 PRO B O 1
ATOM 2653 N N . LEU B 1 157 ? 15.312 8.852 -5.66 1 96.19 157 LEU B N 1
ATOM 2654 C CA . LEU B 1 157 ? 16.094 10.062 -5.445 1 96.19 157 LEU B CA 1
ATOM 2655 C C . LEU B 1 157 ? 15.281 11.125 -4.719 1 96.19 157 LEU B C 1
ATOM 2657 O O . LEU B 1 157 ? 15.836 11.992 -4.043 1 96.19 157 LEU B O 1
ATOM 2661 N N . TRP B 1 158 ? 13.898 11.031 -4.809 1 92.06 158 TRP B N 1
ATOM 2662 C CA . TRP B 1 158 ? 13.086 12.148 -4.352 1 92.06 158 TRP B CA 1
ATOM 2663 C C . TRP B 1 158 ? 12.047 11.688 -3.332 1 92.06 158 TRP B C 1
ATOM 2665 O O . TRP B 1 158 ? 10.977 12.289 -3.211 1 92.06 158 TRP B O 1
ATOM 2675 N N . VAL B 1 159 ? 12.438 10.578 -2.65 1 95.12 159 VAL B N 1
ATOM 2676 C CA . VAL B 1 159 ? 11.594 10.07 -1.574 1 95.12 159 VAL B CA 1
ATOM 2677 C C . VAL B 1 159 ? 12.438 9.852 -0.318 1 95.12 159 VAL B C 1
ATOM 2679 O O . VAL B 1 159 ? 13.625 9.539 -0.406 1 95.12 159 VAL B O 1
ATOM 2682 N N . ALA B 1 160 ? 11.797 10.023 0.836 1 94.06 160 ALA B N 1
ATOM 2683 C CA . ALA B 1 160 ? 12.469 9.82 2.117 1 94.06 160 ALA B CA 1
ATOM 2684 C C . ALA B 1 160 ? 13.016 8.406 2.225 1 94.06 160 ALA B C 1
ATOM 2686 O O . ALA B 1 160 ? 12.32 7.434 1.911 1 94.06 160 ALA B O 1
ATOM 2687 N N . GLY B 1 161 ? 14.25 8.258 2.557 1 96 161 GLY B N 1
ATOM 2688 C CA . GLY B 1 161 ? 14.859 6.961 2.816 1 96 161 GLY B CA 1
ATOM 2689 C C . GLY B 1 161 ? 15.281 6.238 1.554 1 96 161 GLY B C 1
ATOM 2690 O O . GLY B 1 161 ? 15.742 5.09 1.611 1 96 161 GLY B O 1
ATOM 2691 N N . ALA B 1 162 ? 15.016 6.816 0.346 1 97.5 162 ALA B N 1
ATOM 2692 C CA . ALA B 1 162 ? 15.477 6.309 -0.944 1 97.5 162 ALA B CA 1
ATOM 2693 C C . ALA B 1 162 ? 14.727 5.035 -1.331 1 97.5 162 ALA B C 1
ATOM 2695 O O . ALA B 1 162 ? 15.305 4.133 -1.942 1 97.5 162 ALA B O 1
ATOM 2696 N N . PHE B 1 163 ? 13.508 4.945 -0.992 1 97.94 163 PHE B N 1
ATOM 2697 C CA . PHE B 1 163 ? 12.719 3.791 -1.407 1 97.94 163 PHE B CA 1
ATOM 2698 C C . PHE B 1 163 ? 11.242 4.145 -1.479 1 97.94 163 PHE B C 1
ATOM 2700 O O . PHE B 1 163 ? 10.789 5.094 -0.833 1 97.94 163 PHE B O 1
ATOM 2707 N N . THR B 1 164 ? 10.516 3.432 -2.281 1 97.62 164 THR B N 1
ATOM 2708 C CA . THR B 1 164 ? 9.062 3.447 -2.291 1 97.62 164 THR B CA 1
ATOM 2709 C C . THR B 1 164 ? 8.5 2.092 -1.87 1 97.62 164 THR B C 1
ATOM 2711 O O . THR B 1 164 ? 9.078 1.05 -2.186 1 97.62 164 THR B O 1
ATOM 2714 N N . LEU B 1 165 ? 7.445 2.158 -1.137 1 98.19 165 LEU B N 1
ATOM 2715 C CA . LEU B 1 165 ? 6.766 0.927 -0.749 1 98.19 165 LEU B CA 1
ATOM 2716 C C . LEU B 1 165 ? 5.777 0.49 -1.825 1 98.19 165 LEU B C 1
ATOM 2718 O O . LEU B 1 165 ? 5.59 -0.708 -2.053 1 98.19 165 LEU B O 1
ATOM 2722 N N . ASP B 1 166 ? 5.152 1.451 -2.477 1 96.88 166 ASP B N 1
ATOM 2723 C CA . ASP B 1 166 ? 4.066 1.198 -3.422 1 96.88 166 ASP B CA 1
ATOM 2724 C C . ASP B 1 166 ? 4.551 1.343 -4.863 1 96.88 166 ASP B C 1
ATOM 2726 O O . ASP B 1 166 ? 3.752 1.606 -5.766 1 96.88 166 ASP B O 1
ATOM 2730 N N . GLY B 1 167 ? 5.805 1.339 -5.137 1 97.25 167 GLY B N 1
ATOM 2731 C CA . GLY B 1 167 ? 6.414 1.441 -6.453 1 97.25 167 GLY B CA 1
ATOM 2732 C C . GLY B 1 167 ? 7.449 0.368 -6.715 1 97.25 167 GLY B C 1
ATOM 2733 O O . GLY B 1 167 ? 7.281 -0.781 -6.301 1 97.25 167 GLY B O 1
ATOM 2734 N N . LEU B 1 168 ? 8.539 0.753 -7.473 1 97.62 168 LEU B N 1
ATOM 2735 C CA . LEU B 1 168 ? 9.594 -0.192 -7.824 1 97.62 168 LEU B CA 1
ATOM 2736 C C . LEU B 1 168 ? 10.32 -0.686 -6.578 1 97.62 168 LEU B C 1
ATOM 2738 O O . LEU B 1 168 ? 10.734 -1.847 -6.512 1 97.62 168 LEU B O 1
ATOM 2742 N N . GLY B 1 169 ? 10.445 0.201 -5.625 1 97.88 169 GLY B N 1
ATOM 2743 C CA . GLY B 1 169 ? 11.141 -0.16 -4.398 1 97.88 169 GLY B CA 1
ATOM 2744 C C . GLY B 1 169 ? 10.461 -1.28 -3.637 1 97.88 169 GLY B C 1
ATOM 2745 O O . GLY B 1 169 ? 11.078 -1.938 -2.801 1 97.88 169 GLY B O 1
ATOM 2746 N N . GLY B 1 170 ? 9.125 -1.433 -3.887 1 98.44 170 GLY B N 1
ATOM 2747 C CA . GLY B 1 170 ? 8.367 -2.465 -3.197 1 98.44 170 GLY B CA 1
ATOM 2748 C C . GLY B 1 170 ? 8.969 -3.85 -3.35 1 98.44 170 GLY B C 1
ATOM 2749 O O . GLY B 1 170 ? 8.789 -4.707 -2.482 1 98.44 170 GLY B O 1
ATOM 2750 N N . TRP B 1 171 ? 9.742 -4.125 -4.414 1 98.44 171 TRP B N 1
ATOM 2751 C CA . TRP B 1 171 ? 10.383 -5.41 -4.664 1 98.44 171 TRP B CA 1
ATOM 2752 C C . TRP B 1 171 ? 11.414 -5.719 -3.586 1 98.44 171 TRP B C 1
ATOM 2754 O O . TRP B 1 171 ? 11.773 -6.883 -3.377 1 98.44 171 TRP B O 1
ATOM 2764 N N . PHE B 1 172 ? 11.875 -4.66 -2.924 1 98.38 172 PHE B N 1
ATOM 2765 C CA . PHE B 1 172 ? 13.047 -4.84 -2.08 1 98.38 172 PHE B CA 1
ATOM 2766 C C . PHE B 1 172 ? 12.703 -4.578 -0.618 1 98.38 172 PHE B C 1
ATOM 2768 O O . PHE B 1 172 ? 13.594 -4.316 0.194 1 98.38 172 PHE B O 1
ATOM 2775 N N . ILE B 1 173 ? 11.438 -4.566 -0.29 1 98.75 173 ILE B N 1
ATOM 2776 C CA . ILE B 1 173 ? 10.953 -4.492 1.084 1 98.75 173 ILE B CA 1
ATOM 2777 C C . ILE B 1 173 ? 10.406 -5.852 1.516 1 98.75 173 ILE B C 1
ATOM 2779 O O . ILE B 1 173 ? 9.5 -6.391 0.879 1 98.75 173 ILE B O 1
ATOM 2783 N N . ASP B 1 174 ? 10.906 -6.402 2.561 1 98.62 174 ASP B N 1
ATOM 2784 C CA . ASP B 1 174 ? 10.5 -7.73 3.008 1 98.62 174 ASP B CA 1
ATOM 2785 C C . ASP B 1 174 ? 9.18 -7.672 3.775 1 98.62 174 ASP B C 1
ATOM 2787 O O . ASP B 1 174 ? 8.297 -8.508 3.566 1 98.62 174 ASP B O 1
AT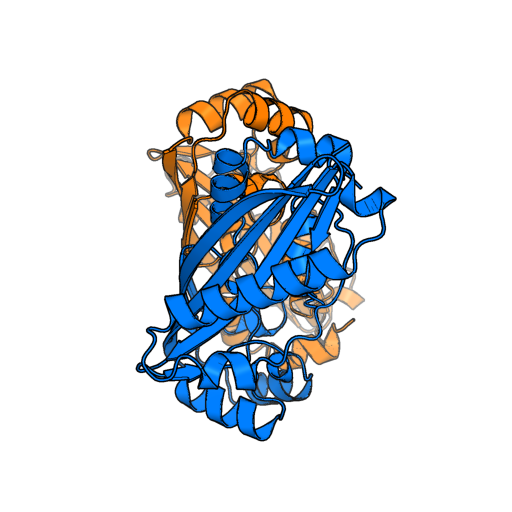OM 2791 N N . ARG B 1 175 ? 9.07 -6.738 4.598 1 98.69 175 ARG B N 1
ATOM 2792 C CA . ARG B 1 175 ? 7.871 -6.586 5.41 1 98.69 175 ARG B CA 1
ATOM 2793 C C . ARG B 1 175 ? 7.895 -5.266 6.176 1 98.69 175 ARG B C 1
ATOM 2795 O O . ARG B 1 175 ? 8.922 -4.59 6.223 1 98.69 175 ARG B O 1
ATOM 2802 N N . ILE B 1 176 ? 6.766 -4.938 6.723 1 98.88 176 ILE B N 1
ATOM 2803 C CA . ILE B 1 176 ? 6.691 -3.789 7.617 1 98.88 176 ILE B CA 1
ATOM 2804 C C . ILE B 1 176 ? 5.957 -4.18 8.898 1 98.88 176 ILE B C 1
ATOM 2806 O O . ILE B 1 176 ? 5.297 -5.219 8.953 1 98.88 176 ILE B O 1
ATOM 2810 N N . GLU B 1 177 ? 6.133 -3.461 9.93 1 98.88 177 GLU B N 1
ATOM 2811 C CA . GLU B 1 177 ? 5.34 -3.445 11.148 1 98.88 177 GLU B CA 1
ATOM 2812 C C . GLU B 1 177 ? 4.766 -2.057 11.422 1 98.88 177 GLU B C 1
ATOM 2814 O O . GLU B 1 177 ? 5.465 -1.176 11.922 1 98.88 177 GLU B O 1
ATOM 2819 N N . GLY B 1 178 ? 3.547 -1.864 11.141 1 98.81 178 GLY B N 1
ATOM 2820 C CA . GLY B 1 178 ? 2.891 -0.569 11.227 1 98.81 178 GLY B CA 1
ATOM 2821 C C . GLY B 1 178 ? 1.935 -0.308 10.078 1 98.81 178 GLY B C 1
ATOM 2822 O O . GLY B 1 178 ? 1.25 -1.222 9.617 1 98.81 178 GLY B O 1
ATOM 2823 N N . ASP B 1 179 ? 1.856 0.906 9.711 1 98.62 179 ASP B N 1
ATOM 2824 C CA . ASP B 1 179 ? 0.873 1.379 8.742 1 98.62 179 ASP B CA 1
ATOM 2825 C C . ASP B 1 179 ? 1.521 1.638 7.387 1 98.62 179 ASP B C 1
ATOM 2827 O O . ASP B 1 179 ? 2.342 2.547 7.246 1 98.62 179 ASP B O 1
ATOM 2831 N N . PRO B 1 180 ? 1.09 0.896 6.352 1 98.81 180 PRO B N 1
ATOM 2832 C CA . PRO B 1 180 ? 1.725 1.086 5.047 1 98.81 180 PRO B CA 1
ATOM 2833 C C . PRO B 1 180 ? 1.484 2.48 4.469 1 98.81 180 PRO B C 1
ATOM 2835 O O . PRO B 1 180 ? 2.354 3.029 3.789 1 98.81 180 PRO B O 1
ATOM 2838 N N . SER B 1 181 ? 0.295 3.064 4.699 1 98.81 181 SER B N 1
ATOM 2839 C CA . SER B 1 181 ? 0.046 4.402 4.176 1 98.81 181 SER B CA 1
ATOM 2840 C C . SER B 1 181 ? 0.971 5.43 4.816 1 98.81 181 SER B C 1
ATOM 2842 O O . SER B 1 181 ? 1.352 6.414 4.18 1 98.81 181 SER B O 1
ATOM 2844 N N . ASN B 1 182 ? 1.381 5.195 6.055 1 98.69 182 ASN B N 1
ATOM 2845 C CA . ASN B 1 182 ? 2.391 6.023 6.707 1 98.69 182 ASN B CA 1
ATOM 2846 C C . ASN B 1 182 ? 3.717 5.988 5.953 1 98.69 182 ASN B C 1
ATOM 2848 O O . ASN B 1 182 ? 4.375 7.02 5.793 1 98.69 182 ASN B O 1
ATOM 2852 N N . VAL B 1 183 ? 4.109 4.816 5.516 1 98.75 183 VAL B N 1
ATOM 2853 C CA . VAL B 1 183 ? 5.363 4.637 4.793 1 98.75 183 VAL B CA 1
ATOM 2854 C C . VAL B 1 183 ? 5.289 5.34 3.439 1 98.75 183 VAL B C 1
ATOM 2856 O O . VAL B 1 183 ? 6.266 5.945 2.994 1 98.75 183 VAL B O 1
ATOM 2859 N N . ILE B 1 184 ? 4.125 5.254 2.822 1 98.31 184 ILE B N 1
ATOM 2860 C CA . ILE B 1 184 ? 3.957 5.883 1.517 1 98.31 184 ILE B CA 1
ATOM 2861 C C . ILE B 1 184 ? 3.977 7.402 1.666 1 98.31 184 ILE B C 1
ATOM 2863 O O . ILE B 1 184 ? 4.516 8.109 0.812 1 98.31 184 ILE B O 1
ATOM 2867 N N . GLY B 1 185 ? 3.367 7.91 2.855 1 97.62 185 GLY B N 1
ATOM 2868 C CA . GLY B 1 185 ? 3.615 9.328 3.055 1 97.62 185 GLY B CA 1
ATOM 2869 C C . GLY B 1 185 ? 2.512 10.023 3.83 1 97.62 185 GLY B C 1
ATOM 2870 O O . GLY B 1 185 ? 2.664 11.18 4.234 1 97.62 185 GLY B O 1
ATOM 2871 N N . VAL B 1 186 ? 1.368 9.438 3.975 1 98.75 186 VAL B N 1
ATOM 2872 C CA . VAL B 1 186 ? 0.264 9.984 4.758 1 98.75 186 VAL B CA 1
ATOM 2873 C C . VAL B 1 186 ? -0.537 8.844 5.383 1 98.75 186 VAL B C 1
ATOM 2875 O O . VAL B 1 186 ? -1.129 8.031 4.668 1 98.75 186 VAL B O 1
ATOM 2878 N N . SER B 1 187 ? -0.541 8.781 6.68 1 98.81 187 SER B N 1
ATOM 2879 C CA . SER B 1 187 ? -1.178 7.684 7.406 1 98.81 187 SER B CA 1
ATOM 2880 C C . SER B 1 187 ? -2.693 7.844 7.426 1 98.81 187 SER B C 1
ATOM 2882 O O . SER B 1 187 ? -3.217 8.789 8.023 1 98.81 187 SER B O 1
ATOM 2884 N N . LEU B 1 188 ? -3.4 6.895 6.891 1 98.75 188 LEU B N 1
ATOM 2885 C CA . LEU B 1 188 ? -4.859 6.945 6.875 1 98.75 188 LEU B CA 1
ATOM 2886 C C . LEU B 1 188 ? -5.422 6.766 8.281 1 98.75 188 LEU B C 1
ATOM 2888 O O . LEU B 1 188 ? -6.305 7.516 8.703 1 98.75 188 LEU B O 1
ATOM 2892 N N . PRO B 1 189 ? -4.902 5.828 9.07 1 98.44 189 PRO B N 1
ATOM 2893 C CA . PRO B 1 189 ? -5.449 5.715 10.43 1 98.44 189 PRO B CA 1
ATOM 2894 C C . PRO B 1 189 ? -5.172 6.953 11.281 1 98.44 189 PRO B C 1
ATOM 2896 O O . PRO B 1 189 ? -6.012 7.344 12.102 1 98.44 189 PRO B O 1
ATOM 2899 N N . VAL B 1 190 ? -4 7.578 11.117 1 98.69 190 VAL B N 1
ATOM 2900 C CA . VAL B 1 190 ? -3.713 8.805 11.859 1 98.69 190 VAL B CA 1
ATOM 2901 C C . VAL B 1 190 ? -4.652 9.914 11.398 1 98.69 190 VAL B C 1
ATOM 2903 O O . VAL B 1 190 ? -5.238 10.617 12.227 1 98.69 190 VAL B O 1
ATOM 2906 N N . LEU B 1 191 ? -4.824 10.086 10.078 1 98.62 191 LEU B N 1
ATOM 2907 C CA . LEU B 1 191 ? -5.727 11.109 9.562 1 98.62 191 LEU B CA 1
ATOM 2908 C C . LEU B 1 191 ? -7.148 10.875 10.062 1 98.62 191 LEU B C 1
ATOM 2910 O O . LEU B 1 191 ? -7.848 11.828 10.422 1 98.62 191 LEU B O 1
ATOM 2914 N N . ARG B 1 192 ? -7.59 9.617 10.031 1 98 192 ARG B N 1
ATOM 2915 C CA . ARG B 1 192 ? -8.922 9.312 10.531 1 98 192 ARG B CA 1
ATOM 2916 C C . ARG B 1 192 ? -9.094 9.773 11.969 1 98 192 ARG B C 1
ATOM 2918 O O . ARG B 1 192 ? -10.109 10.391 12.312 1 98 192 ARG B O 1
ATOM 2925 N N . ALA B 1 193 ? -8.109 9.5 12.805 1 98 193 ALA B N 1
ATOM 2926 C CA . ALA B 1 193 ? -8.156 9.922 14.203 1 98 193 ALA B CA 1
ATOM 2927 C C . ALA B 1 193 ? -8.188 11.438 14.312 1 98 193 ALA B C 1
ATOM 2929 O O . ALA B 1 193 ? -8.945 11.992 15.109 1 98 193 ALA B O 1
ATOM 2930 N N . LEU B 1 194 ? -7.332 12.117 13.523 1 98.56 194 LEU B N 1
ATOM 2931 C CA . LEU B 1 194 ? -7.281 13.578 13.547 1 98.56 194 LEU B CA 1
ATOM 2932 C C . LEU B 1 194 ? -8.594 14.172 13.047 1 98.56 194 LEU B C 1
ATOM 2934 O O . LEU B 1 194 ? -9.094 15.148 13.609 1 98.56 194 LEU B O 1
ATOM 2938 N N . PHE B 1 195 ? -9.18 13.594 11.969 1 97.56 195 PHE B N 1
ATOM 2939 C CA . PHE B 1 195 ? -10.477 14.031 11.469 1 97.56 195 PHE B CA 1
ATOM 2940 C C . PHE B 1 195 ? -11.547 13.898 12.547 1 97.56 195 PHE B C 1
ATOM 2942 O O . PHE B 1 195 ? -12.367 14.797 12.727 1 97.56 195 PHE B O 1
ATOM 2949 N N . GLU B 1 196 ? -11.539 12.812 13.242 1 96.25 196 GLU B N 1
ATOM 2950 C CA . GLU B 1 196 ? -12.516 12.594 14.312 1 96.25 196 GLU B CA 1
ATOM 2951 C C . GLU B 1 196 ? -12.406 13.68 15.375 1 96.25 196 GLU B C 1
ATOM 2953 O O . GLU B 1 196 ? -13.422 14.195 15.852 1 96.25 196 GLU B O 1
ATOM 2958 N N . ARG B 1 197 ? -11.195 14.055 15.758 1 97.5 197 ARG B N 1
ATOM 2959 C CA . ARG B 1 197 ? -10.961 15.102 16.75 1 97.5 197 ARG B CA 1
ATOM 2960 C C . ARG B 1 197 ? -11.531 16.438 16.281 1 97.5 197 ARG B C 1
ATOM 2962 O O . ARG B 1 197 ? -11.906 17.281 17.094 1 97.5 197 ARG B O 1
ATOM 2969 N N . LEU B 1 198 ? -11.57 16.609 14.977 1 97.56 198 LEU B N 1
ATOM 2970 C CA . LEU B 1 198 ? -12.039 17.859 14.391 1 97.56 198 LEU B CA 1
ATOM 2971 C C . LEU B 1 198 ? -13.484 17.719 13.922 1 97.56 198 LEU B C 1
ATOM 2973 O O . LEU B 1 198 ? -14 18.594 13.211 1 97.56 198 LEU B O 1
ATOM 2977 N N . GLU B 1 199 ? -14.094 16.562 14.227 1 95.12 199 GLU B N 1
ATOM 2978 C CA . GLU B 1 199 ? -15.5 16.281 13.938 1 95.12 199 GLU B CA 1
ATOM 2979 C C . GLU B 1 199 ? -15.758 16.25 12.43 1 95.12 199 GLU B C 1
ATOM 2981 O O . GLU B 1 199 ? -16.734 16.828 11.953 1 95.12 199 GLU B O 1
ATOM 2986 N N . VAL B 1 200 ? -14.852 15.719 11.734 1 94.62 200 VAL B N 1
ATOM 2987 C CA . VAL B 1 200 ? -14.969 15.484 10.297 1 94.62 200 VAL B CA 1
ATOM 2988 C C . VAL B 1 200 ? -15.109 13.984 10.031 1 94.62 200 VAL B C 1
ATOM 2990 O O . VAL B 1 200 ? -14.312 13.18 10.531 1 94.62 200 VAL B O 1
ATOM 2993 N N . SER B 1 201 ? -16.141 13.594 9.32 1 93.25 201 SER B N 1
ATOM 2994 C CA . SER B 1 201 ? -16.375 12.188 9.016 1 93.25 201 SER B CA 1
ATOM 2995 C C . SER B 1 201 ? -15.773 11.805 7.668 1 93.25 201 SER B C 1
ATOM 2997 O O . SER B 1 201 ? -15.844 12.57 6.707 1 93.25 201 SER B O 1
ATOM 2999 N N . VAL B 1 202 ? -15.156 10.594 7.656 1 95.12 202 VAL B N 1
ATOM 3000 C CA . VAL B 1 202 ? -14.594 10.094 6.402 1 95.12 202 VAL B CA 1
ATOM 3001 C C . VAL B 1 202 ? -15.711 9.93 5.371 1 95.12 202 VAL B C 1
ATOM 3003 O O . VAL B 1 202 ? -15.547 10.305 4.207 1 95.12 202 VAL B O 1
ATOM 3006 N N . ALA B 1 203 ? -16.844 9.484 5.762 1 94.38 203 ALA B N 1
ATOM 3007 C CA . ALA B 1 203 ? -18 9.312 4.883 1 94.38 203 ALA B CA 1
ATOM 3008 C C . ALA B 1 203 ? -18.438 10.641 4.27 1 94.38 203 ALA B C 1
ATOM 3010 O O . ALA B 1 203 ? -18.766 10.711 3.086 1 94.38 203 ALA B O 1
ATOM 3011 N N . ASP B 1 204 ? -18.438 11.664 5.121 1 93.56 204 ASP B N 1
ATOM 3012 C CA . ASP B 1 204 ? -18.781 12.984 4.625 1 93.56 204 ASP B CA 1
ATOM 3013 C C . ASP B 1 204 ? -17.781 13.469 3.584 1 93.56 204 ASP B C 1
ATOM 3015 O O . ASP B 1 204 ? -18.156 14.109 2.6 1 93.56 204 ASP B O 1
ATOM 3019 N N . LEU B 1 205 ? -16.516 13.133 3.826 1 95.06 205 LEU B N 1
ATOM 3020 C CA . LEU B 1 205 ? -15.484 13.555 2.889 1 95.06 205 LEU B CA 1
ATOM 3021 C C . LEU B 1 205 ? -15.617 12.812 1.562 1 95.06 205 LEU B C 1
ATOM 3023 O O . LEU B 1 205 ? -15.328 13.375 0.501 1 95.06 205 LEU B O 1
ATOM 3027 N N . TRP B 1 206 ? -16 11.469 1.574 1 93.44 206 TRP B N 1
ATOM 3028 C CA . TRP B 1 206 ? -16.25 10.727 0.342 1 93.44 206 TRP B CA 1
ATOM 3029 C C . TRP B 1 206 ? -17.312 11.414 -0.502 1 93.44 206 TRP B C 1
ATOM 3031 O O . TRP B 1 206 ? -17.156 11.555 -1.718 1 93.44 206 TRP B O 1
ATOM 3041 N N . SER B 1 207 ? -18.344 11.844 0.14 1 88.56 207 SER B N 1
ATOM 3042 C CA . SER B 1 207 ? -19.453 12.492 -0.548 1 88.56 207 SER B CA 1
ATOM 3043 C C . SER B 1 207 ? -19.047 13.844 -1.124 1 88.56 207 SER B C 1
ATOM 3045 O O . SER B 1 207 ? -19.469 14.211 -2.219 1 88.56 207 SER B O 1
ATOM 3047 N N . ALA B 1 208 ? -18.203 14.484 -0.444 1 85.06 208 ALA B N 1
ATOM 3048 C CA . ALA B 1 208 ? -17.859 15.859 -0.793 1 85.06 208 ALA B CA 1
ATOM 3049 C C . ALA B 1 208 ? -16.688 15.906 -1.761 1 85.06 208 ALA B C 1
ATOM 3051 O O . ALA B 1 208 ? -16.5 16.875 -2.494 1 85.06 208 ALA B O 1
ATOM 3052 N N . ASN B 1 209 ? -15.883 14.859 -1.736 1 84.31 209 ASN B N 1
ATOM 3053 C CA . ASN B 1 209 ? -14.609 14.906 -2.449 1 84.31 209 ASN B CA 1
ATOM 3054 C C . ASN B 1 209 ? -14.414 13.68 -3.33 1 84.31 209 ASN B C 1
ATOM 3056 O O . ASN B 1 209 ? -13.289 13.375 -3.736 1 84.31 209 ASN B O 1
ATOM 3060 N N . GLY B 1 210 ? -15.453 12.891 -3.471 1 73.19 210 GLY B N 1
ATOM 3061 C CA . GLY B 1 210 ? -15.344 11.695 -4.289 1 73.19 210 GLY B CA 1
ATOM 3062 C C . GLY B 1 210 ? -15.008 11.984 -5.738 1 73.19 210 GLY B C 1
ATOM 3063 O O . GLY B 1 210 ? -15.219 13.102 -6.215 1 73.19 210 GLY B O 1
ATOM 3064 N N . ARG B 1 211 ? -14.406 10.93 -6.344 1 66.19 211 ARG B N 1
ATOM 3065 C CA . ARG B 1 211 ? -14.133 11.078 -7.77 1 66.19 211 ARG B CA 1
ATOM 3066 C C . ARG B 1 211 ? -15.398 10.891 -8.594 1 66.19 211 ARG B C 1
ATOM 3068 O O . ARG B 1 211 ? -16.328 10.188 -8.172 1 66.19 211 ARG B O 1
#

Foldseek 3Di:
DAAEEEQDPAPLLQVVQQVLFFHHHYHHFDDDLVVQCVVPVPDQPQVSFQSQQQNSQVRSLVVDDQVNQQWYKYKGKGKFKQDPNDTFWAQQALVSLVVLCVRQEQHKIKIKMKMWIFTGHSSDTPDIDIDMDIKIWGWHHDDPVLSNVLSVVVVQRHGHSRAACPDSRVVGTDDMGGANSVRSIDGPVVVCVVCVVVPHHPVVSSVVGGD/DAAEEEQDPAPLLQVVQQVLFFHHHYHHFDDDLVVQCVVPVPDQPQVSFQSQQQNSQVRSLVVDDQVNQQWYKYKGKGKFKQDPNDTFFAQQALVSLVVLCVRQEQHKIKIKMKMWIFTGHSSDTPDIDIDMDIKIWGWHHDDPVLSNVLSVVVVQRHGHSRAACPDSRVVGTDDMGGANSVRSIDGPVVVCVVCVVVPHHPVVSSVVGGD

Sequence (422 aa):
MTRVVLGSASSGRLSVLRNAGIEPLVVVSDVDEDAIIAAHPSAPPDQVVTALASAKAGEVVTRLSHSDAADAVVIGCDSMLLLDGKLCGKPGSVDAAHRQWQTMSGRSADLVTGHCVIRLHDGEIVGNVTESSGTTVHFGTPSPDDLSAYLATGEPLWVAGAFTLDGLGGWFIDRIEGDPSNVIGVSLPVLRALFERLEVSVADLWSANGRMTRVVLGSASSGRLSVLRNAGIEPLVVVSDVDEDAIIAAHPSAPPDQVVTALASAKAGEVVTRLSHSDAADAVVIGCDSMLLLDGKLCGKPGSVDAAHRQWQTMSGRSADLVTGHCVIRLHDGEIVGNVTESSGTTVHFGTPSPDDLSAYLATGEPLWVAGAFTLDGLGGWFIDRIEGDPSNVIGVSLPVLRALFERLEVSVADLWSANGR

Nearest PDB structures (foldseek):
  4p0e-assembly1_A  TM=9.299E-01  e=4.062E-17  Escherichia coli K-12
  2p5x-assembly2_B  TM=8.596E-01  e=4.053E-18  Homo sapiens
  4heb-assembly1_B  TM=8.981E-01  e=2.736E-17  Bacillus subtilis
  4lu1-assembly1_A  TM=8.553E-01  e=7.830E-18  Escherichia coli K-12
  4oo0-assembly1_B  TM=8.527E-01  e=1.729E-16  Burkholderia cenocepacia J2315

Solvent-accessible surface area (backbone atoms only — not comparable to full-atom values): 20890 Å² total; per-residue (Å²): 114,56,37,48,32,33,21,49,79,51,65,48,37,50,49,52,39,42,42,42,37,32,56,58,50,71,39,67,42,85,68,61,64,66,60,56,51,65,74,44,80,84,52,55,70,61,54,48,25,25,49,50,0,39,51,20,24,54,52,31,61,76,66,50,50,70,77,60,26,33,34,20,38,31,34,7,53,26,59,32,20,39,49,94,90,36,79,34,49,53,47,72,33,60,68,49,32,49,56,51,46,68,67,40,45,66,35,69,36,32,35,35,24,8,28,16,43,35,34,26,51,77,62,34,80,78,44,77,50,73,54,58,50,66,21,40,39,32,33,29,70,66,51,72,65,43,44,51,50,49,47,70,70,48,68,25,25,81,25,45,60,39,48,40,66,80,26,60,41,23,54,41,36,55,29,35,46,30,33,68,44,33,66,48,43,49,37,40,39,59,48,49,52,53,31,49,76,68,74,44,54,69,48,58,38,36,73,51,22,44,127,114,57,37,47,31,32,21,48,80,50,65,48,39,51,48,53,39,42,44,41,35,32,55,57,50,72,40,68,41,84,68,61,65,66,62,56,50,66,73,44,79,84,52,54,71,61,54,49,25,25,52,50,0,39,50,20,24,54,53,31,62,76,66,52,52,70,77,58,28,33,34,20,38,33,34,6,52,27,58,31,21,38,47,94,89,37,79,34,49,53,47,72,33,60,68,49,31,50,56,50,46,67,68,40,47,65,33,69,36,31,34,34,22,9,28,17,43,36,33,26,50,79,62,34,80,79,42,75,50,72,53,59,51,66,22,40,37,32,32,29,72,65,51,72,66,42,45,51,50,49,47,69,69,48,68,26,24,80,25,45,60,38,46,40,66,79,26,60,38,23,54,41,38,56,29,34,46,29,33,68,44,32,66,45,40,49,37,40,40,58,47,49,53,53,31,50,77,67,73,44,54,69,48,58,39,35,73,51,22,44,127